Protein AF-I1CHT9-F1 (afdb_monomer_lite)

Organism: Rhizopus delemar (strain RA 99-880 / ATCC MYA-4621 / FGSC 9543 / NRRL 43880) (NCBI:txid246409)

Sequence (373 aa):
MMLKKQWFLDQLAWTLQTADKTLPLWKLDLFHEKSAWFLVPNMTSTLPTIKEFLTSVKLEQYHEAFIKSGATEQDIELMIEFSDEELNEFTCSLSMLPFHSIIFKNGIRRLRDTLASDKTSQDIIAIQATIYGRRQSRPLTNYEKAINEAAIQLASEDPLLISKKGDLFRLAKKKLLDDGYVYKRGKSRSKLTKEVPQLLKRQSSSLSDKRQENAERTSLERLEKIKYLEKRVEDLLKTRQLAENELEVGSFDVHDKPLMEAKIVNYEEEKRQLTRQISKLKSQERKHKWYYRRKSVKLNDNSSSICSSNSSSSSISISSIGMNNSQITEDDFNSQLSSSTFNEEEEERAFSIYSIEIPHCSRESDVRRSNKQ

InterPro domains:
  IPR006989 NAB co-repressor, domain [PF04905] (118-189)
  IPR013761 Sterile alpha motif/pointed domain superfamily [G3DSA:1.10.150.50] (49-97)
  IPR038398 NAB co-repressor domain 2 superfamily [G3DSA:1.20.120.2010] (100-194)

Radius of gyration: 46.31 Å; chains: 1; bounding box: 80×79×137 Å

pLDDT: mean 76.29, std 23.42, range [29.36, 98.44]

Secondary structure (DSSP, 8-state):
-HHHHHHHHHHHHHHHHS--S---TTSSGGGS--S---------SSPPPHHHHHHHTT-GGGHHHHHHTT--TTTHHHHHH--HHHHHHHHHHTT--HHHHHHHHHHHHHHHHHHHHHHHHHHHHHHHH--S-TT--SPPPHHHHHHHHHHHHHHHH-GGGGTTHHHHHHHHHHHHHHTTPPPTT-S-GGGTTSSS-STTTTSSHHHHHHHHHHHHHHHHHHHHHHHHHHHHHHHHHHHHHHHHHHHHH----TTTHHHHHHHHHHHHHHHHHHHHHHHHHHHHHHHHHHHHHHHHHHHHTTTS---------------------------------------TTSHHHHTTS--------------------

Structure (mmCIF, N/CA/C/O backbone):
data_AF-I1CHT9-F1
#
_entry.id   AF-I1CHT9-F1
#
loop_
_atom_site.group_PDB
_atom_site.id
_atom_site.type_symbol
_atom_site.label_atom_id
_atom_site.label_alt_id
_atom_site.label_comp_id
_atom_site.label_asym_id
_atom_site.label_entity_id
_atom_site.label_seq_id
_atom_site.pdbx_PDB_ins_code
_atom_site.Cartn_x
_atom_site.Cartn_y
_atom_site.Cartn_z
_atom_site.occupancy
_atom_site.B_iso_or_equiv
_atom_site.auth_seq_id
_atom_site.auth_comp_id
_atom_site.auth_asym_id
_atom_site.auth_atom_id
_atom_site.pdbx_PDB_model_num
ATOM 1 N N . MET A 1 1 ? -10.954 36.509 51.554 1.00 44.66 1 MET A N 1
ATOM 2 C CA . MET A 1 1 ? -10.683 35.050 51.493 1.00 44.66 1 MET A CA 1
ATOM 3 C C . MET A 1 1 ? -10.222 34.434 52.821 1.00 44.66 1 MET A C 1
ATOM 5 O O . MET A 1 1 ? -10.691 33.346 53.120 1.00 44.66 1 MET A O 1
ATOM 9 N N . MET A 1 2 ? -9.378 35.082 53.644 1.00 42.22 2 MET A N 1
ATOM 10 C CA . MET A 1 2 ? -8.867 34.475 54.897 1.00 42.22 2 MET A CA 1
ATOM 11 C C . MET A 1 2 ? -9.942 34.058 55.926 1.00 42.22 2 MET A C 1
ATOM 13 O O . MET A 1 2 ? -9.806 33.004 56.536 1.00 42.22 2 MET A O 1
ATOM 17 N N . LEU A 1 3 ? -11.041 34.810 56.069 1.00 44.03 3 LEU A N 1
ATOM 18 C CA . LEU A 1 3 ? -12.080 34.551 57.086 1.00 44.03 3 LEU A CA 1
ATOM 19 C C . LEU A 1 3 ? -12.762 33.169 56.982 1.00 44.03 3 LEU A C 1
ATOM 21 O O . LEU A 1 3 ? -13.082 32.577 58.006 1.00 44.03 3 LEU A O 1
ATOM 25 N N . LYS A 1 4 ? -12.923 32.604 55.773 1.00 45.56 4 LYS A N 1
ATOM 26 C CA . LYS A 1 4 ? -13.477 31.241 55.609 1.00 45.56 4 LYS A CA 1
ATOM 27 C C . LYS A 1 4 ? -12.498 30.139 56.037 1.00 45.56 4 LYS A C 1
ATOM 29 O O . LYS A 1 4 ? -12.936 29.047 56.377 1.00 45.56 4 LYS A O 1
ATOM 34 N N . LYS A 1 5 ? -11.188 30.419 56.037 1.00 52.88 5 LYS A N 1
ATOM 35 C CA . LYS A 1 5 ? -10.156 29.480 56.503 1.00 52.88 5 LYS A CA 1
ATOM 36 C C . LYS A 1 5 ? -10.151 29.380 58.029 1.00 52.88 5 LYS A C 1
ATOM 38 O O . LYS A 1 5 ? -10.021 28.279 58.546 1.00 52.88 5 LYS A O 1
ATOM 43 N N . GLN A 1 6 ? -10.348 30.506 58.721 1.00 58.59 6 GLN A N 1
ATOM 44 C CA . GLN A 1 6 ? -10.417 30.534 60.183 1.00 58.59 6 GLN A CA 1
ATOM 45 C C . GLN A 1 6 ? -11.648 29.777 60.694 1.00 58.59 6 GLN A C 1
ATOM 47 O O . GLN A 1 6 ? -11.494 28.835 61.458 1.00 58.59 6 GLN A O 1
ATOM 52 N N . TRP A 1 7 ? -12.837 30.069 60.151 1.00 71.50 7 TRP A N 1
ATOM 53 C CA . TRP A 1 7 ? -14.076 29.367 60.516 1.00 71.50 7 TRP A CA 1
ATOM 54 C C . TRP A 1 7 ? -13.972 27.836 60.373 1.00 71.50 7 TRP A C 1
ATOM 56 O O . TRP A 1 7 ? -14.447 27.100 61.228 1.00 71.50 7 TRP A O 1
ATOM 66 N N . PHE A 1 8 ? -13.295 27.340 59.331 1.00 58.00 8 PHE A N 1
ATOM 67 C CA . PHE A 1 8 ? -13.097 25.899 59.129 1.00 58.00 8 PHE A CA 1
ATOM 68 C C . PHE A 1 8 ? -12.106 25.269 60.129 1.00 58.00 8 PHE A C 1
ATOM 70 O O . PHE A 1 8 ? -12.273 24.113 60.516 1.00 58.00 8 PHE A O 1
ATOM 77 N N . LEU A 1 9 ? -11.086 26.018 60.565 1.00 66.69 9 LEU A N 1
ATOM 78 C CA . LEU A 1 9 ? -10.150 25.583 61.608 1.00 66.69 9 LEU A CA 1
ATOM 79 C C . LEU A 1 9 ? -10.802 25.603 62.997 1.00 66.69 9 LEU A C 1
ATOM 81 O O . LEU A 1 9 ? -10.593 24.674 63.774 1.00 66.69 9 LEU A O 1
ATOM 85 N N . ASP A 1 10 ? -11.639 26.602 63.278 1.00 68.25 10 ASP A N 1
ATOM 86 C CA . ASP A 1 10 ? -12.371 26.720 64.541 1.00 68.25 10 ASP A CA 1
ATOM 87 C C . ASP A 1 10 ? -13.415 25.590 64.682 1.00 68.25 10 ASP A C 1
ATOM 89 O O . ASP A 1 10 ? -13.543 24.990 65.752 1.00 68.25 10 ASP A O 1
ATOM 93 N N . GLN A 1 11 ? -14.083 25.207 63.583 1.00 67.44 11 GLN A N 1
ATOM 94 C CA . GLN A 1 11 ? -14.977 24.040 63.537 1.00 67.44 11 GLN A CA 1
ATOM 95 C C . GLN A 1 11 ? -14.235 22.723 63.846 1.00 67.44 11 GLN A C 1
ATOM 97 O O . GLN A 1 11 ? -14.738 21.892 64.604 1.00 67.44 11 GLN A O 1
ATOM 102 N N . LEU A 1 12 ? -13.026 22.543 63.294 1.00 61.78 12 LEU A N 1
ATOM 103 C CA . LEU A 1 12 ? -12.166 21.380 63.554 1.00 61.78 12 LEU A CA 1
ATOM 104 C C . LEU A 1 12 ? -11.673 21.337 65.009 1.00 61.78 12 LEU A C 1
ATOM 106 O O . LEU A 1 12 ? -11.695 20.276 65.638 1.00 61.78 12 LEU A O 1
ATOM 110 N N . ALA A 1 13 ? -11.283 22.486 65.568 1.00 62.47 13 ALA A N 1
ATOM 111 C CA . ALA A 1 13 ? -10.876 22.599 66.966 1.00 62.47 13 ALA A CA 1
ATOM 112 C C . ALA A 1 13 ? -12.024 22.237 67.926 1.00 62.47 13 ALA A C 1
ATOM 114 O O . ALA A 1 13 ? -11.818 21.482 68.876 1.00 62.47 13 ALA A O 1
ATOM 115 N N . TRP A 1 14 ? -13.252 22.687 67.645 1.00 60.84 14 TRP A N 1
ATOM 116 C CA . TRP A 1 14 ? -14.422 22.375 68.474 1.00 60.84 14 TRP A CA 1
ATOM 117 C C . TRP A 1 14 ? -14.758 20.872 68.498 1.00 60.84 14 TRP A C 1
ATOM 119 O O . TRP A 1 14 ? -15.064 20.320 69.560 1.00 60.84 14 TRP A O 1
ATOM 129 N N . THR A 1 15 ? -14.612 20.178 67.361 1.00 53.91 15 THR A N 1
ATOM 130 C CA . THR A 1 15 ? -14.791 18.713 67.294 1.00 53.91 15 THR A CA 1
ATOM 131 C C . THR A 1 15 ? -13.705 17.912 68.019 1.00 53.91 15 THR A C 1
ATOM 133 O O . THR A 1 15 ? -13.958 16.778 68.416 1.00 53.91 15 THR A O 1
ATOM 136 N N . LEU A 1 16 ? -12.515 18.484 68.234 1.00 50.44 16 LEU A N 1
ATOM 137 C CA . LEU A 1 16 ? -11.438 17.844 69.002 1.00 50.44 16 LEU A CA 1
ATOM 138 C C . LEU A 1 16 ? -11.535 18.123 70.512 1.00 50.44 16 LEU A C 1
ATOM 140 O O . LEU A 1 16 ? -11.064 17.317 71.310 1.00 50.44 16 LEU A O 1
ATOM 144 N N . GLN A 1 17 ? -12.178 19.223 70.915 1.00 53.03 17 GLN A N 1
ATOM 145 C CA . GLN A 1 17 ? -12.317 19.621 72.322 1.00 53.03 17 GLN A CA 1
ATOM 146 C C . GLN A 1 17 ? -13.431 18.860 73.077 1.00 53.03 17 GLN A C 1
ATOM 148 O O . GLN A 1 17 ? -13.466 18.887 74.305 1.00 53.03 17 GLN A O 1
ATOM 153 N N . THR A 1 18 ? -14.347 18.197 72.362 1.00 50.44 18 THR A N 1
ATOM 154 C CA . THR A 1 18 ? -15.528 17.502 72.925 1.00 50.44 18 THR A CA 1
ATOM 155 C C . THR A 1 18 ? -15.423 15.970 72.918 1.00 50.44 18 THR A C 1
ATOM 157 O O . THR A 1 18 ? -16.334 15.286 73.384 1.00 50.44 18 THR A O 1
ATOM 160 N N . ALA A 1 19 ? -14.304 15.414 72.444 1.00 46.47 19 ALA A N 1
ATOM 161 C CA . ALA A 1 19 ? -14.026 13.981 72.490 1.00 46.47 19 ALA A CA 1
ATOM 162 C C . ALA A 1 19 ? -13.547 13.557 73.893 1.00 46.47 19 ALA A C 1
ATOM 164 O O . ALA A 1 19 ? -12.348 13.544 74.183 1.00 46.47 19 ALA A O 1
ATOM 165 N N . ASP A 1 20 ? -14.497 13.224 74.771 1.00 46.72 20 ASP A N 1
ATOM 166 C CA . ASP A 1 20 ? -14.193 12.716 76.112 1.00 46.72 20 ASP A CA 1
ATOM 167 C C . ASP A 1 20 ? -13.496 11.335 76.071 1.00 46.72 20 ASP A C 1
ATOM 169 O O . ASP A 1 20 ? -13.604 10.553 75.119 1.00 46.72 20 ASP A O 1
ATOM 173 N N . LYS A 1 21 ? -12.703 11.057 77.104 1.00 58.06 21 LYS A N 1
ATOM 174 C CA . LYS A 1 21 ? -11.600 10.090 77.089 1.00 58.06 21 LYS A CA 1
ATOM 175 C C . LYS A 1 21 ? -12.033 8.651 77.390 1.00 58.06 21 LYS A C 1
ATOM 177 O O . LYS A 1 21 ? -11.629 8.111 78.414 1.00 58.06 21 LYS A O 1
ATOM 182 N N . THR A 1 22 ? -12.738 7.984 76.476 1.00 57.22 22 THR A N 1
ATOM 183 C CA . THR A 1 22 ? -12.862 6.502 76.475 1.00 57.22 22 THR A CA 1
ATOM 184 C C . THR A 1 22 ? -13.204 5.925 75.092 1.00 57.22 22 THR A C 1
ATOM 186 O O . THR A 1 22 ? -14.230 5.278 74.893 1.00 57.22 22 THR A O 1
ATOM 189 N N . LEU A 1 23 ? -12.297 6.071 74.120 1.00 53.25 23 LEU A N 1
ATOM 190 C CA . LEU A 1 23 ? -12.289 5.219 72.921 1.00 53.25 23 LEU A CA 1
ATOM 191 C C . LEU A 1 23 ? -11.004 4.378 72.890 1.00 53.25 23 LEU A C 1
ATOM 193 O O . LEU A 1 23 ? -9.919 4.926 73.094 1.00 53.25 23 LEU A O 1
ATOM 197 N N . PRO A 1 24 ? -11.098 3.047 72.708 1.00 47.28 24 PRO A N 1
ATOM 198 C CA . PRO A 1 24 ? -9.977 2.161 72.981 1.00 47.28 24 PRO A CA 1
ATOM 199 C C . PRO A 1 24 ? -8.938 2.170 71.853 1.00 47.28 24 PRO A C 1
ATOM 201 O O . PRO A 1 24 ? -9.260 2.240 70.667 1.00 47.28 24 PRO A O 1
ATOM 204 N N . LEU A 1 25 ? -7.671 2.046 72.251 1.00 47.62 25 LEU A N 1
ATOM 205 C CA . LEU A 1 25 ? -6.476 2.334 71.447 1.00 47.62 25 LEU A CA 1
ATOM 206 C C . LEU A 1 25 ? -6.161 1.320 70.319 1.00 47.62 25 LEU A C 1
ATOM 208 O O . LEU A 1 25 ? -5.054 1.319 69.800 1.00 47.62 25 LEU A O 1
ATOM 212 N N . TRP A 1 26 ? -7.107 0.460 69.927 1.00 49.88 26 TRP A N 1
ATOM 213 C CA . TRP A 1 26 ? -6.930 -0.592 68.907 1.00 49.88 26 TRP A CA 1
ATOM 214 C C . TRP A 1 26 ? -7.586 -0.271 67.552 1.00 49.88 26 TRP A C 1
ATOM 216 O O . TRP A 1 26 ? -7.806 -1.159 66.732 1.00 49.88 26 TRP A O 1
ATOM 226 N N . LYS A 1 27 ? -7.919 1.002 67.293 1.00 46.47 27 LYS A N 1
ATOM 227 C CA . LYS A 1 27 ? -8.593 1.440 66.053 1.00 46.47 27 LYS A CA 1
ATOM 228 C C . LYS A 1 27 ? -7.770 2.351 65.132 1.00 46.47 27 LYS A C 1
ATOM 230 O O . LYS A 1 27 ? -8.339 2.952 64.224 1.00 46.47 27 LYS A O 1
ATOM 235 N N . LEU A 1 28 ? -6.450 2.421 65.330 1.00 45.59 28 LEU A N 1
ATOM 236 C CA . LEU A 1 28 ? -5.518 3.159 64.459 1.00 45.59 28 LEU A CA 1
ATOM 237 C C . LEU A 1 28 ? -4.601 2.273 63.594 1.00 45.59 28 LEU A C 1
ATOM 239 O O . LEU A 1 28 ? -3.963 2.794 62.685 1.00 45.59 28 LEU A O 1
ATOM 243 N N . ASP A 1 29 ? -4.630 0.946 63.755 1.00 42.03 29 ASP A N 1
ATOM 244 C CA . ASP A 1 29 ? -3.915 0.017 62.856 1.00 42.03 29 ASP A CA 1
ATOM 245 C C . ASP A 1 29 ? -4.600 -0.157 61.483 1.00 42.03 29 ASP A C 1
ATOM 247 O O . ASP A 1 29 ? -4.048 -0.761 60.564 1.00 42.03 29 ASP A O 1
ATOM 251 N N . LEU A 1 30 ? -5.790 0.426 61.288 1.00 47.56 30 LEU A N 1
ATOM 252 C CA . LEU A 1 30 ? -6.563 0.319 60.045 1.00 47.56 30 LEU A CA 1
ATOM 253 C C . LEU A 1 30 ? -6.110 1.285 58.927 1.00 47.56 30 LEU A C 1
ATOM 255 O O . LEU A 1 30 ? -6.874 1.539 57.997 1.00 47.56 30 LEU A O 1
ATOM 259 N N . PHE A 1 31 ? -4.897 1.842 59.015 1.00 47.28 31 PHE A N 1
ATOM 260 C CA . PHE A 1 31 ? -4.368 2.809 58.039 1.00 47.28 31 PHE A CA 1
ATOM 261 C C . PHE A 1 31 ? -3.021 2.433 57.405 1.00 47.28 31 PHE A C 1
ATOM 263 O O . PHE A 1 31 ? -2.472 3.221 56.637 1.00 47.28 31 PHE A O 1
ATOM 270 N N . HIS A 1 32 ? -2.505 1.227 57.673 1.00 38.84 32 HIS A N 1
ATOM 271 C CA . HIS A 1 32 ? -1.278 0.726 57.038 1.00 38.84 32 HIS A CA 1
ATOM 272 C C . HIS A 1 32 ? -1.459 -0.558 56.216 1.00 38.84 32 HIS A C 1
ATOM 274 O O . HIS A 1 32 ? -0.494 -1.070 55.646 1.00 38.84 32 HIS A O 1
ATOM 280 N N . GLU A 1 33 ? -2.690 -1.063 56.108 1.00 40.97 33 GLU A N 1
ATOM 281 C CA . GLU A 1 33 ? -3.000 -2.258 55.331 1.00 40.97 33 GLU A CA 1
ATOM 282 C C . GLU A 1 33 ? -3.607 -1.906 53.962 1.00 40.97 33 GLU A C 1
ATOM 284 O O . GLU A 1 33 ? -4.493 -1.060 53.850 1.00 40.97 33 GLU A O 1
ATOM 289 N N . LYS A 1 34 ? -3.180 -2.651 52.935 1.00 45.19 34 LYS A N 1
ATOM 290 C CA . LYS A 1 34 ? -3.753 -2.702 51.576 1.00 45.19 34 LYS A CA 1
ATOM 291 C C . LYS A 1 34 ? -3.388 -1.543 50.635 1.00 45.19 34 LYS A C 1
ATOM 293 O O . LYS A 1 34 ? -4.246 -0.921 50.015 1.00 45.19 34 LYS A O 1
ATOM 298 N N . SER A 1 35 ? -2.116 -1.555 50.229 1.00 42.91 35 SER A N 1
ATOM 299 C CA . SER A 1 35 ? -1.691 -1.358 48.820 1.00 42.91 35 SER A CA 1
ATOM 300 C C . SER A 1 35 ? -2.222 -2.459 47.868 1.00 42.91 35 SER A C 1
ATOM 302 O O . SER A 1 35 ? -1.604 -2.782 46.861 1.00 42.91 35 SER A O 1
ATOM 304 N N . ALA A 1 36 ? -3.364 -3.060 48.208 1.00 42.59 36 ALA A N 1
ATOM 305 C CA . ALA A 1 36 ? -4.057 -4.134 47.511 1.00 42.59 36 ALA A CA 1
ATOM 306 C C . ALA A 1 36 ? -5.454 -3.637 47.104 1.00 42.59 36 ALA A C 1
ATOM 308 O O . ALA A 1 36 ? -6.468 -4.312 47.289 1.00 42.59 36 ALA A O 1
ATOM 309 N N . TRP A 1 37 ? -5.507 -2.407 46.584 1.00 46.78 37 TRP A N 1
ATOM 310 C CA . TRP A 1 37 ? -6.690 -1.885 45.914 1.00 46.78 37 TRP A CA 1
ATOM 311 C C . TRP A 1 37 ? -6.838 -2.593 44.574 1.00 46.78 37 TRP A C 1
ATOM 313 O O . TRP A 1 37 ? -6.340 -2.107 43.569 1.00 46.78 37 TRP A O 1
ATOM 323 N N . PHE A 1 38 ? -7.500 -3.749 44.640 1.00 42.91 38 PHE A N 1
ATOM 324 C CA . PHE A 1 38 ? -8.222 -4.445 43.579 1.00 42.91 38 PHE A CA 1
ATOM 325 C C . PHE A 1 38 ? -7.562 -4.436 42.197 1.00 42.91 38 PHE A C 1
ATOM 327 O O . PHE A 1 38 ? -7.584 -3.440 41.476 1.00 42.91 38 PHE A O 1
ATOM 334 N N . LEU A 1 39 ? -7.128 -5.626 41.770 1.00 37.78 39 LEU A N 1
ATOM 335 C CA . LEU A 1 39 ? -7.187 -5.990 40.357 1.00 37.78 39 LEU A CA 1
ATOM 336 C C . LEU A 1 39 ? -8.617 -5.704 39.882 1.00 37.78 39 LEU A C 1
ATOM 338 O O . LEU A 1 39 ? -9.542 -6.446 40.216 1.00 37.78 39 LEU A O 1
ATOM 342 N N . VAL A 1 40 ? -8.800 -4.589 39.174 1.00 47.75 40 VAL A N 1
ATOM 343 C CA . VAL A 1 40 ? -10.063 -4.281 38.507 1.00 47.75 40 VAL A CA 1
ATOM 344 C C . VAL A 1 40 ? -10.286 -5.422 37.512 1.00 47.75 40 VAL A C 1
ATOM 346 O O . VAL A 1 40 ? -9.359 -5.727 36.755 1.00 47.75 40 VAL A O 1
ATOM 349 N N . PRO A 1 41 ? -11.443 -6.111 37.533 1.00 48.19 41 PRO A N 1
ATOM 350 C CA . PRO A 1 41 ? -11.735 -7.137 36.539 1.00 48.19 41 PRO A CA 1
ATOM 351 C C . PRO A 1 41 ? -11.545 -6.551 35.142 1.00 48.19 41 PRO A C 1
ATOM 353 O O . PRO A 1 41 ? -11.892 -5.387 34.946 1.00 48.19 41 PRO A O 1
ATOM 356 N N . ASN A 1 42 ? -11.017 -7.331 34.191 1.00 42.38 42 ASN A N 1
ATOM 357 C CA . ASN A 1 42 ? -10.912 -6.904 32.793 1.00 42.38 42 ASN A CA 1
ATOM 358 C C . ASN A 1 42 ? -12.294 -6.452 32.310 1.00 42.38 42 ASN A C 1
ATOM 360 O O . ASN A 1 42 ? -13.139 -7.285 31.975 1.00 42.38 42 ASN A O 1
ATOM 364 N N . MET A 1 43 ? -12.515 -5.138 32.304 1.00 44.34 43 MET A N 1
ATOM 365 C CA . MET A 1 43 ? -13.709 -4.539 31.740 1.00 44.34 43 MET A CA 1
ATOM 366 C C . MET A 1 43 ? -13.689 -4.872 30.254 1.00 44.34 43 MET A C 1
ATOM 368 O O . MET A 1 43 ? -12.681 -4.684 29.568 1.00 44.34 43 MET A O 1
ATOM 372 N N . THR A 1 44 ? -14.794 -5.417 29.761 1.00 43.25 44 THR A N 1
ATOM 373 C CA . THR A 1 44 ? -15.042 -5.493 28.324 1.00 43.25 44 THR A CA 1
ATOM 374 C C . THR A 1 44 ? -15.020 -4.074 27.743 1.00 43.25 44 THR A C 1
ATOM 376 O O . THR A 1 44 ? -15.112 -3.096 28.479 1.00 43.25 44 THR A O 1
ATOM 379 N N . SER A 1 45 ? -14.874 -3.930 26.423 1.00 58.31 45 SER A N 1
ATOM 380 C CA . SER A 1 45 ? -14.671 -2.638 25.734 1.00 58.31 45 SER A CA 1
ATOM 381 C C . SER A 1 45 ? -15.899 -1.701 25.723 1.00 58.31 45 SER A C 1
ATOM 383 O O . SER A 1 45 ? -16.109 -0.943 24.778 1.00 58.31 45 SER A O 1
ATOM 385 N N . THR A 1 46 ? -16.741 -1.801 26.743 1.00 80.25 46 THR A N 1
ATOM 386 C CA . THR A 1 46 ? -17.969 -1.062 27.009 1.00 80.25 46 THR A CA 1
ATOM 387 C C . THR A 1 46 ? -17.801 -0.342 28.341 1.00 80.25 46 THR A C 1
ATOM 389 O O . THR A 1 46 ? -17.366 -0.959 29.312 1.00 80.25 46 THR A O 1
ATOM 392 N N . LEU A 1 47 ? -18.159 0.942 28.405 1.00 88.88 47 LEU A N 1
ATOM 393 C CA . LEU A 1 47 ? -18.159 1.692 29.663 1.00 88.88 47 LEU A CA 1
ATOM 394 C C . LEU A 1 47 ? -19.017 0.972 30.728 1.00 88.88 47 LEU A C 1
ATOM 396 O O . LEU A 1 47 ? -20.092 0.474 30.382 1.00 88.88 47 LEU A O 1
ATOM 400 N N . PRO A 1 48 ? -18.568 0.902 31.997 1.00 94.12 48 PRO A N 1
ATOM 401 C CA 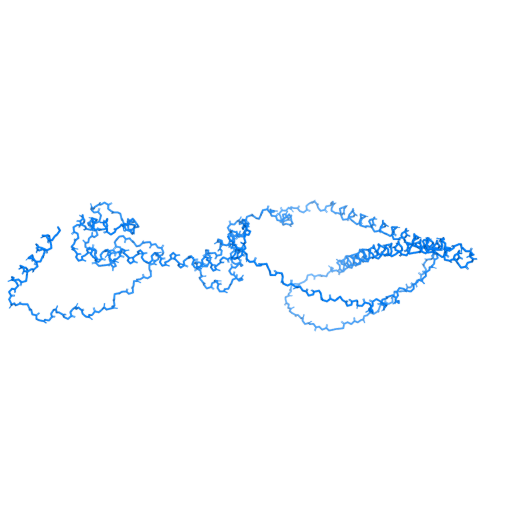. PRO A 1 48 ? -19.337 0.269 33.066 1.00 94.12 48 PRO A CA 1
ATOM 402 C C . PRO A 1 48 ? -20.603 1.077 33.351 1.00 94.12 48 PRO A C 1
ATOM 404 O O . PRO A 1 48 ? -20.556 2.303 33.345 1.00 94.12 48 PRO A O 1
ATOM 407 N N . THR A 1 49 ? -21.717 0.425 33.673 1.00 96.00 49 THR A N 1
ATOM 408 C CA . THR A 1 49 ? -22.922 1.147 34.125 1.00 96.00 49 THR A CA 1
ATOM 409 C C . THR A 1 49 ? -22.644 1.969 35.388 1.00 96.00 49 THR A C 1
ATOM 411 O O . THR A 1 49 ? -21.725 1.651 36.152 1.00 96.00 49 THR A O 1
ATOM 414 N N . ILE A 1 50 ? -23.450 3.006 35.663 1.00 96.94 50 ILE A N 1
ATOM 415 C CA . ILE A 1 50 ? -23.329 3.788 36.911 1.00 96.94 50 ILE A CA 1
ATOM 416 C C . ILE A 1 50 ? -23.332 2.861 38.131 1.00 96.94 50 ILE A C 1
ATOM 418 O O . ILE A 1 50 ? -22.499 3.025 39.025 1.00 96.94 50 ILE A O 1
ATOM 422 N N . LYS A 1 51 ? -24.209 1.852 38.156 1.00 96.88 51 LYS A N 1
ATOM 423 C CA . LYS A 1 51 ? -24.231 0.847 39.222 1.00 96.88 51 LYS A CA 1
ATOM 424 C C . LYS A 1 51 ? -22.908 0.087 39.362 1.00 96.88 51 LYS A C 1
ATOM 426 O O . LYS A 1 51 ? -22.360 0.046 40.461 1.00 96.88 51 LYS A O 1
ATOM 431 N N . GLU A 1 52 ? -22.375 -0.480 38.279 1.00 96.56 52 GLU A N 1
ATOM 432 C CA . GLU A 1 52 ? -21.102 -1.223 38.296 1.00 96.56 52 GLU A CA 1
ATOM 433 C C . GLU A 1 52 ? -19.921 -0.332 38.699 1.00 96.56 52 GLU A C 1
ATOM 435 O O . GLU A 1 52 ? -19.058 -0.750 39.478 1.00 96.56 52 GLU A O 1
ATOM 440 N N . PHE A 1 53 ? -19.905 0.919 38.230 1.00 97.00 53 PHE A N 1
ATOM 441 C CA . PHE A 1 53 ? -18.912 1.899 38.642 1.00 97.00 53 PHE A CA 1
ATOM 442 C C . PHE A 1 53 ? -19.000 2.184 40.146 1.00 97.00 53 PHE A C 1
ATOM 444 O O . PHE A 1 53 ? -17.992 2.039 40.841 1.00 97.00 53 PHE A O 1
ATOM 451 N N . LEU A 1 54 ? -20.188 2.512 40.670 1.00 97.19 54 LEU A N 1
ATOM 452 C CA . LEU A 1 54 ? -20.402 2.765 42.099 1.00 97.19 54 LEU A CA 1
ATOM 453 C C . LEU A 1 54 ? -20.046 1.541 42.959 1.00 97.19 54 LEU A C 1
ATOM 455 O O . LEU A 1 54 ? -19.403 1.714 43.996 1.00 97.19 54 LEU A O 1
ATOM 459 N N . THR A 1 55 ? -20.357 0.320 42.512 1.00 97.31 55 THR A N 1
ATOM 460 C CA . THR A 1 55 ? -19.864 -0.934 43.112 1.00 97.31 55 THR A CA 1
ATOM 461 C C . THR A 1 55 ? -18.336 -0.971 43.155 1.00 97.31 55 THR A C 1
ATOM 463 O O . THR A 1 55 ? -17.754 -1.169 44.224 1.00 97.31 55 THR A O 1
ATOM 466 N N . SER A 1 56 ? -17.661 -0.704 42.031 1.00 96.06 56 SER A N 1
ATOM 467 C CA . SER A 1 56 ? -16.192 -0.753 41.947 1.00 96.06 56 SER A CA 1
ATOM 468 C C . SER A 1 56 ? -15.489 0.231 42.897 1.00 96.06 56 SER A C 1
ATOM 470 O O . SER A 1 56 ? -14.441 -0.095 43.461 1.00 96.06 56 SER A O 1
ATOM 472 N N . VAL A 1 57 ? -16.087 1.406 43.138 1.00 96.81 57 VAL A N 1
ATOM 473 C CA . VAL A 1 57 ? -15.559 2.430 44.060 1.00 96.81 57 VAL A CA 1
ATOM 474 C C . VAL A 1 57 ? -16.150 2.364 45.476 1.00 96.81 57 VAL A C 1
ATOM 476 O O . VAL A 1 57 ? -15.779 3.180 46.319 1.00 96.81 57 VAL A O 1
ATOM 479 N N . LYS A 1 58 ? -17.006 1.371 45.773 1.00 96.94 58 LYS A N 1
ATOM 480 C CA . LYS A 1 58 ? -17.678 1.155 47.075 1.00 96.94 58 LYS A CA 1
ATOM 481 C C . LYS A 1 58 ? -18.589 2.316 47.511 1.00 96.94 58 LYS A C 1
ATOM 483 O O . LYS A 1 58 ? -18.581 2.731 48.670 1.00 96.94 58 LYS A O 1
ATOM 488 N N . LEU A 1 59 ? -19.363 2.841 46.564 1.00 97.69 59 LEU A N 1
ATOM 489 C CA . LEU A 1 59 ? -20.312 3.949 46.730 1.00 97.69 59 LEU A CA 1
ATOM 490 C C . LEU A 1 59 ? -21.751 3.574 46.320 1.00 97.69 59 LEU A C 1
ATOM 492 O O . LEU A 1 59 ? -22.559 4.450 46.016 1.00 97.69 59 LEU A O 1
ATOM 496 N N . GLU A 1 60 ? -22.082 2.279 46.329 1.00 97.62 60 GLU A N 1
ATOM 497 C CA . GLU A 1 60 ? -23.391 1.712 45.953 1.00 97.62 60 GLU A CA 1
ATOM 498 C C . GLU A 1 60 ? -24.580 2.388 46.646 1.00 97.62 60 GLU A C 1
ATOM 500 O O . GLU A 1 60 ? -25.631 2.569 46.037 1.00 97.62 60 GLU A O 1
ATOM 505 N N . GLN A 1 61 ? -24.402 2.830 47.894 1.00 97.69 61 GLN A N 1
ATOM 506 C CA . GLN A 1 61 ? -25.415 3.536 48.682 1.00 97.69 61 GLN A CA 1
ATOM 507 C C . GLN A 1 61 ? -25.909 4.846 48.044 1.00 97.69 61 GLN A C 1
ATOM 509 O O . GLN A 1 61 ? -26.954 5.356 48.441 1.00 97.69 61 GLN A O 1
ATOM 514 N N . TYR A 1 62 ? -25.180 5.397 47.068 1.00 98.06 62 TYR A N 1
ATOM 515 C CA . TYR A 1 62 ? -25.607 6.573 46.310 1.00 98.06 62 TYR A CA 1
ATOM 516 C C . TYR A 1 62 ? -26.407 6.235 45.049 1.00 98.06 62 TYR A C 1
ATOM 518 O O . TYR A 1 62 ? -27.003 7.146 44.485 1.00 98.06 62 TYR A O 1
ATOM 526 N N . HIS A 1 63 ? -26.480 4.971 44.616 1.00 97.94 63 HIS A N 1
ATOM 527 C CA . HIS A 1 63 ? -27.124 4.575 43.353 1.00 97.94 63 HIS A CA 1
ATOM 528 C C . HIS A 1 63 ? -28.562 5.100 43.221 1.00 97.94 63 HIS A C 1
ATOM 530 O O . HIS A 1 63 ? -28.890 5.741 42.225 1.00 97.94 63 HIS A O 1
ATOM 536 N N . GLU A 1 64 ? -29.389 4.969 44.263 1.00 97.50 64 GLU A N 1
ATOM 537 C CA . GLU A 1 64 ? -30.741 5.544 44.250 1.00 97.50 64 GLU A CA 1
ATOM 538 C C . GLU A 1 64 ? -30.760 7.071 44.094 1.00 97.50 64 GLU A C 1
ATOM 540 O O . GLU A 1 64 ? -31.706 7.602 43.519 1.00 97.50 64 GLU A O 1
ATOM 545 N N . ALA A 1 65 ? -29.760 7.791 44.614 1.00 97.50 65 ALA A N 1
ATOM 546 C CA . ALA A 1 65 ? -29.688 9.246 44.497 1.00 97.50 65 ALA A CA 1
ATOM 547 C C . ALA A 1 65 ? -29.424 9.672 43.044 1.00 97.50 65 ALA A C 1
ATOM 549 O O . ALA A 1 65 ? -30.061 10.612 42.575 1.00 97.50 65 ALA A O 1
ATOM 550 N N . PHE A 1 66 ? -28.577 8.934 42.312 1.00 97.25 66 PHE A N 1
ATOM 551 C CA . PHE A 1 66 ? -28.377 9.126 40.870 1.00 97.25 66 PHE A CA 1
ATOM 552 C C . PHE A 1 66 ? -29.697 8.946 40.106 1.00 97.25 66 PHE A C 1
ATOM 554 O O . PHE A 1 66 ? -30.132 9.870 39.416 1.00 97.25 66 PHE A O 1
ATOM 561 N N . ILE A 1 67 ? -30.396 7.823 40.313 1.00 97.12 67 ILE A N 1
ATOM 562 C CA . ILE A 1 67 ? -31.684 7.557 39.647 1.00 97.12 67 ILE A CA 1
ATOM 563 C C . ILE A 1 67 ? -32.742 8.615 40.020 1.00 97.12 67 ILE A C 1
ATOM 565 O O . ILE A 1 67 ? -33.463 9.107 39.154 1.00 97.12 67 ILE A O 1
ATOM 569 N N . LYS A 1 68 ? -32.810 9.035 41.293 1.00 96.50 68 LYS A N 1
ATOM 570 C CA . LYS A 1 68 ? -33.721 10.099 41.765 1.00 96.50 68 LYS A CA 1
ATOM 571 C C . LYS A 1 68 ? -33.384 11.481 41.196 1.00 96.50 68 LYS A C 1
ATOM 573 O O . LYS A 1 68 ? -34.293 12.289 41.033 1.00 96.50 68 LYS A O 1
ATOM 578 N N . SER A 1 69 ? -32.117 11.746 40.868 1.00 94.81 69 SER A N 1
ATOM 579 C CA . SER A 1 69 ? -31.690 12.959 40.153 1.00 94.81 69 SER A CA 1
ATOM 580 C C . SER A 1 69 ? -31.950 12.914 38.639 1.00 94.81 69 SER A C 1
ATOM 582 O O . SER A 1 69 ? -31.698 13.900 37.952 1.00 94.81 69 SER A O 1
ATOM 584 N N . GLY A 1 70 ? -32.487 11.801 38.122 1.00 95.62 70 GLY A N 1
ATOM 585 C CA . GLY A 1 70 ? -32.807 11.617 36.706 1.00 95.62 70 GLY A CA 1
ATOM 586 C C . GLY A 1 70 ? -31.671 11.038 35.860 1.00 95.62 70 GLY A C 1
ATOM 587 O O . GLY A 1 70 ? -31.829 10.972 34.645 1.00 95.62 70 GLY A O 1
ATOM 588 N N . ALA A 1 71 ? -30.561 10.610 36.473 1.00 95.56 71 ALA A N 1
ATOM 589 C CA . ALA A 1 71 ? -29.460 9.985 35.749 1.00 95.56 71 ALA A CA 1
ATOM 590 C C . ALA A 1 71 ? -29.818 8.557 35.300 1.00 95.56 71 ALA A C 1
ATOM 592 O O . ALA A 1 71 ? -30.420 7.784 36.055 1.00 95.56 71 ALA A O 1
ATOM 593 N N . THR A 1 72 ? -29.417 8.197 34.083 1.00 96.69 72 THR A N 1
ATOM 594 C CA . THR A 1 72 ? -29.533 6.844 33.524 1.00 96.69 72 THR A CA 1
ATOM 595 C C . THR A 1 72 ? -28.285 6.011 33.825 1.00 96.69 72 THR A C 1
ATOM 597 O O . THR A 1 72 ? -27.212 6.551 34.084 1.00 96.69 72 THR A O 1
ATOM 600 N N . GLU A 1 73 ? -28.380 4.680 33.743 1.00 95.81 73 GLU A N 1
ATOM 601 C CA . GLU A 1 73 ? -27.218 3.789 33.930 1.00 95.81 73 GLU A CA 1
ATOM 602 C C . GLU A 1 73 ? -26.100 4.021 32.895 1.00 95.81 73 GLU A C 1
ATOM 604 O O . GLU A 1 73 ? -24.970 3.584 33.115 1.00 95.81 73 GLU A O 1
ATOM 609 N N . GLN A 1 74 ? -26.407 4.700 31.784 1.00 94.75 74 GLN A N 1
ATOM 610 C CA . GLN A 1 74 ? -25.493 5.023 30.690 1.00 94.75 74 GLN A CA 1
ATOM 611 C C . GLN A 1 74 ? -24.792 6.383 30.858 1.00 94.75 74 GLN A C 1
ATOM 613 O O . GLN A 1 74 ? -23.786 6.625 30.192 1.00 94.75 74 GLN A O 1
ATOM 618 N N . ASP A 1 75 ? -25.253 7.257 31.762 1.00 95.94 75 ASP A N 1
ATOM 619 C CA . ASP A 1 75 ? -24.772 8.650 31.837 1.00 95.94 75 ASP A CA 1
ATOM 620 C C . ASP A 1 75 ? -23.319 8.778 32.335 1.00 95.94 75 ASP A C 1
ATOM 622 O O . ASP A 1 75 ? -22.755 9.872 32.309 1.00 95.94 75 ASP A O 1
ATOM 626 N N . ILE A 1 76 ? -22.670 7.675 32.735 1.00 95.06 76 ILE A N 1
ATOM 627 C CA . ILE A 1 76 ? -21.248 7.651 33.112 1.00 95.06 76 ILE A CA 1
ATOM 628 C C . ILE A 1 76 ? -20.344 8.262 32.028 1.00 95.06 76 ILE A C 1
ATOM 630 O O . ILE A 1 76 ? -19.316 8.850 32.354 1.00 95.06 76 ILE A O 1
ATOM 634 N N . GLU A 1 77 ? -20.724 8.138 30.750 1.00 92.94 77 GLU A N 1
ATOM 635 C CA . GLU A 1 77 ? -19.969 8.681 29.619 1.00 92.94 77 GLU A CA 1
ATOM 636 C C . GLU A 1 77 ? -19.911 10.211 29.698 1.00 92.94 77 GLU A C 1
ATOM 638 O O . GLU A 1 77 ? -18.826 10.788 29.658 1.00 92.94 77 GLU A O 1
ATOM 643 N N . LEU A 1 78 ? -21.055 10.851 29.968 1.00 94.50 78 LEU A N 1
ATOM 644 C CA . LEU A 1 78 ? -21.168 12.296 30.191 1.00 94.50 78 LEU A CA 1
ATOM 645 C C . LEU A 1 78 ? -20.376 12.730 31.435 1.00 94.50 78 LEU A C 1
ATOM 647 O O . LEU A 1 78 ? -19.684 13.746 31.428 1.00 94.50 78 LEU A O 1
ATOM 651 N N . MET A 1 79 ? -20.411 11.925 32.501 1.00 95.62 79 MET A N 1
ATOM 652 C CA . MET A 1 79 ? -19.673 12.211 33.737 1.00 95.62 79 MET A CA 1
ATOM 653 C C . MET A 1 79 ? -18.149 12.174 33.574 1.00 95.62 79 MET A C 1
ATOM 655 O O . MET A 1 79 ? -17.435 12.838 34.328 1.00 95.62 79 MET A O 1
ATOM 659 N N . ILE A 1 80 ? -17.636 11.406 32.608 1.00 94.94 80 ILE A N 1
ATOM 660 C CA . ILE A 1 80 ? -16.207 11.380 32.269 1.00 94.94 80 ILE A CA 1
ATOM 661 C C . ILE A 1 80 ? -15.788 12.672 31.548 1.00 94.94 80 ILE A C 1
ATOM 663 O O . ILE A 1 80 ? -14.613 13.044 31.633 1.00 94.94 80 ILE A O 1
ATOM 667 N N . GLU A 1 81 ? -16.714 13.391 30.908 1.00 95.00 81 GLU A N 1
ATOM 668 C CA . GLU A 1 81 ? -16.454 14.674 30.238 1.00 95.00 81 GLU A CA 1
ATOM 669 C C . GLU A 1 81 ? -16.459 15.879 31.196 1.00 95.00 81 GLU A C 1
ATOM 671 O O . GLU A 1 81 ? -15.783 16.869 30.918 1.00 95.00 81 GLU A O 1
ATOM 676 N N . PHE A 1 82 ? -17.136 15.783 32.347 1.00 97.12 82 PHE A N 1
ATOM 677 C CA . PHE A 1 82 ? -17.251 16.879 33.321 1.00 97.12 82 PHE A CA 1
ATOM 678 C C . PHE A 1 82 ? -15.892 17.405 33.830 1.00 97.12 82 PHE A C 1
ATOM 680 O O . PHE A 1 82 ? -14.961 16.651 34.149 1.00 97.12 82 PHE A O 1
ATOM 687 N N . SER A 1 83 ? -15.806 18.725 33.990 1.00 96.94 83 SER A N 1
ATOM 688 C CA . SER A 1 83 ? -14.734 19.408 34.724 1.00 96.94 83 SER A CA 1
ATOM 689 C C . SER A 1 83 ? -14.716 19.028 36.213 1.00 96.94 83 SER A C 1
ATOM 691 O O . SER A 1 83 ? -15.672 18.465 36.755 1.00 96.94 83 SER A O 1
ATOM 693 N N . ASP A 1 84 ? -13.617 19.339 36.910 1.00 95.81 84 ASP A N 1
ATOM 694 C CA . ASP A 1 84 ? -13.535 19.115 38.360 1.00 95.81 84 ASP A CA 1
ATOM 695 C C . ASP A 1 84 ? -14.545 19.993 39.128 1.00 95.81 84 ASP A C 1
ATOM 697 O O . ASP A 1 84 ? -15.044 19.577 40.177 1.00 95.81 84 ASP A O 1
ATOM 701 N N . GLU A 1 85 ? -14.872 21.176 38.598 1.00 97.25 85 GLU A N 1
ATOM 702 C CA . GLU A 1 85 ? -15.908 22.084 39.089 1.00 97.25 85 GLU A CA 1
ATOM 703 C C . GLU A 1 85 ? -17.315 21.484 38.939 1.00 97.25 85 GLU A C 1
ATOM 705 O O . GLU A 1 85 ? -18.040 21.393 39.932 1.00 97.25 85 GLU A O 1
ATOM 710 N N . GLU A 1 86 ? -17.679 21.005 37.743 1.00 97.25 86 GLU A N 1
ATOM 711 C CA . GLU A 1 86 ? -18.978 20.364 37.471 1.00 97.25 86 GLU A CA 1
ATOM 712 C C . GLU A 1 86 ? -19.147 19.074 38.283 1.00 97.25 86 GLU A C 1
ATOM 714 O O . GLU A 1 86 ? -20.185 18.868 38.909 1.00 97.25 86 GLU A O 1
ATOM 719 N N . LEU A 1 87 ? -18.104 18.238 38.385 1.00 96.88 87 LEU A N 1
ATOM 720 C CA . LEU A 1 87 ? -18.101 17.072 39.281 1.00 96.88 87 LEU A CA 1
ATOM 721 C C . LEU A 1 87 ? -18.287 17.469 40.753 1.00 96.88 87 LEU A C 1
ATOM 723 O O . LEU A 1 87 ? -18.853 16.709 41.547 1.00 96.88 87 LEU A O 1
ATOM 727 N N . ASN A 1 88 ? -17.800 18.642 41.158 1.00 96.44 88 ASN A N 1
ATOM 728 C CA . ASN A 1 88 ? -17.980 19.126 42.519 1.00 96.44 88 ASN A CA 1
ATOM 729 C C . ASN A 1 88 ? -19.411 19.627 42.766 1.00 96.44 88 ASN A C 1
ATOM 731 O O . ASN A 1 88 ? -19.984 19.294 43.799 1.00 96.44 88 ASN A O 1
ATOM 735 N N . GLU A 1 89 ? -20.005 20.366 41.828 1.00 97.06 89 GLU A N 1
ATOM 736 C CA . GLU A 1 89 ? -21.416 20.772 41.895 1.00 97.06 89 GLU A CA 1
ATOM 737 C C . GLU A 1 89 ? -22.356 19.556 41.866 1.00 97.06 89 GLU A C 1
ATOM 739 O O . GLU A 1 89 ? -23.238 19.430 42.718 1.00 97.06 89 GLU A O 1
ATOM 744 N N . PHE A 1 90 ? -22.090 18.597 40.978 1.00 96.50 90 PHE A N 1
ATOM 745 C CA . PHE A 1 90 ? -22.833 17.345 40.858 1.00 96.50 90 PHE A CA 1
ATOM 746 C C . PHE A 1 90 ? -22.769 16.486 42.134 1.00 96.50 90 PHE A C 1
ATOM 748 O O . PHE A 1 90 ? -23.790 16.027 42.645 1.00 96.50 90 PHE A O 1
ATOM 755 N N . THR A 1 91 ? -21.581 16.284 42.717 1.00 96.94 91 THR A N 1
ATOM 756 C CA . THR A 1 91 ? -21.483 15.508 43.972 1.00 96.94 91 THR A CA 1
ATOM 757 C C . THR A 1 91 ? -22.096 16.244 45.173 1.00 96.94 91 THR A C 1
ATOM 759 O O . THR A 1 91 ? -22.557 15.591 46.113 1.00 96.94 91 THR A O 1
ATOM 762 N N . CYS A 1 92 ? -22.177 17.580 45.131 1.00 95.81 92 CYS A N 1
ATOM 763 C CA . CYS A 1 92 ? -22.932 18.377 46.100 1.00 95.81 92 CYS A CA 1
ATOM 764 C C . CYS A 1 92 ? -24.455 18.227 45.938 1.00 95.81 92 CYS A C 1
ATOM 766 O O . CYS A 1 92 ? -25.140 18.082 46.950 1.00 95.81 92 CYS A O 1
ATOM 768 N N . SER A 1 93 ? -25.000 18.224 44.713 1.00 96.50 93 SER A N 1
ATOM 769 C CA . SER A 1 93 ? -26.452 18.078 44.492 1.00 96.50 93 SER A CA 1
ATOM 770 C C . SER A 1 93 ? -26.970 16.702 44.932 1.00 96.50 93 SER A C 1
ATOM 772 O O . SER A 1 93 ? -28.024 16.609 45.561 1.00 96.50 93 SER A O 1
ATOM 774 N N . LEU A 1 94 ? -26.167 15.650 44.743 1.00 96.69 94 LEU A N 1
ATOM 775 C CA . LEU A 1 94 ? -26.413 14.306 45.282 1.00 96.69 94 LEU A CA 1
ATOM 776 C C . LEU A 1 94 ? -26.249 14.181 46.810 1.00 96.69 94 LEU A C 1
ATOM 778 O O . LEU A 1 94 ? -26.413 13.088 47.355 1.00 96.69 94 LEU A O 1
ATOM 782 N N . SER A 1 95 ? -25.907 15.265 47.517 1.00 96.38 95 SER A N 1
ATOM 783 C CA . SER A 1 95 ? -25.647 15.261 48.966 1.00 96.38 95 SER A CA 1
ATOM 784 C C . SER A 1 95 ? -24.581 14.235 49.394 1.00 96.38 95 SER A C 1
ATOM 786 O O . SER A 1 95 ? -24.679 13.606 50.453 1.00 96.38 95 SER A O 1
ATOM 788 N N . MET A 1 96 ? -23.542 14.036 48.572 1.00 97.25 96 MET A N 1
ATOM 789 C CA . MET A 1 96 ? -22.452 13.124 48.918 1.00 97.25 96 MET A CA 1
ATOM 790 C C . MET A 1 96 ? -21.628 13.659 50.091 1.00 97.25 96 MET A C 1
ATOM 792 O O . MET A 1 96 ? -21.295 14.841 50.160 1.00 97.25 96 MET A O 1
ATOM 796 N N . LEU A 1 97 ? -21.216 12.763 50.994 1.00 97.19 97 LEU A N 1
ATOM 797 C CA . LEU A 1 97 ? -20.270 13.127 52.048 1.00 97.19 97 LEU A CA 1
ATOM 798 C C . LEU A 1 97 ? -18.925 13.539 51.416 1.00 97.19 97 LEU A C 1
ATOM 800 O O . LEU A 1 97 ? -18.514 12.909 50.436 1.00 97.19 97 LEU A O 1
ATOM 804 N N . PRO A 1 98 ? -18.182 14.514 51.981 1.00 95.75 98 PRO A N 1
ATOM 805 C CA . PRO A 1 98 ? -16.943 15.018 51.379 1.00 95.75 98 PRO A CA 1
ATOM 806 C C . PRO A 1 98 ? -15.923 13.921 51.037 1.00 95.75 98 PRO A C 1
ATOM 808 O O . PRO A 1 98 ? -15.319 13.940 49.967 1.00 95.75 98 PRO A O 1
ATOM 811 N N . PHE A 1 99 ? -15.784 12.914 51.905 1.00 97.00 99 PHE A N 1
ATOM 812 C CA . PHE A 1 99 ? -14.912 11.759 51.673 1.00 97.00 99 PHE A CA 1
ATOM 813 C C . PHE A 1 99 ? -15.365 10.898 50.479 1.00 97.00 99 PHE A C 1
ATOM 815 O O . PHE A 1 99 ? -14.546 10.480 49.662 1.00 97.00 99 PHE A O 1
ATOM 822 N N . HIS A 1 100 ? -16.675 10.688 50.324 1.00 97.62 100 HIS A N 1
ATOM 823 C CA . HIS A 1 100 ? -17.245 9.937 49.205 1.00 97.62 100 HIS A CA 1
ATOM 824 C C . HIS A 1 100 ? -17.155 10.710 47.880 1.00 97.62 100 HIS A C 1
ATOM 826 O O . HIS A 1 100 ? -16.830 10.106 46.864 1.00 97.62 100 HIS A O 1
ATOM 832 N N . SER A 1 101 ? -17.334 12.039 47.889 1.00 97.50 101 SER A N 1
ATOM 833 C CA . SER A 1 101 ? -17.089 12.898 46.713 1.00 97.50 101 SER A CA 1
ATOM 834 C C . SER A 1 101 ? -15.634 12.797 46.224 1.00 97.50 101 SER A C 1
ATOM 836 O O . SER A 1 101 ? -15.386 12.720 45.021 1.00 97.50 101 SER A O 1
ATOM 838 N N . ILE A 1 102 ? -14.654 12.722 47.137 1.00 96.69 102 ILE A N 1
ATOM 839 C CA . ILE A 1 102 ? -13.237 12.518 46.780 1.00 96.69 102 ILE A CA 1
ATOM 840 C C . ILE A 1 102 ? -13.016 11.140 46.137 1.00 96.69 102 ILE A C 1
ATOM 842 O O . ILE A 1 102 ? -12.355 11.055 45.102 1.00 96.69 102 ILE A O 1
ATOM 846 N N . ILE A 1 103 ? -13.580 10.069 46.710 1.00 96.81 103 ILE A N 1
ATOM 847 C CA . ILE A 1 103 ? -13.491 8.713 46.136 1.00 96.81 103 ILE A CA 1
ATOM 848 C C . ILE A 1 103 ? -14.128 8.674 44.741 1.00 96.81 103 ILE A C 1
ATOM 850 O O . ILE A 1 103 ? -13.505 8.173 43.806 1.00 96.81 103 ILE A O 1
ATOM 854 N N . PHE A 1 104 ? -15.318 9.260 44.587 1.00 97.50 104 PHE A N 1
ATOM 855 C CA . PHE A 1 104 ? -16.037 9.340 43.318 1.00 97.50 104 PHE A CA 1
ATOM 856 C C . PHE A 1 104 ? -15.210 10.050 42.237 1.00 97.50 104 PHE A C 1
ATOM 858 O O . PHE A 1 104 ? -14.938 9.469 41.187 1.00 97.50 104 PHE A O 1
ATOM 865 N N . LYS A 1 105 ? -14.721 11.266 42.522 1.00 97.12 105 LYS A N 1
ATOM 866 C CA . LYS A 1 105 ? -13.891 12.049 41.588 1.00 97.12 105 LYS A CA 1
ATOM 867 C C . LYS A 1 105 ? -12.593 11.329 41.217 1.00 97.12 105 LYS A C 1
ATOM 869 O O . LYS A 1 105 ? -12.203 11.331 40.052 1.00 97.12 105 LYS A O 1
ATOM 874 N N . ASN A 1 106 ? -11.952 10.650 42.169 1.00 96.12 106 ASN A N 1
ATOM 875 C CA . ASN A 1 106 ? -10.779 9.819 41.883 1.00 96.12 106 ASN A CA 1
ATOM 876 C C . ASN A 1 106 ? -11.119 8.597 41.010 1.00 96.12 106 ASN A C 1
ATOM 878 O O . ASN A 1 106 ? -10.306 8.211 40.173 1.00 96.12 106 ASN A O 1
ATOM 882 N N . GLY A 1 107 ? -12.308 8.007 41.167 1.00 96.38 107 GLY A N 1
ATOM 883 C CA . GLY A 1 107 ? -12.816 6.950 40.291 1.00 96.38 107 GLY A CA 1
ATOM 884 C C . GLY A 1 107 ? -13.039 7.431 38.854 1.00 96.38 107 GLY A C 1
ATOM 885 O O . GLY A 1 107 ? -12.541 6.800 37.925 1.00 96.38 107 GLY A O 1
ATOM 886 N N . ILE A 1 108 ? -13.698 8.582 38.672 1.00 96.75 108 ILE A N 1
ATOM 887 C CA . ILE A 1 108 ? -13.926 9.189 37.348 1.00 96.75 108 ILE A CA 1
ATOM 888 C C . ILE A 1 108 ? -12.598 9.535 36.659 1.00 96.75 108 ILE A C 1
ATOM 890 O O . ILE A 1 108 ? -12.412 9.216 35.486 1.00 96.75 108 ILE A O 1
ATOM 894 N N . ARG A 1 109 ? -11.630 10.108 37.390 1.00 94.94 109 ARG A N 1
ATOM 895 C CA . ARG A 1 109 ? -10.281 10.372 36.855 1.00 94.94 109 ARG A CA 1
ATOM 896 C C . ARG A 1 109 ? -9.586 9.085 36.391 1.00 94.94 109 ARG A C 1
ATOM 898 O O . ARG A 1 109 ? -9.093 9.046 35.272 1.00 94.94 109 ARG A O 1
ATOM 905 N N . ARG A 1 110 ? -9.640 8.003 37.180 1.00 92.56 110 ARG A N 1
ATOM 906 C CA . ARG A 1 110 ? -9.092 6.690 36.780 1.00 92.56 110 ARG A CA 1
ATOM 907 C C . ARG A 1 110 ? -9.776 6.107 35.539 1.00 92.56 110 ARG A C 1
ATOM 909 O O . ARG A 1 110 ? -9.087 5.534 34.697 1.00 92.56 110 ARG A O 1
ATOM 916 N N . LEU A 1 111 ? -11.097 6.255 35.398 1.00 92.69 111 LEU A N 1
ATOM 917 C CA . LEU A 1 111 ? -11.805 5.867 34.169 1.00 92.69 111 LEU A CA 1
ATOM 918 C C . LEU A 1 111 ? -11.314 6.680 32.963 1.00 92.69 111 LEU A C 1
ATOM 920 O O . LEU A 1 111 ? -10.990 6.098 31.930 1.00 92.69 111 LEU A O 1
ATOM 924 N N . ARG A 1 112 ? -11.182 8.006 33.112 1.00 92.56 112 ARG A N 1
ATOM 925 C CA . ARG A 1 112 ? -10.650 8.903 32.073 1.00 92.56 112 ARG A CA 1
ATOM 926 C C . ARG A 1 112 ? -9.233 8.502 31.641 1.00 92.56 112 ARG A C 1
ATOM 928 O O . ARG A 1 112 ? -8.972 8.409 30.442 1.00 92.56 112 ARG A O 1
ATOM 935 N N . ASP A 1 113 ? -8.354 8.204 32.598 1.00 87.62 113 ASP A N 1
ATOM 936 C CA . ASP A 1 113 ? -6.979 7.750 32.342 1.00 87.62 113 ASP A CA 1
ATOM 937 C C . ASP A 1 113 ? -6.950 6.394 31.612 1.00 87.62 113 ASP A C 1
ATOM 939 O O . ASP A 1 113 ? -6.159 6.196 30.688 1.00 87.62 113 ASP A O 1
ATOM 943 N N . THR A 1 114 ? -7.854 5.477 31.976 1.00 87.25 114 THR A N 1
ATOM 944 C CA . THR A 1 114 ? -7.988 4.158 31.332 1.00 87.25 114 THR A CA 1
ATOM 945 C C . THR A 1 114 ? -8.424 4.308 29.870 1.00 87.25 114 THR A C 1
ATOM 947 O O . THR A 1 114 ? -7.755 3.792 28.976 1.00 87.25 114 THR A O 1
ATOM 950 N N . LEU A 1 115 ? -9.460 5.115 29.593 1.00 85.44 115 LEU A N 1
ATOM 951 C CA . LEU A 1 115 ? -9.896 5.404 28.218 1.00 85.44 115 LEU A CA 1
ATOM 952 C C . LEU A 1 115 ? -8.816 6.111 27.384 1.00 85.44 115 LEU A C 1
ATOM 954 O O . LEU A 1 115 ? -8.722 5.883 26.176 1.00 85.44 115 LEU A O 1
ATOM 958 N N . ALA A 1 116 ? -8.006 6.980 27.994 1.00 83.00 116 ALA A N 1
ATOM 959 C CA . ALA A 1 116 ? -6.884 7.620 27.310 1.00 83.00 116 ALA A CA 1
ATOM 960 C C . ALA A 1 116 ? -5.776 6.605 26.961 1.00 83.00 116 ALA A C 1
ATOM 962 O O . ALA A 1 116 ? -5.243 6.625 25.846 1.00 83.00 116 ALA A O 1
ATOM 963 N N . SER A 1 117 ? -5.468 5.679 27.875 1.00 78.44 117 SER A N 1
ATOM 964 C CA . SER A 1 117 ? -4.518 4.584 27.645 1.00 78.44 117 SER A CA 1
ATOM 965 C C . SER A 1 117 ? -4.960 3.668 26.496 1.00 78.44 117 SER A C 1
ATOM 967 O O . SER A 1 117 ? -4.156 3.348 25.616 1.00 78.44 117 SER A O 1
ATOM 969 N N . ASP A 1 118 ? -6.242 3.308 26.432 1.00 79.50 118 ASP A N 1
ATOM 970 C CA . ASP A 1 118 ? -6.767 2.460 25.355 1.00 79.50 118 ASP A CA 1
ATOM 971 C C . ASP A 1 118 ? -6.723 3.165 23.992 1.00 79.50 118 ASP A C 1
ATOM 973 O O . ASP A 1 118 ? -6.279 2.571 23.006 1.00 79.50 118 ASP A O 1
ATOM 977 N N . LYS A 1 119 ? -7.078 4.458 23.933 1.00 78.69 119 LYS A N 1
ATOM 978 C CA . LYS A 1 119 ? -6.959 5.273 22.708 1.00 78.69 119 LYS A CA 1
ATOM 979 C C . LYS A 1 119 ? -5.512 5.339 22.210 1.00 78.69 119 LYS A C 1
ATOM 981 O O . LYS A 1 119 ? -5.254 5.029 21.049 1.00 78.69 119 LYS A O 1
ATOM 986 N N . THR A 1 120 ? -4.550 5.647 23.086 1.00 78.81 120 THR A N 1
ATOM 987 C CA . THR A 1 120 ? -3.125 5.679 22.691 1.00 78.81 120 THR A CA 1
ATOM 988 C C . THR A 1 120 ? -2.600 4.306 22.260 1.00 78.81 120 THR A C 1
ATOM 990 O O . THR A 1 120 ? -1.799 4.219 21.328 1.00 78.81 120 THR A O 1
ATOM 993 N N . SER A 1 121 ? -3.092 3.221 22.864 1.00 83.38 121 SER A N 1
ATOM 994 C CA . SER A 1 121 ? -2.762 1.850 22.456 1.00 83.38 121 SER A CA 1
ATOM 995 C C . SER A 1 121 ? -3.304 1.527 21.058 1.00 83.38 121 SER A C 1
ATOM 997 O O . SER A 1 121 ? -2.566 0.993 20.225 1.00 83.38 121 SER A O 1
ATOM 999 N N . GLN A 1 122 ? -4.548 1.918 20.756 1.00 85.94 122 GLN A N 1
ATOM 1000 C CA . GLN A 1 122 ? -5.130 1.791 19.415 1.00 85.94 122 GLN A CA 1
ATOM 1001 C C . GLN A 1 122 ? -4.384 2.632 18.368 1.00 85.94 122 GLN A C 1
ATOM 1003 O O . GLN A 1 122 ? -4.123 2.131 17.273 1.00 85.94 122 GLN A O 1
ATOM 1008 N N . ASP A 1 123 ? -3.960 3.856 18.697 1.00 88.31 123 ASP A N 1
ATOM 1009 C CA . ASP A 1 123 ? -3.156 4.694 17.796 1.00 88.31 123 ASP A CA 1
ATOM 1010 C C . ASP A 1 123 ? -1.799 4.046 17.471 1.00 88.31 123 ASP A C 1
ATOM 1012 O O . ASP A 1 123 ? -1.382 3.989 16.307 1.00 88.31 123 ASP A O 1
ATOM 1016 N N . ILE A 1 124 ? -1.116 3.489 18.479 1.00 91.94 124 ILE A N 1
ATOM 1017 C CA . ILE A 1 124 ? 0.145 2.756 18.291 1.00 91.94 124 ILE A CA 1
ATOM 1018 C C . ILE A 1 124 ? -0.076 1.531 17.393 1.00 91.94 124 ILE A C 1
ATOM 1020 O O . ILE A 1 124 ? 0.686 1.330 16.439 1.00 91.94 124 ILE A O 1
ATOM 1024 N N . ILE A 1 125 ? -1.131 0.747 17.646 1.00 93.25 125 ILE A N 1
ATOM 1025 C CA . ILE A 1 125 ? -1.529 -0.392 16.806 1.00 93.25 125 ILE A CA 1
ATOM 1026 C C . ILE A 1 125 ? -1.771 0.076 15.366 1.00 93.25 125 ILE A C 1
ATOM 1028 O O . ILE A 1 125 ? -1.185 -0.486 14.437 1.00 93.25 125 ILE A O 1
ATOM 1032 N N . ALA A 1 126 ? -2.532 1.154 15.159 1.00 93.88 126 ALA A N 1
ATOM 1033 C CA . ALA A 1 126 ? -2.852 1.672 13.834 1.00 93.88 126 ALA A CA 1
ATOM 1034 C C . ALA A 1 126 ? -1.598 2.106 13.047 1.00 93.88 126 ALA A C 1
ATOM 1036 O O . ALA A 1 126 ? -1.408 1.737 11.877 1.00 93.88 126 ALA A O 1
ATOM 1037 N N . ILE A 1 127 ? -0.680 2.820 13.708 1.00 93.81 127 ILE A N 1
ATOM 1038 C CA . ILE A 1 127 ? 0.603 3.278 13.145 1.00 93.81 127 ILE A CA 1
ATOM 1039 C C . ILE A 1 127 ? 1.530 2.101 12.781 1.00 93.81 127 ILE A C 1
ATOM 1041 O O . ILE A 1 127 ? 2.359 2.213 11.861 1.00 93.81 127 ILE A O 1
ATOM 1045 N N . GLN A 1 128 ? 1.434 0.966 13.480 1.00 95.31 128 GLN A N 1
ATOM 1046 C CA . GLN A 1 128 ? 2.236 -0.234 13.208 1.00 95.31 128 GLN A CA 1
ATOM 1047 C C . GLN A 1 128 ? 1.604 -1.154 12.144 1.00 95.31 128 GLN A C 1
ATOM 1049 O O . GLN A 1 128 ? 2.303 -1.587 11.211 1.00 95.31 128 GLN A O 1
ATOM 1054 N N . ALA A 1 129 ? 0.289 -1.371 12.223 1.00 96.88 129 ALA A N 1
ATOM 1055 C CA . ALA A 1 129 ? -0.504 -2.190 11.306 1.00 96.88 129 ALA A CA 1
ATOM 1056 C C . ALA A 1 129 ? -0.571 -1.614 9.880 1.00 96.88 129 ALA A C 1
ATOM 1058 O O . ALA A 1 129 ? -0.598 -2.376 8.914 1.00 96.88 129 ALA A O 1
ATOM 1059 N N . THR A 1 130 ? -0.504 -0.284 9.729 1.00 96.88 130 THR A N 1
ATOM 1060 C CA . THR A 1 130 ? -0.497 0.426 8.433 1.00 96.88 130 THR A CA 1
ATOM 1061 C C . THR A 1 130 ? 0.450 -0.224 7.407 1.00 96.88 130 THR A C 1
ATOM 1063 O O . THR A 1 130 ? 1.678 -0.212 7.570 1.00 96.88 130 THR A O 1
ATOM 1066 N N . ILE A 1 131 ? -0.108 -0.788 6.329 1.00 96.69 131 ILE A N 1
ATOM 1067 C CA . ILE A 1 131 ? 0.626 -1.509 5.274 1.00 96.69 131 ILE A CA 1
ATOM 1068 C C . ILE A 1 131 ? 1.234 -0.527 4.264 1.00 96.69 131 ILE A C 1
ATOM 1070 O O . ILE A 1 131 ? 2.434 -0.577 3.985 1.00 96.69 131 ILE A O 1
ATOM 1074 N N . TYR A 1 132 ? 0.413 0.379 3.730 1.00 97.25 132 TYR A N 1
ATOM 1075 C CA . TYR A 1 132 ? 0.777 1.336 2.684 1.00 97.25 132 TYR A CA 1
ATOM 1076 C C . TYR A 1 132 ? 0.904 2.763 3.232 1.00 97.25 132 TYR A C 1
ATOM 1078 O O . TYR A 1 132 ? 0.191 3.151 4.151 1.00 97.25 132 TYR A O 1
ATOM 1086 N N . GLY A 1 133 ? 1.781 3.574 2.631 1.00 93.31 133 GLY A N 1
ATOM 1087 C CA . GLY A 1 133 ? 1.856 5.024 2.880 1.00 93.31 133 GLY A CA 1
ATOM 1088 C C . GLY A 1 133 ? 2.823 5.488 3.972 1.00 93.31 133 GLY A C 1
ATOM 1089 O O . GLY A 1 133 ? 3.169 6.661 3.981 1.00 93.31 133 GLY A O 1
ATOM 1090 N N . ARG A 1 134 ? 3.353 4.588 4.816 1.00 87.31 134 ARG A N 1
ATOM 1091 C CA . ARG A 1 134 ? 4.146 4.912 6.031 1.00 87.31 134 ARG A CA 1
ATOM 1092 C C . ARG A 1 134 ? 5.336 5.881 5.852 1.00 87.31 134 ARG A C 1
ATOM 1094 O O . ARG A 1 134 ? 5.836 6.401 6.841 1.00 87.31 134 ARG A O 1
ATOM 1101 N N . ARG A 1 135 ? 5.833 6.076 4.622 1.00 88.38 135 ARG A N 1
ATOM 1102 C CA . ARG A 1 135 ? 6.915 7.017 4.251 1.00 88.38 135 ARG A CA 1
ATOM 1103 C C . ARG A 1 135 ? 6.733 7.632 2.848 1.00 88.38 135 ARG A C 1
ATOM 1105 O O . ARG A 1 135 ? 7.717 8.013 2.221 1.00 88.38 135 ARG A O 1
ATOM 1112 N N . GLN A 1 136 ? 5.517 7.646 2.295 1.00 91.44 136 GLN A N 1
ATOM 1113 C CA . GLN A 1 136 ? 5.266 8.139 0.930 1.00 91.44 136 GLN A CA 1
ATOM 1114 C C . GLN A 1 136 ? 4.406 9.403 0.965 1.00 91.44 136 GLN A C 1
ATOM 1116 O O . GLN A 1 136 ? 3.359 9.411 1.598 1.00 91.44 136 GLN A O 1
ATOM 1121 N N . SER A 1 137 ? 4.821 10.446 0.241 1.00 90.19 137 SER A N 1
ATOM 1122 C CA . SER A 1 137 ? 4.078 11.710 0.117 1.00 90.19 137 SER A CA 1
ATOM 1123 C C . SER A 1 137 ? 2.900 11.647 -0.861 1.00 90.19 137 SER A C 1
ATOM 1125 O O . SER A 1 137 ? 2.070 12.554 -0.881 1.00 90.19 137 SER A O 1
ATOM 1127 N N . ARG A 1 138 ? 2.808 10.601 -1.695 1.00 95.81 138 ARG A N 1
ATOM 1128 C CA . ARG A 1 138 ? 1.695 10.446 -2.643 1.00 95.81 138 ARG A CA 1
ATOM 1129 C C . ARG A 1 138 ? 0.385 10.117 -1.910 1.00 95.81 138 ARG A C 1
ATOM 1131 O O . ARG A 1 138 ? 0.414 9.364 -0.935 1.00 95.81 138 ARG A O 1
ATOM 1138 N N . PRO A 1 139 ? -0.776 10.560 -2.422 1.00 95.94 139 PRO A N 1
ATOM 1139 C CA . PRO A 1 139 ? -2.060 10.115 -1.899 1.00 95.94 139 PRO A CA 1
ATOM 1140 C C . PRO A 1 139 ? -2.242 8.600 -2.082 1.00 95.94 139 PRO A C 1
ATOM 1142 O O . PRO A 1 139 ? -1.908 8.025 -3.125 1.00 95.94 139 PRO A O 1
ATOM 1145 N N . LEU A 1 140 ? -2.803 7.954 -1.058 1.00 96.88 140 LEU A N 1
ATOM 1146 C CA . LEU A 1 140 ? -3.177 6.540 -1.095 1.00 96.88 140 LEU A CA 1
ATOM 1147 C C . LEU A 1 140 ? -4.401 6.317 -1.987 1.00 96.88 140 LEU A C 1
ATOM 1149 O O . LEU A 1 140 ? -5.394 7.046 -1.905 1.00 96.88 140 LEU A O 1
ATOM 1153 N N . THR A 1 141 ? -4.353 5.265 -2.803 1.00 96.81 141 THR A N 1
ATOM 1154 C CA . THR A 1 141 ? -5.503 4.810 -3.593 1.00 96.81 141 THR A CA 1
ATOM 1155 C C . THR A 1 141 ? -6.583 4.200 -2.695 1.00 96.81 141 THR A C 1
ATOM 1157 O O . THR A 1 141 ? -6.296 3.725 -1.599 1.00 96.81 141 THR A O 1
ATOM 1160 N N . ASN A 1 142 ? -7.834 4.148 -3.169 1.00 96.50 142 ASN A N 1
ATOM 1161 C CA . ASN A 1 142 ? -8.955 3.578 -2.405 1.00 96.50 142 ASN A CA 1
ATOM 1162 C C . ASN A 1 142 ? -8.685 2.136 -1.921 1.00 96.50 142 ASN A C 1
ATOM 1164 O O . ASN A 1 142 ? -9.075 1.795 -0.813 1.00 96.50 142 ASN A O 1
ATOM 1168 N N . TYR A 1 143 ? -7.978 1.318 -2.713 1.00 96.44 143 TYR A N 1
ATOM 1169 C CA . TYR A 1 143 ? -7.599 -0.045 -2.316 1.00 96.44 143 TYR A CA 1
ATOM 1170 C C . TYR A 1 143 ? -6.572 -0.042 -1.179 1.00 96.44 143 TYR A C 1
ATOM 1172 O O . TYR A 1 143 ? -6.688 -0.815 -0.239 1.00 96.44 143 TYR A O 1
ATOM 1180 N N . GLU A 1 144 ? -5.573 0.841 -1.243 1.00 97.56 144 GLU A N 1
ATOM 1181 C CA . GLU A 1 144 ? -4.541 0.942 -0.207 1.00 97.56 144 GLU A CA 1
ATOM 1182 C C . GLU A 1 144 ? -5.115 1.469 1.114 1.00 97.56 144 GLU A C 1
ATOM 1184 O O . GLU A 1 144 ? -4.727 0.983 2.173 1.00 97.56 144 GLU A O 1
ATOM 1189 N N . LYS A 1 145 ? -6.075 2.405 1.051 1.00 97.31 145 LYS A N 1
ATOM 1190 C CA . LYS A 1 145 ? -6.834 2.867 2.223 1.00 97.31 145 LYS A CA 1
ATOM 1191 C C . LYS A 1 145 ? -7.630 1.722 2.857 1.00 97.31 145 LYS A C 1
ATOM 1193 O O . LYS A 1 145 ? -7.449 1.465 4.039 1.00 97.31 145 LYS A O 1
ATOM 1198 N N . ALA A 1 146 ? -8.417 0.995 2.064 1.00 97.69 146 ALA A N 1
ATOM 1199 C CA . ALA A 1 146 ? -9.255 -0.092 2.568 1.00 97.69 146 ALA A CA 1
ATOM 1200 C C . ALA A 1 146 ? -8.440 -1.302 3.083 1.00 97.69 146 ALA A C 1
ATOM 1202 O O . ALA A 1 146 ? -8.818 -1.928 4.066 1.00 97.69 146 ALA A O 1
ATOM 1203 N N . ILE A 1 147 ? -7.274 -1.601 2.486 1.00 98.12 147 ILE A N 1
ATOM 1204 C CA . ILE A 1 147 ? -6.329 -2.585 3.050 1.00 98.12 147 ILE A CA 1
ATOM 1205 C C . ILE A 1 147 ? -5.766 -2.113 4.393 1.00 98.12 147 ILE A C 1
ATOM 1207 O O . ILE A 1 147 ? -5.645 -2.927 5.304 1.00 98.12 147 ILE A O 1
ATOM 1211 N N . ASN A 1 148 ? -5.391 -0.835 4.520 1.00 97.88 148 ASN A N 1
ATOM 1212 C CA . ASN A 1 148 ? -4.899 -0.307 5.792 1.00 97.88 148 ASN A CA 1
ATOM 1213 C C . ASN A 1 148 ? -5.987 -0.400 6.870 1.00 97.88 148 ASN A C 1
ATOM 1215 O O . ASN A 1 148 ? -5.701 -0.890 7.951 1.00 97.88 148 ASN A O 1
ATOM 1219 N N . GLU A 1 149 ? -7.223 -0.008 6.565 1.00 97.75 149 GLU A N 1
ATOM 1220 C CA . GLU A 1 149 ? -8.372 -0.103 7.475 1.00 97.75 149 GLU A CA 1
ATOM 1221 C C . GLU A 1 149 ? -8.627 -1.546 7.945 1.00 97.75 149 GLU A C 1
ATOM 1223 O O . GLU A 1 149 ? -8.619 -1.813 9.147 1.00 97.75 149 GLU A O 1
ATOM 1228 N N . ALA A 1 150 ? -8.727 -2.503 7.014 1.00 98.19 150 ALA A N 1
ATOM 1229 C CA . ALA A 1 150 ? -8.898 -3.919 7.346 1.00 98.19 150 ALA A CA 1
ATOM 1230 C C . ALA A 1 150 ? -7.715 -4.492 8.157 1.00 98.19 150 ALA A C 1
ATOM 1232 O O . ALA A 1 150 ? -7.919 -5.320 9.045 1.00 98.19 150 ALA A O 1
ATOM 1233 N N . ALA A 1 151 ? -6.481 -4.048 7.883 1.00 98.19 151 ALA A N 1
ATOM 1234 C CA . ALA A 1 151 ? -5.295 -4.450 8.640 1.00 98.19 151 ALA A CA 1
ATOM 1235 C C . ALA A 1 151 ? -5.264 -3.853 10.056 1.00 98.19 151 ALA A C 1
ATOM 1237 O O . ALA A 1 151 ? -4.819 -4.528 10.977 1.00 98.19 151 ALA A O 1
ATOM 1238 N N . ILE A 1 152 ? -5.735 -2.617 10.241 1.00 97.50 152 ILE A N 1
ATOM 1239 C CA . ILE A 1 152 ? -5.826 -1.984 11.563 1.00 97.50 152 ILE A CA 1
ATOM 1240 C C . ILE A 1 152 ? -6.849 -2.732 12.418 1.00 97.50 152 ILE A C 1
ATOM 1242 O O . ILE A 1 152 ? -6.506 -3.143 13.517 1.00 97.50 152 ILE A O 1
ATOM 1246 N N . GLN A 1 153 ? -8.049 -3.006 11.890 1.00 96.44 153 GLN A N 1
ATOM 1247 C CA . GLN A 1 153 ? -9.071 -3.776 12.611 1.00 96.44 153 GLN A CA 1
ATOM 1248 C C . GLN A 1 153 ? -8.546 -5.151 13.059 1.00 96.44 153 GLN A C 1
ATOM 1250 O O . GLN A 1 153 ? -8.619 -5.481 14.237 1.00 96.44 153 GLN A O 1
ATOM 1255 N N . LEU A 1 154 ? -7.931 -5.916 12.148 1.00 97.38 154 LEU A N 1
ATOM 1256 C CA . LEU A 1 154 ? -7.354 -7.228 12.473 1.00 97.38 154 LEU A CA 1
ATOM 1257 C C . LEU A 1 154 ? -6.207 -7.154 13.494 1.00 97.38 154 LEU A C 1
ATOM 1259 O O . LEU A 1 154 ? -6.023 -8.090 14.262 1.00 97.38 154 LEU A O 1
ATOM 1263 N N . ALA A 1 155 ? -5.435 -6.066 13.510 1.00 96.94 155 ALA A N 1
ATOM 1264 C CA . ALA A 1 155 ? -4.369 -5.854 14.489 1.00 96.94 155 ALA A CA 1
ATOM 1265 C C . ALA A 1 155 ? -4.882 -5.352 15.852 1.00 96.94 155 ALA A C 1
ATOM 1267 O O . ALA A 1 155 ? -4.196 -5.536 16.854 1.00 96.94 155 ALA A O 1
ATOM 1268 N N . SER A 1 156 ? -6.068 -4.737 15.899 1.00 93.81 156 SER A N 1
ATOM 1269 C CA . SER A 1 156 ? -6.785 -4.445 17.146 1.00 93.81 156 SER A CA 1
ATOM 1270 C C . SER A 1 156 ? -7.439 -5.702 17.732 1.00 93.81 156 SER A C 1
ATOM 1272 O O . SER A 1 156 ? -7.500 -5.836 18.949 1.00 93.81 156 SER A O 1
ATOM 1274 N N . GLU A 1 157 ? -7.901 -6.625 16.878 1.00 94.38 157 GLU A N 1
ATOM 1275 C CA . GLU A 1 157 ? -8.424 -7.944 17.269 1.00 94.38 157 GLU A CA 1
ATOM 1276 C C . GLU A 1 157 ? -7.297 -8.887 17.761 1.00 94.38 157 GLU A C 1
ATOM 1278 O O . GLU A 1 157 ? -7.428 -9.503 18.817 1.00 94.38 157 GLU A O 1
ATOM 1283 N N . ASP A 1 158 ? -6.176 -8.980 17.029 1.00 94.56 158 ASP A N 1
ATOM 1284 C CA . ASP A 1 158 ? -4.973 -9.743 17.411 1.00 94.56 158 ASP A CA 1
ATOM 1285 C C . ASP A 1 158 ? -3.684 -8.909 17.212 1.00 94.56 158 ASP A C 1
ATOM 1287 O O . ASP A 1 158 ? -3.107 -8.878 16.113 1.00 94.56 158 ASP A O 1
ATOM 1291 N N . PRO A 1 159 ? -3.159 -8.279 18.283 1.00 93.06 159 PRO A N 1
ATOM 1292 C CA . PRO A 1 159 ? -1.918 -7.504 18.231 1.00 93.06 159 PRO A CA 1
ATOM 1293 C C . PRO A 1 159 ? -0.674 -8.303 17.810 1.00 93.06 159 PRO A C 1
ATOM 1295 O O . PRO A 1 159 ? 0.304 -7.714 17.336 1.00 93.06 159 PRO A O 1
ATOM 1298 N N . LEU A 1 160 ? -0.674 -9.640 17.920 1.00 94.12 160 LEU A N 1
ATOM 1299 C CA . LEU A 1 160 ? 0.474 -10.463 17.521 1.00 94.12 160 LEU A CA 1
ATOM 1300 C C . LEU A 1 160 ? 0.688 -10.445 15.999 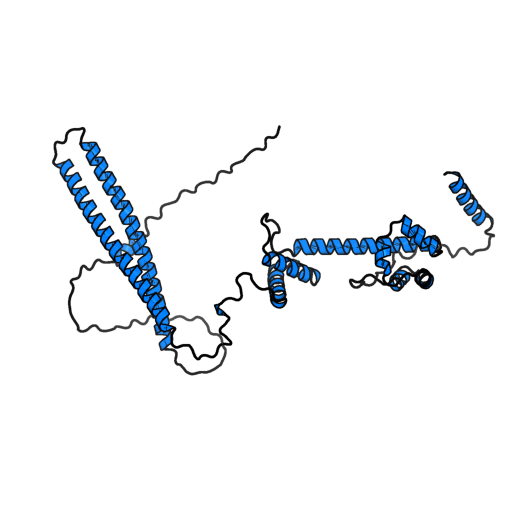1.00 94.12 160 LEU A C 1
ATOM 1302 O O . LEU A 1 160 ? 1.831 -10.575 15.536 1.00 94.12 160 LEU A O 1
ATOM 1306 N N . LEU A 1 161 ? -0.369 -10.208 15.208 1.00 95.56 161 LEU A N 1
ATOM 1307 C CA . LEU A 1 161 ? -0.293 -10.086 13.746 1.00 95.56 161 LEU A CA 1
ATOM 1308 C C . LEU A 1 161 ? 0.587 -8.922 13.274 1.00 95.56 161 LEU A C 1
ATOM 1310 O O . LEU A 1 161 ? 1.138 -8.989 12.172 1.00 95.56 161 LEU A O 1
ATOM 1314 N N . ILE A 1 162 ? 0.787 -7.890 14.102 1.00 95.94 162 ILE A N 1
ATOM 1315 C CA . ILE A 1 162 ? 1.656 -6.745 13.787 1.00 95.94 162 ILE A CA 1
ATOM 1316 C C . ILE A 1 162 ? 3.093 -7.211 13.499 1.00 95.94 162 ILE A C 1
ATOM 1318 O O . ILE A 1 162 ? 3.737 -6.717 12.567 1.00 95.94 162 ILE A O 1
ATOM 1322 N N . SER A 1 163 ? 3.576 -8.216 14.242 1.00 96.00 163 SER A N 1
ATOM 1323 C CA . SER A 1 163 ? 4.895 -8.827 14.023 1.00 96.00 163 SER A CA 1
ATOM 1324 C C . SER A 1 163 ? 4.977 -9.592 12.691 1.00 96.00 163 SER A C 1
ATOM 1326 O O . SER A 1 163 ? 6.001 -9.564 12.006 1.00 96.00 163 SER A O 1
ATOM 1328 N N . LYS A 1 164 ? 3.872 -10.220 12.267 1.00 96.75 164 LYS A N 1
ATOM 1329 C CA . LYS A 1 164 ? 3.755 -11.049 11.056 1.00 96.75 164 LYS A CA 1
ATOM 1330 C C . LYS A 1 164 ? 3.102 -10.275 9.912 1.00 96.75 164 LYS A C 1
ATOM 1332 O O . LYS A 1 164 ? 2.116 -10.710 9.316 1.00 96.75 164 LYS A O 1
ATOM 1337 N N . LYS A 1 165 ? 3.689 -9.132 9.547 1.00 95.31 165 LYS A N 1
ATOM 1338 C CA . LYS A 1 165 ? 3.118 -8.187 8.566 1.00 95.31 165 LYS A CA 1
ATOM 1339 C C . LYS A 1 165 ? 2.734 -8.803 7.207 1.00 95.31 165 LYS A C 1
ATOM 1341 O O . LYS A 1 165 ? 1.808 -8.322 6.556 1.00 95.31 165 LYS A O 1
ATOM 1346 N N . GLY A 1 166 ? 3.412 -9.874 6.782 1.00 97.44 166 GLY A N 1
ATOM 1347 C CA . GLY A 1 166 ? 3.062 -10.628 5.571 1.00 97.44 166 GLY A CA 1
ATOM 1348 C C . GLY A 1 166 ? 1.740 -11.400 5.675 1.00 97.44 166 GLY A C 1
ATOM 1349 O O . GLY A 1 166 ? 0.981 -11.437 4.706 1.00 97.44 166 GLY A O 1
ATOM 1350 N N . ASP A 1 167 ? 1.435 -11.965 6.844 1.00 97.94 167 ASP A N 1
ATOM 1351 C CA . ASP A 1 167 ? 0.183 -12.683 7.101 1.00 97.94 167 ASP A CA 1
ATOM 1352 C C . ASP A 1 167 ? -0.955 -11.717 7.423 1.00 97.94 167 ASP A C 1
ATOM 1354 O O . ASP A 1 167 ? -2.044 -11.870 6.870 1.00 97.94 167 ASP A O 1
ATOM 1358 N N . LEU A 1 168 ? -0.678 -10.643 8.174 1.00 98.00 168 LEU A N 1
ATOM 1359 C CA . LEU A 1 168 ? -1.616 -9.531 8.359 1.00 98.00 168 LEU A CA 1
ATOM 1360 C C . LEU A 1 168 ? -2.105 -8.977 7.010 1.00 98.00 168 LEU A C 1
ATOM 1362 O O . LEU A 1 168 ? -3.302 -8.800 6.811 1.00 98.00 168 LEU A O 1
ATOM 1366 N N . PHE A 1 169 ? -1.206 -8.780 6.037 1.00 98.38 169 PHE A N 1
ATOM 1367 C CA . PHE A 1 169 ? -1.590 -8.347 4.688 1.00 98.38 169 PHE A CA 1
ATOM 1368 C C . PHE A 1 169 ? -2.458 -9.375 3.939 1.00 98.38 169 PHE A C 1
ATOM 1370 O O . PHE A 1 169 ? -3.389 -8.990 3.227 1.00 98.38 169 PHE A O 1
ATOM 1377 N N . ARG A 1 170 ? -2.186 -10.680 4.089 1.00 98.12 170 ARG A N 1
ATOM 1378 C CA . ARG A 1 170 ? -3.013 -11.748 3.493 1.00 98.12 170 ARG A CA 1
ATOM 1379 C C . ARG A 1 170 ? -4.418 -11.761 4.093 1.00 98.12 170 ARG A C 1
ATOM 1381 O O . ARG A 1 170 ? -5.384 -11.825 3.335 1.00 98.12 170 ARG A O 1
ATOM 1388 N N . LEU A 1 171 ? -4.524 -11.665 5.419 1.00 98.25 171 LEU A N 1
ATOM 1389 C CA . LEU A 1 171 ? -5.793 -11.635 6.145 1.00 98.25 171 LEU A CA 1
ATOM 1390 C C . LEU A 1 171 ? -6.584 -10.358 5.839 1.00 98.25 171 LEU A C 1
ATOM 1392 O O . LEU A 1 171 ? -7.747 -10.461 5.469 1.00 98.25 171 LEU A O 1
ATOM 1396 N N . ALA A 1 172 ? -5.950 -9.182 5.862 1.00 98.44 172 ALA A N 1
ATOM 1397 C CA . ALA A 1 172 ? -6.587 -7.913 5.501 1.00 98.44 172 ALA A CA 1
ATOM 1398 C C . ALA A 1 172 ? -7.119 -7.926 4.061 1.00 98.44 172 ALA A C 1
ATOM 1400 O O . ALA A 1 172 ? -8.234 -7.484 3.801 1.00 98.44 172 ALA A O 1
ATOM 1401 N N . LYS A 1 173 ? -6.360 -8.499 3.117 1.00 97.94 173 LYS A N 1
ATOM 1402 C CA . LYS A 1 173 ? -6.817 -8.677 1.733 1.00 97.94 173 LYS A CA 1
ATOM 1403 C C . LYS A 1 173 ? -7.963 -9.685 1.607 1.00 97.94 173 LYS A C 1
ATOM 1405 O O . LYS A 1 173 ? -8.782 -9.532 0.704 1.00 97.94 173 LYS A O 1
ATOM 1410 N N . LYS A 1 174 ? -8.008 -10.712 2.462 1.00 98.00 174 LYS A N 1
ATOM 1411 C CA . LYS A 1 174 ? -9.124 -11.662 2.526 1.00 98.00 174 LYS A CA 1
ATOM 1412 C C . LYS A 1 174 ? -10.378 -10.965 3.068 1.00 98.00 174 LYS A C 1
ATOM 1414 O O . LYS A 1 174 ? -11.349 -10.899 2.329 1.00 98.00 174 LYS A O 1
ATOM 1419 N N . LYS A 1 175 ? -10.300 -10.356 4.262 1.00 97.75 175 LYS A N 1
ATOM 1420 C CA . LYS A 1 175 ? -11.372 -9.568 4.903 1.00 97.75 175 LYS A CA 1
ATOM 1421 C C . LYS A 1 175 ? -11.968 -8.561 3.915 1.00 97.75 175 LYS A C 1
ATOM 1423 O O . LYS A 1 175 ? -13.130 -8.679 3.568 1.00 97.75 175 LYS A O 1
ATOM 1428 N N . LEU A 1 176 ? -11.125 -7.746 3.277 1.00 97.06 176 LEU A N 1
ATOM 1429 C CA . LEU A 1 176 ? -11.546 -6.777 2.258 1.00 97.06 176 LEU A CA 1
ATOM 1430 C C . LEU A 1 176 ? -12.319 -7.386 1.063 1.00 97.06 176 LEU A C 1
ATOM 1432 O O . LEU A 1 176 ? -13.176 -6.726 0.478 1.00 97.06 176 LEU A O 1
ATOM 1436 N N . LEU A 1 177 ? -11.999 -8.615 0.643 1.00 94.38 177 LEU A N 1
ATOM 1437 C CA . LEU A 1 177 ? -12.724 -9.301 -0.435 1.00 94.38 177 LEU A CA 1
ATOM 1438 C C . LEU A 1 177 ? -14.022 -9.950 0.053 1.00 94.38 177 LEU A C 1
ATOM 1440 O O . LEU A 1 177 ? -14.992 -9.964 -0.707 1.00 94.38 177 LEU A O 1
ATOM 1444 N N . ASP A 1 178 ? -14.030 -10.454 1.285 1.00 96.50 178 ASP A N 1
ATOM 1445 C CA . ASP A 1 178 ? -15.207 -11.011 1.954 1.00 96.50 178 ASP A CA 1
ATOM 1446 C C . ASP A 1 178 ? -16.236 -9.887 2.242 1.00 96.50 178 ASP A C 1
ATOM 1448 O O . ASP A 1 178 ? -17.424 -10.070 1.982 1.00 96.50 178 ASP A O 1
ATOM 1452 N N . ASP A 1 179 ? -15.769 -8.678 2.589 1.00 95.88 179 ASP A N 1
ATOM 1453 C CA . ASP A 1 179 ? -16.538 -7.419 2.696 1.00 95.88 179 ASP A CA 1
ATOM 1454 C C . ASP A 1 179 ? -17.061 -6.897 1.332 1.00 95.88 179 ASP A C 1
ATOM 1456 O O . ASP A 1 179 ? -17.708 -5.852 1.241 1.00 95.88 179 ASP A O 1
ATOM 1460 N N . GLY A 1 180 ? -16.768 -7.598 0.230 1.00 94.19 180 GLY A N 1
ATOM 1461 C CA . GLY A 1 180 ? -17.309 -7.304 -1.098 1.00 94.19 180 GLY A CA 1
ATOM 1462 C C . GLY A 1 180 ? -16.577 -6.220 -1.899 1.00 94.19 180 GLY A C 1
ATOM 1463 O O . GLY A 1 180 ? -17.130 -5.728 -2.887 1.00 94.19 180 GLY A O 1
ATOM 1464 N N . TYR A 1 181 ? -15.341 -5.845 -1.543 1.00 95.06 181 TYR A N 1
ATOM 1465 C CA . TYR A 1 181 ? -14.608 -4.778 -2.238 1.00 95.06 181 TYR A CA 1
ATOM 1466 C C . TYR A 1 181 ? -14.443 -5.032 -3.748 1.00 95.06 181 TYR A C 1
ATOM 1468 O O . TYR A 1 181 ? -13.788 -5.980 -4.199 1.00 95.06 181 TYR A O 1
ATOM 1476 N N . VAL A 1 182 ? -14.966 -4.109 -4.561 1.00 91.38 182 VAL A N 1
ATOM 1477 C CA . VAL A 1 182 ? -14.882 -4.172 -6.025 1.00 91.38 182 VAL A CA 1
ATOM 1478 C C . VAL A 1 182 ? -13.686 -3.367 -6.541 1.00 91.38 182 VAL A C 1
ATOM 1480 O O . VAL A 1 182 ? -13.626 -2.142 -6.439 1.00 91.38 182 VAL A O 1
ATOM 1483 N N . TYR A 1 183 ? -12.733 -4.047 -7.182 1.00 90.69 183 TYR A N 1
ATOM 1484 C CA . TYR A 1 183 ? -11.610 -3.388 -7.856 1.00 90.69 183 TYR A CA 1
ATOM 1485 C C . TYR A 1 183 ? -12.079 -2.436 -8.972 1.00 90.69 183 TYR A C 1
ATOM 1487 O O . TYR A 1 183 ? -12.861 -2.828 -9.836 1.00 90.69 183 TYR A O 1
ATOM 1495 N N . LYS A 1 184 ? -11.497 -1.226 -9.046 1.00 85.06 184 LYS A N 1
ATOM 1496 C CA . LYS A 1 184 ? -11.835 -0.192 -10.055 1.00 85.06 184 LYS A CA 1
ATOM 1497 C C . LYS A 1 184 ? -11.774 -0.652 -11.523 1.00 85.06 184 LYS A C 1
ATOM 1499 O O . LYS A 1 184 ? -12.446 -0.064 -12.358 1.00 85.06 184 LYS A O 1
ATOM 1504 N N . ARG A 1 185 ? -10.978 -1.677 -11.863 1.00 81.62 185 ARG A N 1
ATOM 1505 C CA . ARG A 1 185 ? -10.913 -2.256 -13.227 1.00 81.62 185 ARG A CA 1
ATOM 1506 C C . ARG A 1 185 ? -11.959 -3.354 -13.498 1.00 81.62 185 ARG A C 1
ATOM 1508 O O . ARG A 1 185 ? -11.890 -4.012 -14.533 1.00 81.62 185 ARG A O 1
ATOM 1515 N N . GLY A 1 186 ? -12.929 -3.523 -12.599 1.00 72.38 186 GLY A N 1
ATOM 1516 C CA . GLY A 1 186 ? -14.011 -4.497 -12.704 1.00 72.38 186 GLY A CA 1
ATOM 1517 C C . GLY A 1 186 ? -13.574 -5.937 -12.423 1.00 72.38 186 GLY A C 1
ATOM 1518 O O . GLY A 1 186 ? -12.392 -6.244 -12.244 1.00 72.38 186 GLY A O 1
ATOM 1519 N N . LYS A 1 187 ? -14.552 -6.850 -12.400 1.00 63.41 187 LYS A N 1
ATOM 1520 C CA . LYS A 1 187 ? -14.292 -8.296 -12.392 1.00 63.41 187 LYS A CA 1
ATOM 1521 C C . LYS A 1 187 ? -13.506 -8.644 -13.663 1.00 63.41 187 LYS A C 1
ATOM 1523 O O . LYS A 1 187 ? -13.916 -8.265 -14.757 1.00 63.41 187 LYS A O 1
ATOM 1528 N N . SER A 1 188 ? -12.384 -9.361 -13.529 1.00 56.06 188 SER A N 1
ATOM 1529 C CA . SER A 1 188 ? -11.568 -9.768 -14.684 1.00 56.06 188 SER A CA 1
ATOM 1530 C C . SER A 1 188 ? -12.443 -10.444 -15.740 1.00 56.06 188 SER A C 1
ATOM 1532 O O . SER A 1 188 ? -13.075 -11.461 -15.445 1.00 56.06 188 SER A O 1
ATOM 1534 N N . ARG A 1 189 ? -12.441 -9.912 -16.972 1.00 58.44 189 ARG A N 1
ATOM 1535 C CA . ARG A 1 189 ? -13.284 -10.390 -18.090 1.00 58.44 189 ARG A CA 1
ATOM 1536 C C . ARG A 1 189 ? -13.112 -11.891 -18.375 1.00 58.44 189 ARG A C 1
ATOM 1538 O O . ARG A 1 189 ? -14.004 -12.506 -18.938 1.00 58.44 189 ARG A O 1
ATOM 1545 N N . SER A 1 190 ? -11.997 -12.486 -17.943 1.00 58.88 190 SER A N 1
ATOM 1546 C CA . SER A 1 190 ? -11.689 -13.917 -18.059 1.00 58.88 190 SER A CA 1
ATOM 1547 C C . SER A 1 190 ? -12.399 -14.850 -17.066 1.00 58.88 190 SER A C 1
ATOM 1549 O O . SER A 1 190 ? -12.303 -16.060 -17.243 1.00 58.88 190 SER A O 1
ATOM 1551 N N . LYS A 1 191 ? -13.075 -14.344 -16.020 1.00 55.12 191 LYS A N 1
ATOM 1552 C CA . LYS A 1 191 ? -13.781 -15.191 -15.032 1.00 55.12 191 LYS A CA 1
ATOM 1553 C C . LYS A 1 191 ? -15.301 -15.273 -15.235 1.00 55.12 191 LYS A C 1
ATOM 1555 O O . LYS A 1 191 ? -15.950 -16.050 -14.543 1.00 55.12 191 LYS A O 1
ATOM 1560 N N . LEU A 1 192 ? -15.865 -14.532 -16.193 1.00 49.75 192 LEU A N 1
ATOM 1561 C CA . LEU A 1 192 ? -17.303 -14.519 -16.505 1.00 49.75 192 LEU A CA 1
ATOM 1562 C C . LEU A 1 192 ? -17.688 -15.588 -17.553 1.00 49.75 192 LEU A C 1
ATOM 1564 O O . LEU A 1 192 ? -18.353 -15.293 -18.540 1.00 49.75 192 LEU A O 1
ATOM 1568 N N . THR A 1 193 ? -17.222 -16.824 -17.370 1.00 52.22 193 THR A N 1
ATOM 1569 C CA . THR A 1 193 ? -17.475 -17.949 -18.299 1.00 52.22 193 THR A CA 1
ATOM 1570 C C . THR A 1 193 ? -17.836 -19.263 -17.607 1.00 52.22 193 THR A C 1
ATOM 1572 O O . THR A 1 193 ? -18.014 -20.265 -18.291 1.00 52.22 193 THR A O 1
ATOM 1575 N N . LYS A 1 194 ? -17.976 -19.286 -16.273 1.00 57.94 194 LYS A N 1
ATOM 1576 C CA . LYS A 1 194 ? -18.404 -20.501 -15.560 1.00 57.94 194 LYS A CA 1
ATOM 1577 C C . LYS A 1 194 ? -19.900 -20.814 -15.710 1.00 57.94 194 LYS A C 1
ATOM 1579 O O . LYS A 1 194 ? -20.247 -21.983 -15.714 1.00 57.94 194 LYS A O 1
ATOM 1584 N N . GLU A 1 195 ? -20.734 -19.798 -15.945 1.00 54.50 195 GLU A N 1
ATOM 1585 C CA . GLU A 1 195 ? -22.205 -19.924 -15.950 1.00 54.50 195 GLU A CA 1
ATOM 1586 C C . GLU A 1 195 ? -22.860 -19.735 -17.336 1.00 54.50 195 GLU A C 1
ATOM 1588 O O . GLU A 1 195 ? -24.065 -19.518 -17.424 1.00 54.50 195 GLU A O 1
ATOM 1593 N N . VAL A 1 196 ? -22.095 -19.769 -18.438 1.00 53.06 196 VAL A N 1
ATOM 1594 C CA . VAL A 1 196 ? -22.658 -19.635 -19.801 1.00 53.06 196 VAL A CA 1
ATOM 1595 C C . VAL A 1 196 ? -22.699 -21.010 -20.485 1.00 53.06 196 VAL A C 1
ATOM 1597 O O . VAL A 1 196 ? -21.631 -21.580 -20.732 1.00 53.06 196 VAL A O 1
ATOM 1600 N N . PRO A 1 197 ? -23.888 -21.550 -20.830 1.00 53.84 197 PRO A N 1
ATOM 1601 C CA . PRO A 1 197 ? -24.018 -22.833 -21.523 1.00 53.84 197 PRO A CA 1
ATOM 1602 C C . PRO A 1 197 ? -23.216 -22.900 -22.832 1.00 53.84 197 PRO A C 1
ATOM 1604 O O . PRO A 1 197 ? -23.136 -21.939 -23.594 1.00 53.84 197 PRO A O 1
ATOM 1607 N N . GLN A 1 198 ? -22.627 -24.066 -23.113 1.00 56.06 198 GLN A N 1
ATOM 1608 C CA . GLN A 1 198 ? -21.518 -24.255 -24.067 1.00 56.06 198 GLN A CA 1
ATOM 1609 C C . GLN A 1 198 ? -21.853 -24.100 -25.575 1.00 56.06 198 GLN A C 1
ATOM 1611 O O . GLN A 1 198 ? -21.040 -24.468 -26.424 1.00 56.06 198 GLN A O 1
ATOM 1616 N N . LEU A 1 199 ? -23.016 -23.552 -25.939 1.00 53.09 199 LEU A N 1
ATOM 1617 C CA . LEU A 1 199 ? -23.594 -23.636 -27.291 1.00 53.09 199 LEU A CA 1
ATOM 1618 C C . LEU A 1 199 ? -22.957 -22.735 -28.374 1.00 53.09 199 LEU A C 1
ATOM 1620 O O . LEU A 1 199 ? -23.286 -22.885 -29.546 1.00 53.09 199 LEU A O 1
ATOM 1624 N N . LEU A 1 200 ? -22.018 -21.840 -28.035 1.00 54.62 200 LEU A N 1
ATOM 1625 C CA . LEU A 1 200 ? -21.422 -20.869 -28.980 1.00 54.62 200 LEU A CA 1
ATOM 1626 C C . LEU A 1 200 ? -19.914 -21.062 -29.255 1.00 54.62 200 LEU A C 1
ATOM 1628 O O . LEU A 1 200 ? -19.206 -20.120 -29.605 1.00 54.62 200 LEU A O 1
ATOM 1632 N N . LYS A 1 201 ? -19.393 -22.292 -29.164 1.00 54.47 201 LYS A N 1
ATOM 1633 C CA . LYS A 1 201 ? -17.970 -22.599 -29.453 1.00 54.47 201 LYS A CA 1
ATOM 1634 C C . LYS A 1 201 ? -17.560 -22.567 -30.942 1.00 54.47 201 LYS A C 1
ATOM 1636 O O . LYS A 1 201 ? -16.405 -22.843 -31.246 1.00 54.47 201 LYS A O 1
ATOM 1641 N N . ARG A 1 202 ? -18.462 -22.243 -31.878 1.00 51.41 202 ARG A N 1
ATOM 1642 C CA . ARG A 1 202 ? -18.267 -22.485 -33.327 1.00 51.41 202 ARG A CA 1
ATOM 1643 C C . ARG A 1 202 ? -17.675 -21.333 -34.162 1.00 51.41 202 ARG A C 1
ATOM 1645 O O . ARG A 1 202 ? -17.512 -21.514 -35.361 1.00 51.41 202 ARG A O 1
ATOM 1652 N N . GLN A 1 203 ? -17.338 -20.180 -33.571 1.00 55.81 203 GLN A N 1
ATOM 1653 C CA . GLN A 1 203 ? -16.789 -19.013 -34.306 1.00 55.81 203 GLN A CA 1
ATOM 1654 C C . GLN A 1 203 ? -15.345 -18.616 -33.923 1.00 55.81 203 GLN A C 1
ATOM 1656 O O . GLN A 1 203 ? -14.768 -17.713 -34.532 1.00 55.81 203 GLN A O 1
ATOM 1661 N N . SER A 1 204 ? -14.733 -19.272 -32.931 1.00 56.00 204 SER A N 1
ATOM 1662 C CA . SER A 1 204 ? -13.446 -18.851 -32.349 1.00 56.00 204 SER A CA 1
ATOM 1663 C C . SER A 1 204 ? -12.201 -19.166 -33.188 1.00 56.00 204 SER A C 1
ATOM 1665 O O . SER A 1 204 ? -11.181 -18.509 -32.973 1.00 56.00 204 SER A O 1
ATOM 1667 N N . SER A 1 205 ? -12.265 -20.103 -34.143 1.00 58.56 205 SER A N 1
ATOM 1668 C CA . SER A 1 205 ? -11.165 -20.397 -35.081 1.00 58.56 205 SER A CA 1
ATOM 1669 C C . SER A 1 205 ? -10.759 -19.145 -35.860 1.00 58.56 205 SER A C 1
ATOM 1671 O O . SER A 1 205 ? -9.629 -18.679 -35.735 1.00 58.56 205 SER A O 1
ATOM 1673 N N . SER A 1 206 ? -11.739 -18.494 -36.496 1.00 64.56 206 SER A N 1
ATOM 1674 C CA . SER A 1 206 ? -11.547 -17.319 -37.362 1.00 64.56 206 SER A CA 1
ATOM 1675 C C . SER A 1 206 ? -10.749 -16.158 -36.743 1.00 64.56 206 SER A C 1
ATOM 1677 O O . SER A 1 206 ? -10.138 -15.373 -37.467 1.00 64.56 206 SER A O 1
ATOM 1679 N N . LEU A 1 207 ? -10.737 -16.018 -35.411 1.00 72.00 207 LEU A N 1
ATOM 1680 C CA . LEU A 1 207 ? -9.967 -14.984 -34.706 1.00 72.00 207 LEU A CA 1
ATOM 1681 C C . LEU A 1 207 ? -8.535 -15.414 -34.363 1.00 72.00 207 LEU A C 1
ATOM 1683 O O . LEU A 1 207 ? -7.672 -14.550 -34.201 1.00 72.00 207 LEU A O 1
ATOM 1687 N N . SER A 1 208 ? -8.274 -16.716 -34.233 1.00 76.75 208 SER A N 1
ATOM 1688 C CA . SER A 1 208 ? -6.910 -17.250 -34.169 1.00 76.75 208 SER A CA 1
ATOM 1689 C C . SER A 1 208 ? -6.232 -17.087 -35.527 1.00 76.75 208 SER A C 1
ATOM 1691 O O . SER A 1 208 ? -5.127 -16.552 -35.600 1.00 76.75 208 SER A O 1
ATOM 1693 N N . ASP A 1 209 ? -6.948 -17.445 -36.591 1.00 79.38 209 ASP A N 1
ATOM 1694 C CA . ASP A 1 209 ? -6.438 -17.468 -37.963 1.00 79.38 209 ASP A CA 1
ATOM 1695 C C . ASP A 1 209 ? -6.116 -16.043 -38.453 1.00 79.38 209 ASP A C 1
ATOM 1697 O O . ASP A 1 209 ? -5.010 -15.774 -38.909 1.00 79.38 209 ASP A O 1
ATOM 1701 N N . LYS A 1 210 ? -6.992 -15.061 -38.192 1.00 85.81 210 LYS A N 1
ATOM 1702 C CA . LYS A 1 210 ? -6.706 -13.637 -38.481 1.00 85.81 210 LYS A CA 1
ATOM 1703 C C . LYS A 1 210 ? -5.507 -13.065 -37.712 1.00 85.81 210 LYS A C 1
ATOM 1705 O O . LYS A 1 210 ? -4.841 -12.148 -38.187 1.00 85.81 210 LYS A O 1
ATOM 1710 N N . ARG A 1 211 ? -5.227 -13.560 -36.499 1.00 84.31 211 ARG A N 1
ATOM 1711 C CA . ARG A 1 211 ? -4.040 -13.140 -35.723 1.00 84.31 211 ARG A CA 1
ATOM 1712 C C . ARG A 1 211 ? -2.763 -13.785 -36.247 1.00 84.31 211 ARG A C 1
ATOM 1714 O O . ARG A 1 211 ? -1.714 -13.152 -36.185 1.00 84.31 211 ARG A O 1
ATOM 1721 N N . GLN A 1 212 ? -2.874 -15.023 -36.722 1.00 88.56 212 GLN A N 1
ATOM 1722 C CA . GLN A 1 212 ? -1.813 -15.774 -37.378 1.00 88.56 212 GLN A CA 1
ATOM 1723 C C . GLN A 1 212 ? -1.391 -15.067 -38.674 1.00 88.56 212 GLN A C 1
ATOM 1725 O O . GLN A 1 212 ? -0.246 -14.638 -38.781 1.00 88.56 212 GLN A O 1
ATOM 1730 N N . GLU A 1 213 ? -2.349 -14.817 -39.568 1.00 89.44 213 GLU A N 1
ATOM 1731 C CA . GLU A 1 213 ? -2.148 -14.135 -40.852 1.00 89.44 213 GLU A CA 1
ATOM 1732 C C . GLU A 1 213 ? -1.507 -12.745 -40.680 1.00 89.44 213 GLU A C 1
ATOM 1734 O O . GLU A 1 213 ? -0.554 -12.391 -41.371 1.00 89.44 213 GLU A O 1
ATOM 1739 N N . ASN A 1 214 ? -1.974 -11.949 -39.710 1.00 92.75 214 ASN A N 1
ATOM 1740 C CA . ASN A 1 214 ? -1.396 -10.628 -39.457 1.00 92.75 214 ASN A CA 1
ATOM 1741 C C . ASN A 1 214 ? 0.050 -10.702 -38.925 1.00 92.75 214 ASN A C 1
ATOM 1743 O O . ASN A 1 214 ? 0.865 -9.830 -39.230 1.00 92.75 214 ASN A O 1
ATOM 1747 N N . ALA A 1 215 ? 0.393 -11.729 -38.137 1.00 91.62 215 ALA A N 1
ATOM 1748 C CA . ALA A 1 215 ? 1.763 -11.933 -37.665 1.00 91.62 215 ALA A CA 1
ATOM 1749 C C . ALA A 1 215 ? 2.697 -12.350 -38.815 1.00 91.62 215 ALA A C 1
ATOM 1751 O O . ALA A 1 215 ? 3.779 -11.777 -38.947 1.00 91.62 215 ALA A O 1
ATOM 1752 N N . GLU A 1 216 ? 2.237 -13.258 -39.681 1.00 93.75 216 GLU A N 1
ATOM 1753 C CA . GLU A 1 216 ? 2.932 -13.680 -40.904 1.00 93.75 216 GLU A CA 1
ATOM 1754 C C . GLU A 1 216 ? 3.156 -12.504 -41.860 1.00 93.75 216 GLU A C 1
ATOM 1756 O O . GLU A 1 216 ? 4.292 -12.256 -42.260 1.00 93.75 216 GLU A O 1
ATOM 1761 N N . ARG A 1 217 ? 2.125 -11.694 -42.132 1.00 96.12 217 ARG A N 1
ATOM 1762 C CA . ARG A 1 217 ? 2.243 -10.467 -42.937 1.00 96.12 217 ARG A CA 1
ATOM 1763 C C . ARG A 1 217 ? 3.291 -9.505 -42.373 1.00 96.12 217 ARG A C 1
ATOM 1765 O O . ARG A 1 217 ? 4.188 -9.081 -43.095 1.00 96.12 217 ARG A O 1
ATOM 1772 N N . THR A 1 218 ? 3.251 -9.242 -41.063 1.00 95.81 218 THR A N 1
ATOM 1773 C CA . THR A 1 218 ? 4.255 -8.382 -40.405 1.00 95.81 218 THR A CA 1
ATOM 1774 C C . THR A 1 218 ? 5.670 -8.984 -40.483 1.00 95.81 218 THR A C 1
ATOM 1776 O O . THR A 1 218 ? 6.660 -8.260 -40.425 1.00 95.81 218 THR A O 1
ATOM 1779 N N . SER A 1 219 ? 5.805 -10.310 -40.562 1.00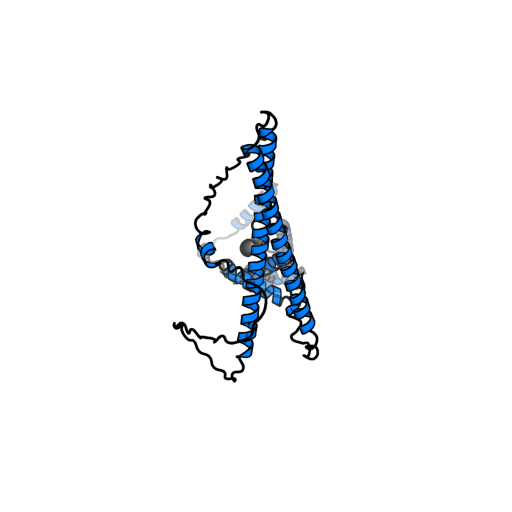 96.38 219 SER A N 1
ATOM 1780 C CA . SER A 1 219 ? 7.097 -10.988 -40.731 1.00 96.38 219 SER A CA 1
ATOM 1781 C C . SER A 1 219 ? 7.622 -10.865 -42.161 1.00 96.38 219 SER A C 1
ATOM 1783 O O . SER A 1 219 ? 8.785 -10.503 -42.338 1.00 96.38 219 SER A O 1
ATOM 1785 N N . LEU A 1 220 ? 6.761 -11.041 -43.168 1.00 96.94 220 LEU A N 1
ATOM 1786 C CA . LEU A 1 220 ? 7.095 -10.799 -44.574 1.00 96.94 220 LEU A CA 1
ATOM 1787 C C . LEU A 1 220 ? 7.565 -9.352 -44.793 1.00 96.94 220 LEU A C 1
ATOM 1789 O O . LEU A 1 220 ? 8.661 -9.151 -45.309 1.00 96.94 220 LEU A O 1
ATOM 1793 N N . GLU A 1 221 ? 6.833 -8.359 -44.275 1.00 97.81 221 GLU A N 1
ATOM 1794 C CA . GLU A 1 221 ? 7.231 -6.940 -44.326 1.00 97.81 221 GLU A CA 1
ATOM 1795 C C . GLU A 1 221 ? 8.624 -6.691 -43.707 1.00 97.81 221 GLU A C 1
ATOM 1797 O O . GLU A 1 221 ? 9.425 -5.915 -44.236 1.00 97.81 221 GLU A O 1
ATOM 1802 N N . ARG A 1 222 ? 8.963 -7.366 -42.593 1.00 97.44 222 ARG A N 1
ATOM 1803 C CA . ARG A 1 222 ? 10.309 -7.278 -41.993 1.00 97.44 222 ARG A CA 1
ATOM 1804 C C . ARG A 1 222 ? 11.376 -7.910 -42.880 1.00 97.44 222 ARG A C 1
ATOM 1806 O O . ARG A 1 222 ? 12.461 -7.342 -42.979 1.00 97.44 222 ARG A O 1
ATOM 1813 N N . LEU A 1 223 ? 11.099 -9.065 -43.484 1.00 97.81 223 LEU A N 1
ATOM 1814 C CA . LEU A 1 223 ? 12.036 -9.778 -44.359 1.00 97.81 223 LEU A CA 1
ATOM 1815 C C . LEU A 1 223 ? 12.310 -8.990 -45.646 1.00 97.81 223 LEU A C 1
ATOM 1817 O O . LEU A 1 223 ? 13.471 -8.806 -46.012 1.00 97.81 223 LEU A O 1
ATOM 1821 N N . GLU A 1 224 ? 11.272 -8.437 -46.275 1.00 98.19 224 GLU A N 1
ATOM 1822 C CA . GLU A 1 224 ? 11.410 -7.518 -47.410 1.00 98.19 224 GLU A CA 1
ATOM 1823 C C . GLU A 1 224 ? 12.217 -6.275 -47.027 1.00 98.19 224 GLU A C 1
ATOM 1825 O O . GLU A 1 224 ? 13.128 -5.870 -47.756 1.00 98.19 224 GLU A O 1
ATOM 1830 N N . LYS A 1 225 ? 11.952 -5.695 -45.845 1.00 98.06 225 LYS A N 1
ATOM 1831 C CA . LYS A 1 225 ? 12.705 -4.531 -45.372 1.00 98.06 225 LYS A CA 1
ATOM 1832 C C . LYS A 1 225 ? 14.170 -4.857 -45.081 1.00 98.06 225 LYS A C 1
ATOM 1834 O O . LYS A 1 225 ? 15.023 -4.031 -45.397 1.00 98.06 225 LYS A O 1
ATOM 1839 N N . ILE A 1 226 ? 14.474 -6.032 -44.523 1.00 98.12 226 ILE A N 1
ATOM 1840 C CA . ILE A 1 226 ? 15.851 -6.526 -44.351 1.00 98.12 226 ILE A CA 1
ATOM 1841 C C . ILE A 1 226 ? 16.540 -6.612 -45.717 1.00 98.12 226 ILE A C 1
ATOM 1843 O O . ILE A 1 226 ? 17.554 -5.946 -45.907 1.00 98.12 226 ILE A O 1
ATOM 1847 N N . LYS A 1 227 ? 15.939 -7.314 -46.687 1.00 98.38 227 LYS A N 1
ATOM 1848 C CA . LYS A 1 227 ? 16.487 -7.491 -48.043 1.00 98.38 227 LYS A CA 1
ATOM 1849 C C . LYS A 1 227 ? 16.743 -6.157 -48.757 1.00 98.38 227 LYS A C 1
ATOM 1851 O O . LYS A 1 227 ? 17.775 -5.982 -49.401 1.00 98.38 227 LYS A O 1
ATOM 1856 N N . TYR A 1 228 ? 15.828 -5.194 -48.618 1.00 98.44 228 TYR A N 1
ATOM 1857 C CA . TYR A 1 228 ? 16.001 -3.838 -49.149 1.00 98.44 228 TYR A CA 1
ATOM 1858 C C . TYR A 1 228 ? 17.197 -3.108 -48.513 1.00 98.44 228 TYR A C 1
ATOM 1860 O O . TYR A 1 228 ? 17.989 -2.482 -49.217 1.00 98.44 228 TYR A O 1
ATOM 1868 N N . LEU A 1 229 ? 17.330 -3.173 -47.183 1.00 97.75 229 LEU A N 1
ATOM 1869 C CA . LEU A 1 229 ? 18.427 -2.521 -46.462 1.00 97.75 229 LEU A CA 1
ATOM 1870 C C . LEU A 1 229 ? 19.779 -3.183 -46.767 1.00 97.75 229 LEU A C 1
ATOM 1872 O O . LEU A 1 229 ? 20.772 -2.475 -46.902 1.00 97.75 229 LEU A O 1
ATOM 1876 N N . GLU A 1 230 ? 19.815 -4.509 -46.916 1.00 97.75 230 GLU A N 1
ATOM 1877 C CA . GLU A 1 230 ? 21.010 -5.265 -47.311 1.00 97.75 230 GLU A CA 1
ATOM 1878 C C . GLU A 1 230 ? 21.483 -4.856 -48.712 1.00 97.75 230 GLU A C 1
ATOM 1880 O O . GLU A 1 230 ? 22.647 -4.488 -48.869 1.00 97.75 230 GLU A O 1
ATOM 1885 N N . LYS A 1 231 ? 20.571 -4.776 -49.694 1.00 98.38 231 LYS A N 1
ATOM 1886 C CA . LYS A 1 231 ? 20.897 -4.243 -51.026 1.00 98.38 231 LYS A CA 1
ATOM 1887 C C . LYS A 1 231 ? 21.427 -2.804 -50.957 1.00 98.38 231 LYS A C 1
ATOM 1889 O O . LYS A 1 231 ? 22.431 -2.492 -51.586 1.00 98.38 231 LYS A O 1
ATOM 1894 N N . ARG A 1 232 ? 20.801 -1.926 -50.162 1.00 97.94 232 ARG A N 1
ATOM 1895 C CA . ARG A 1 232 ? 21.269 -0.536 -50.001 1.00 97.94 232 ARG A CA 1
ATOM 1896 C C . ARG A 1 232 ? 22.681 -0.463 -49.403 1.00 97.94 232 ARG A C 1
ATOM 1898 O O . ARG A 1 232 ? 23.447 0.410 -49.799 1.00 97.94 232 ARG A O 1
ATOM 1905 N N . VAL A 1 233 ? 23.039 -1.365 -48.484 1.00 98.12 233 VAL A N 1
ATOM 1906 C CA . VAL A 1 233 ? 24.412 -1.481 -47.957 1.00 98.12 233 VAL A CA 1
ATOM 1907 C C . VAL A 1 233 ? 25.391 -1.939 -49.043 1.00 98.12 233 VAL A C 1
ATOM 1909 O O . VAL A 1 233 ? 26.488 -1.394 -49.124 1.00 98.12 233 VAL A O 1
ATOM 1912 N N . GLU A 1 234 ? 25.003 -2.892 -49.891 1.00 98.00 234 GLU A N 1
ATOM 1913 C CA . GLU A 1 234 ? 25.816 -3.349 -51.026 1.00 98.00 234 GLU A CA 1
ATOM 1914 C C . GLU A 1 234 ? 26.060 -2.223 -52.050 1.00 98.00 234 GLU A C 1
ATOM 1916 O O . GLU A 1 234 ? 27.196 -1.997 -52.467 1.00 98.00 234 GLU A O 1
ATOM 1921 N N . ASP A 1 235 ? 25.015 -1.468 -52.401 1.00 97.75 235 ASP A N 1
ATOM 1922 C CA . ASP A 1 235 ? 25.109 -0.327 -53.318 1.00 97.75 235 ASP A CA 1
ATOM 1923 C C . ASP A 1 235 ? 26.033 0.775 -52.753 1.00 97.75 235 ASP A C 1
ATOM 1925 O O . ASP A 1 235 ? 26.876 1.302 -53.478 1.00 97.75 235 ASP A O 1
ATOM 1929 N N . LEU A 1 236 ? 25.947 1.068 -51.446 1.00 96.81 236 LEU A N 1
ATOM 1930 C CA . LEU A 1 236 ? 26.841 2.020 -50.764 1.00 96.81 236 LEU A CA 1
ATOM 1931 C C . LEU A 1 236 ? 28.307 1.573 -50.747 1.00 96.81 236 LEU A C 1
ATOM 1933 O O . LEU A 1 236 ? 29.207 2.407 -50.848 1.00 96.81 236 LEU A O 1
ATOM 1937 N N . LEU A 1 237 ? 28.559 0.268 -50.615 1.00 96.12 237 LEU A N 1
ATOM 1938 C CA . LEU A 1 237 ? 29.912 -0.284 -50.687 1.00 96.12 237 LEU A CA 1
ATOM 1939 C C . LEU A 1 237 ? 30.503 -0.119 -52.089 1.00 96.12 237 LEU A C 1
ATOM 1941 O O . LEU A 1 237 ? 31.650 0.303 -52.205 1.00 96.12 237 LEU A O 1
ATOM 1945 N N . LYS A 1 238 ? 29.707 -0.354 -53.140 1.00 97.31 238 LYS A N 1
ATOM 1946 C CA . LYS A 1 238 ? 30.125 -0.114 -54.530 1.00 97.31 238 LYS A CA 1
ATOM 1947 C C . LYS A 1 238 ? 30.433 1.364 -54.779 1.00 97.31 238 LYS A C 1
ATOM 1949 O O . LYS A 1 238 ? 31.478 1.671 -55.344 1.00 97.31 238 LYS A O 1
ATOM 1954 N N . THR A 1 239 ? 29.587 2.293 -54.317 1.00 95.75 239 THR A N 1
ATOM 1955 C CA . THR A 1 239 ? 29.858 3.736 -54.479 1.00 95.75 239 THR A CA 1
ATOM 1956 C C . THR A 1 239 ? 31.061 4.215 -53.667 1.00 95.75 239 THR A C 1
ATOM 1958 O O . THR A 1 239 ? 31.790 5.086 -54.135 1.00 95.75 239 THR A O 1
ATOM 1961 N N . ARG A 1 240 ? 31.298 3.642 -52.477 1.00 95.44 240 ARG A N 1
ATOM 1962 C CA . ARG A 1 240 ? 32.500 3.914 -51.673 1.00 95.44 240 ARG A CA 1
ATOM 1963 C C . ARG A 1 240 ? 33.759 3.439 -52.402 1.00 95.44 240 ARG A C 1
ATOM 1965 O O . ARG A 1 240 ? 34.681 4.228 -52.552 1.00 95.44 240 ARG A O 1
ATOM 1972 N N . GLN A 1 241 ? 33.752 2.209 -52.917 1.00 95.19 241 GLN A N 1
ATOM 1973 C CA . GLN A 1 241 ? 34.887 1.637 -53.644 1.00 95.19 241 GLN A CA 1
ATOM 1974 C C . GLN A 1 241 ? 35.209 2.412 -54.931 1.00 95.19 241 GLN A C 1
ATOM 1976 O O . GLN A 1 241 ? 36.377 2.618 -55.237 1.00 95.19 241 GLN A O 1
ATOM 1981 N N . LEU A 1 242 ? 34.199 2.890 -55.668 1.00 93.50 242 LEU A N 1
ATOM 1982 C CA . LEU A 1 242 ? 34.430 3.755 -56.831 1.00 93.50 242 LEU A CA 1
ATOM 1983 C C . LEU A 1 242 ? 35.113 5.076 -56.434 1.00 93.50 242 LEU A C 1
ATOM 1985 O O . LEU A 1 242 ? 36.089 5.454 -57.072 1.00 93.50 242 LEU A O 1
ATOM 1989 N N . ALA A 1 243 ? 34.672 5.725 -55.351 1.00 90.44 243 ALA A N 1
ATOM 1990 C CA . ALA A 1 243 ? 35.303 6.951 -54.850 1.00 90.44 243 ALA A CA 1
ATOM 1991 C C . ALA A 1 243 ? 36.731 6.723 -54.302 1.00 90.44 243 ALA A C 1
ATOM 1993 O O . ALA A 1 243 ? 37.585 7.598 -54.429 1.00 90.44 243 ALA A O 1
ATOM 1994 N N . GLU A 1 244 ? 37.004 5.555 -53.711 1.00 91.31 244 GLU A N 1
ATOM 1995 C CA . GLU A 1 244 ? 38.355 5.147 -53.295 1.00 91.31 244 GLU A CA 1
ATOM 1996 C C . GLU A 1 244 ? 39.270 4.916 -54.513 1.00 91.31 244 GLU A C 1
ATOM 1998 O O . GLU A 1 244 ? 40.375 5.453 -54.551 1.00 91.31 244 GLU A O 1
ATOM 2003 N N . ASN A 1 245 ? 38.790 4.213 -55.544 1.00 92.12 245 ASN A N 1
ATOM 2004 C CA . ASN A 1 245 ? 39.538 3.988 -56.786 1.00 92.12 245 ASN A CA 1
ATOM 2005 C C . ASN A 1 245 ? 39.810 5.300 -57.550 1.00 92.12 245 ASN A C 1
ATOM 2007 O O . ASN A 1 245 ? 40.884 5.470 -58.125 1.00 92.12 245 ASN A O 1
ATOM 2011 N N . GLU A 1 246 ? 38.856 6.239 -57.567 1.00 90.19 246 GLU A N 1
ATOM 2012 C CA . GLU A 1 246 ? 39.053 7.571 -58.157 1.00 90.19 246 GLU A CA 1
ATOM 2013 C C . GLU A 1 246 ? 40.210 8.310 -57.464 1.00 90.19 246 GLU A C 1
ATOM 2015 O O . GLU A 1 246 ? 41.097 8.822 -58.148 1.00 90.19 246 GLU A O 1
ATOM 2020 N N . LEU A 1 247 ? 40.257 8.301 -56.124 1.00 87.81 247 LEU A N 1
ATOM 2021 C CA . LEU A 1 247 ? 41.351 8.899 -55.345 1.00 87.81 247 LEU A CA 1
ATOM 2022 C C . LEU A 1 247 ? 42.722 8.252 -55.586 1.00 87.81 247 LEU 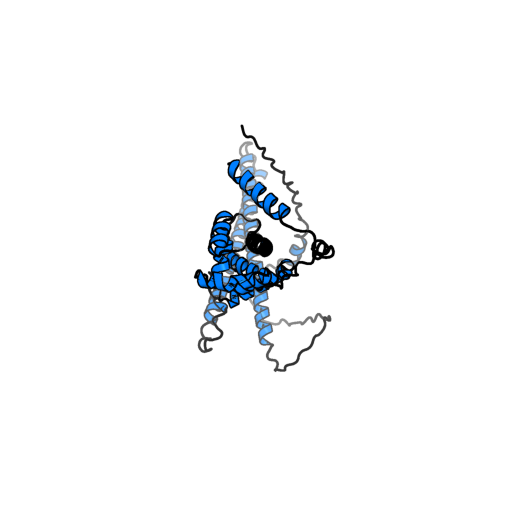A C 1
ATOM 2024 O O . LEU A 1 247 ? 43.733 8.937 -55.448 1.00 87.81 247 LEU A O 1
ATOM 2028 N N . GLU A 1 248 ? 42.769 6.960 -55.911 1.00 88.94 248 GLU A N 1
ATOM 2029 C CA . GLU A 1 248 ? 44.022 6.241 -56.178 1.00 88.94 248 GLU A CA 1
ATOM 2030 C C . GLU A 1 248 ? 44.581 6.534 -57.583 1.00 88.94 248 GLU A C 1
ATOM 2032 O O . GLU A 1 248 ? 45.795 6.622 -57.763 1.00 88.94 248 GLU A O 1
ATOM 2037 N N . VAL A 1 249 ? 43.707 6.723 -58.579 1.00 86.69 249 VAL A N 1
ATOM 2038 C CA . VAL A 1 249 ? 44.096 6.926 -59.989 1.00 86.69 249 VAL A CA 1
ATOM 2039 C C . VAL A 1 249 ? 44.273 8.409 -60.353 1.00 86.69 249 VAL A C 1
ATOM 2041 O O . VAL A 1 249 ? 45.036 8.743 -61.263 1.00 86.69 249 VAL A O 1
ATOM 2044 N N . GLY A 1 250 ? 43.561 9.316 -59.682 1.00 72.25 250 GLY A N 1
ATOM 2045 C CA . GLY A 1 250 ? 43.519 10.732 -60.040 1.00 72.25 250 GLY A CA 1
ATOM 2046 C C . GLY A 1 250 ? 44.665 11.571 -59.468 1.00 72.25 250 GLY A C 1
ATOM 2047 O O . GLY A 1 250 ? 44.852 11.653 -58.256 1.00 72.25 250 GLY A O 1
ATOM 2048 N N . SER A 1 251 ? 45.335 12.337 -60.336 1.00 69.00 251 SER A N 1
ATOM 2049 C CA . SER A 1 251 ? 46.116 13.524 -59.945 1.00 69.00 251 SER A CA 1
ATOM 2050 C C . SER A 1 251 ? 45.175 14.663 -59.511 1.00 69.00 251 SER A C 1
ATOM 2052 O O . SER A 1 251 ? 45.095 15.700 -60.172 1.00 69.00 251 SER A O 1
ATOM 2054 N N . PHE A 1 252 ? 44.417 14.445 -58.435 1.00 72.06 252 PHE A N 1
ATOM 2055 C CA . PHE A 1 252 ? 43.482 15.423 -57.886 1.00 72.06 252 PHE A CA 1
ATOM 2056 C C . PHE A 1 252 ? 44.207 16.657 -57.348 1.00 72.06 252 PHE A C 1
ATOM 2058 O O . PHE A 1 252 ? 45.272 16.553 -56.735 1.00 72.06 252 PHE A O 1
ATOM 2065 N N . ASP A 1 253 ? 43.589 17.823 -57.537 1.00 75.81 253 ASP A N 1
ATOM 2066 C CA . ASP A 1 253 ? 44.033 19.049 -56.887 1.00 75.81 253 ASP A CA 1
ATOM 2067 C C . ASP A 1 253 ? 43.910 18.906 -55.358 1.00 75.81 253 ASP A C 1
ATOM 2069 O O . ASP A 1 253 ? 43.017 18.230 -54.831 1.00 75.81 253 ASP A O 1
ATOM 2073 N N . VAL A 1 254 ? 44.813 19.561 -54.630 1.00 81.50 254 VAL A N 1
ATOM 2074 C CA . VAL A 1 254 ? 44.981 19.444 -53.172 1.00 81.50 254 VAL A CA 1
ATOM 2075 C C . VAL A 1 254 ? 43.691 19.812 -52.420 1.00 81.50 254 VAL A C 1
ATOM 2077 O O . VAL A 1 254 ? 43.490 19.384 -51.284 1.00 81.50 254 VAL A O 1
ATOM 2080 N N . HIS A 1 255 ? 42.807 20.595 -53.044 1.00 82.88 255 HIS A N 1
ATOM 2081 C CA . HIS A 1 255 ? 41.544 21.058 -52.467 1.00 82.88 255 HIS A CA 1
ATOM 2082 C C . HIS A 1 255 ? 40.369 20.068 -52.604 1.00 82.88 255 HIS A C 1
ATOM 2084 O O . HIS A 1 255 ? 39.493 20.071 -51.739 1.00 82.88 255 HIS A O 1
ATOM 2090 N N . ASP A 1 256 ? 40.349 19.185 -53.611 1.00 86.81 256 ASP A N 1
ATOM 2091 C CA . ASP A 1 256 ? 39.225 18.252 -53.829 1.00 86.81 256 ASP A CA 1
ATOM 2092 C C . ASP A 1 256 ? 39.321 16.983 -52.968 1.00 86.81 256 ASP A C 1
ATOM 2094 O O . ASP A 1 256 ? 38.306 16.407 -52.558 1.00 86.81 256 ASP A O 1
ATOM 2098 N N . LYS A 1 257 ? 40.548 16.569 -52.636 1.00 88.06 257 LYS A N 1
ATOM 2099 C CA . LYS A 1 257 ? 40.835 15.402 -51.792 1.00 88.06 257 LYS A CA 1
ATOM 2100 C C . LYS A 1 257 ? 40.047 15.365 -50.463 1.00 88.06 257 LYS A C 1
ATOM 2102 O O . LYS A 1 257 ? 39.348 14.372 -50.246 1.00 88.06 257 LYS A O 1
ATOM 2107 N N . PRO A 1 258 ? 40.061 16.402 -49.594 1.00 90.69 258 PRO A N 1
ATOM 2108 C CA . PRO A 1 258 ? 39.321 16.366 -48.325 1.00 90.69 258 PRO A CA 1
ATOM 2109 C C . PRO A 1 258 ? 37.797 16.271 -48.507 1.00 90.69 258 PRO A C 1
ATOM 2111 O O . PRO A 1 258 ? 37.105 15.697 -47.665 1.00 90.69 258 PRO A O 1
ATOM 2114 N N . LEU A 1 259 ? 37.251 16.790 -49.614 1.00 91.62 259 LEU A N 1
ATOM 2115 C CA . LEU A 1 259 ? 35.826 16.669 -49.932 1.00 91.62 259 LEU A CA 1
ATOM 2116 C C . LEU A 1 259 ? 35.461 15.225 -50.310 1.00 91.62 259 LEU A C 1
ATOM 2118 O O . LEU A 1 259 ? 34.382 14.744 -49.951 1.00 91.62 259 LEU A O 1
ATOM 2122 N N . MET A 1 260 ? 36.359 14.518 -50.998 1.00 87.19 260 MET A N 1
ATOM 2123 C CA . MET A 1 260 ? 36.193 13.100 -51.323 1.00 87.19 260 MET A CA 1
ATOM 2124 C C . MET A 1 260 ? 36.310 12.207 -50.078 1.00 87.19 260 MET A C 1
ATOM 2126 O O . MET A 1 260 ? 35.458 11.347 -49.851 1.00 87.19 260 MET A O 1
ATOM 2130 N N . GLU A 1 261 ? 37.302 12.465 -49.222 1.00 90.50 261 GLU A N 1
ATOM 2131 C CA . GLU A 1 261 ? 37.483 11.767 -47.940 1.00 90.50 261 GLU A CA 1
ATOM 2132 C C . GLU A 1 261 ? 36.245 11.929 -47.036 1.00 90.50 261 GLU A C 1
ATOM 2134 O O . GLU A 1 261 ? 35.736 10.949 -46.486 1.00 90.50 261 GLU A O 1
ATOM 2139 N N . ALA A 1 262 ? 35.665 13.134 -46.971 1.00 93.88 262 ALA A N 1
ATOM 2140 C CA . ALA A 1 262 ? 34.416 13.376 -46.249 1.00 93.88 262 ALA A CA 1
ATOM 2141 C C . ALA A 1 262 ? 33.222 12.566 -46.805 1.00 93.88 262 ALA A C 1
ATOM 2143 O O . ALA A 1 262 ? 32.385 12.095 -46.030 1.00 93.88 262 ALA A O 1
ATOM 2144 N N . LYS A 1 263 ? 33.135 12.345 -48.129 1.00 94.56 263 LYS A N 1
ATOM 2145 C CA . LYS A 1 263 ? 32.110 11.460 -48.724 1.00 94.56 263 LYS A CA 1
ATOM 2146 C C . LYS A 1 263 ? 32.295 10.004 -48.288 1.00 94.56 263 LYS A C 1
ATOM 2148 O O . LYS A 1 263 ? 31.306 9.360 -47.943 1.00 94.56 263 LYS A O 1
ATOM 2153 N N . ILE A 1 264 ? 33.533 9.503 -48.251 1.00 94.06 264 ILE A N 1
ATOM 2154 C CA . ILE A 1 264 ? 33.846 8.132 -47.806 1.00 94.06 264 ILE A CA 1
ATOM 2155 C C . ILE A 1 264 ? 33.405 7.924 -46.348 1.00 94.06 264 ILE A C 1
ATOM 2157 O O . ILE A 1 264 ? 32.680 6.969 -46.058 1.00 94.06 264 ILE A O 1
ATOM 2161 N N . VAL A 1 265 ? 33.733 8.865 -45.453 1.00 95.88 265 VAL A N 1
ATOM 2162 C CA . VAL A 1 265 ? 33.300 8.834 -44.041 1.00 95.88 265 VAL A CA 1
ATOM 2163 C C . VAL A 1 265 ? 31.769 8.835 -43.911 1.00 95.88 265 VAL A C 1
ATOM 2165 O O . VAL A 1 265 ? 31.211 8.084 -43.104 1.00 95.88 265 VAL A O 1
ATOM 2168 N N . ASN A 1 266 ? 31.066 9.619 -44.736 1.00 96.81 266 ASN A N 1
ATOM 2169 C CA . ASN A 1 266 ? 29.601 9.646 -44.750 1.00 96.81 266 ASN A CA 1
ATOM 2170 C C . ASN A 1 266 ? 28.990 8.305 -45.198 1.00 96.81 266 ASN A C 1
ATOM 2172 O O . ASN A 1 266 ? 28.056 7.822 -44.551 1.00 96.81 266 ASN A O 1
ATOM 2176 N N . TYR A 1 267 ? 29.534 7.661 -46.239 1.00 96.56 267 TYR A N 1
ATOM 2177 C CA . TYR A 1 267 ? 29.088 6.324 -46.661 1.00 96.56 267 TYR A CA 1
ATOM 2178 C C . TYR A 1 267 ? 29.299 5.269 -45.562 1.00 96.56 267 TYR A C 1
ATOM 2180 O O . TYR A 1 267 ? 28.464 4.379 -45.382 1.00 96.56 267 TYR A O 1
ATOM 2188 N N . GLU A 1 268 ? 30.375 5.375 -44.778 1.00 95.12 268 GLU A N 1
ATOM 2189 C CA . GLU A 1 268 ? 30.631 4.481 -43.644 1.00 95.12 268 GLU A CA 1
ATOM 2190 C C . GLU A 1 268 ? 29.681 4.699 -42.461 1.00 95.12 268 GLU A C 1
ATOM 2192 O O . GLU A 1 268 ? 29.306 3.731 -41.790 1.00 95.12 268 GLU A O 1
ATOM 2197 N N . GLU A 1 269 ? 29.270 5.939 -42.184 1.00 97.50 269 GLU A N 1
ATOM 2198 C CA . GLU A 1 269 ? 28.239 6.226 -41.179 1.00 97.50 269 GLU A CA 1
ATOM 2199 C C . GLU A 1 269 ? 26.857 5.731 -41.648 1.00 97.50 269 GLU A C 1
ATOM 2201 O O . GLU A 1 269 ? 26.182 5.040 -40.880 1.00 97.50 269 GLU A O 1
ATOM 2206 N N . GLU A 1 270 ? 26.462 5.959 -42.912 1.00 97.38 270 GLU A N 1
ATOM 2207 C CA . GLU A 1 270 ? 25.204 5.420 -43.470 1.00 97.38 270 GLU A CA 1
ATOM 2208 C C . GLU A 1 270 ? 25.195 3.880 -43.410 1.00 97.38 270 GLU A C 1
ATOM 2210 O O . GLU A 1 270 ? 24.256 3.286 -42.869 1.00 97.38 270 GLU A O 1
ATOM 2215 N N . LYS A 1 271 ? 26.285 3.220 -43.838 1.00 97.50 271 LYS A N 1
ATOM 2216 C CA . LYS A 1 271 ? 26.481 1.765 -43.696 1.00 97.50 271 LYS A CA 1
ATOM 2217 C C . LYS A 1 271 ? 26.294 1.312 -42.245 1.00 97.50 271 LYS A C 1
ATOM 2219 O O . LYS A 1 271 ? 25.518 0.391 -41.989 1.00 97.50 271 LYS A O 1
ATOM 2224 N N . ARG A 1 272 ? 26.959 1.959 -41.276 1.00 97.69 272 ARG A N 1
ATOM 2225 C CA . ARG A 1 272 ? 26.835 1.618 -39.843 1.00 97.69 272 ARG A CA 1
ATOM 2226 C C . ARG A 1 272 ? 25.395 1.771 -39.342 1.00 97.69 272 ARG A C 1
ATOM 2228 O O . ARG A 1 272 ? 24.927 0.927 -38.575 1.00 97.69 272 ARG A O 1
ATOM 2235 N N . GLN A 1 273 ? 24.667 2.797 -39.780 1.00 98.06 273 GLN A N 1
ATOM 2236 C CA . GLN A 1 273 ? 23.259 2.994 -39.420 1.00 98.06 273 GLN A CA 1
ATOM 2237 C C . GLN A 1 273 ? 22.339 1.921 -40.019 1.00 98.06 273 GLN A C 1
ATOM 2239 O O . GLN A 1 273 ? 21.512 1.360 -39.294 1.00 98.06 273 GLN A O 1
ATOM 2244 N N . LEU A 1 274 ? 22.502 1.584 -41.301 1.00 97.50 274 LEU A N 1
ATOM 2245 C CA . LEU A 1 274 ? 21.714 0.546 -41.973 1.00 97.50 274 LEU A CA 1
ATOM 2246 C C . LEU A 1 274 ? 21.962 -0.839 -41.357 1.00 97.50 274 LEU A C 1
ATOM 2248 O O . LEU A 1 274 ? 21.002 -1.540 -41.034 1.00 97.50 274 LEU A O 1
ATOM 2252 N N . THR A 1 275 ? 23.218 -1.196 -41.068 1.00 97.62 275 THR A N 1
ATOM 2253 C CA . THR A 1 275 ? 23.563 -2.454 -40.381 1.00 97.62 275 THR A CA 1
ATOM 2254 C C . THR A 1 275 ? 22.901 -2.556 -39.003 1.00 97.62 275 THR A C 1
ATOM 2256 O O . THR A 1 275 ? 22.338 -3.599 -38.665 1.00 97.62 275 THR A O 1
ATOM 2259 N N . ARG A 1 276 ? 22.863 -1.467 -38.215 1.00 98.00 276 ARG A N 1
ATOM 2260 C CA . ARG A 1 276 ? 22.124 -1.433 -36.932 1.00 98.00 276 ARG A CA 1
ATOM 2261 C C . ARG A 1 276 ? 20.622 -1.700 -37.127 1.00 98.00 276 ARG A C 1
ATOM 2263 O O . ARG A 1 276 ? 20.021 -2.406 -36.313 1.00 98.00 276 ARG A O 1
ATOM 2270 N N . GLN A 1 277 ? 20.009 -1.166 -38.189 1.00 97.69 277 GLN A N 1
ATOM 2271 C CA . GLN A 1 277 ? 18.596 -1.420 -38.511 1.00 97.69 277 GLN A CA 1
ATOM 2272 C C . GLN A 1 277 ? 18.353 -2.881 -38.918 1.00 97.69 277 GLN A C 1
ATOM 2274 O O . GLN A 1 277 ? 17.426 -3.504 -38.393 1.00 97.69 277 GLN A O 1
ATOM 2279 N N . ILE A 1 278 ? 19.211 -3.451 -39.773 1.00 97.69 278 ILE A N 1
ATOM 2280 C CA . ILE A 1 278 ? 19.157 -4.863 -40.184 1.00 97.69 278 ILE A CA 1
ATOM 2281 C C . ILE A 1 278 ? 19.240 -5.777 -38.955 1.00 97.69 278 ILE A C 1
ATOM 2283 O O . ILE A 1 278 ? 18.355 -6.607 -38.750 1.00 97.69 278 ILE A O 1
ATOM 2287 N N . SER A 1 279 ? 20.224 -5.576 -38.072 1.00 97.88 279 SER A N 1
ATOM 2288 C CA . SER A 1 279 ? 20.380 -6.372 -36.844 1.00 97.88 279 SER A CA 1
ATOM 2289 C C . SER A 1 279 ? 19.172 -6.268 -35.904 1.00 97.88 279 SER A C 1
ATOM 2291 O O . SER A 1 279 ? 18.763 -7.264 -35.297 1.00 97.88 279 SER A O 1
ATOM 2293 N N . LYS A 1 280 ? 18.538 -5.089 -35.813 1.00 98.12 280 LYS A N 1
ATOM 2294 C CA . LYS A 1 280 ? 17.296 -4.892 -35.048 1.00 98.12 280 LYS A CA 1
ATOM 2295 C C . LYS A 1 280 ? 16.130 -5.691 -35.642 1.00 98.12 280 LYS A C 1
ATOM 2297 O O . LYS A 1 280 ? 15.417 -6.354 -34.887 1.00 98.12 280 LYS A O 1
ATOM 2302 N N . LEU A 1 281 ? 15.954 -5.666 -36.965 1.00 97.62 281 LEU A N 1
ATOM 2303 C CA . LEU A 1 281 ? 14.905 -6.421 -37.660 1.00 97.62 281 LEU A CA 1
ATOM 2304 C C . LEU A 1 281 ? 15.155 -7.938 -37.594 1.00 97.62 281 LEU A C 1
ATOM 2306 O O . LEU A 1 281 ? 14.252 -8.676 -37.203 1.00 97.62 281 LEU A O 1
ATOM 2310 N N . LYS A 1 282 ? 16.389 -8.407 -37.839 1.00 97.62 282 LYS A N 1
ATOM 2311 C CA . LYS A 1 282 ? 16.778 -9.824 -37.676 1.00 97.62 282 LYS A CA 1
ATOM 2312 C C . LYS A 1 282 ? 16.548 -10.317 -36.239 1.00 97.62 282 LYS A C 1
ATOM 2314 O O . LYS A 1 282 ? 16.067 -11.429 -36.038 1.00 97.62 282 LYS A O 1
ATOM 2319 N N . SER A 1 283 ? 16.797 -9.486 -35.221 1.00 97.31 283 SER A N 1
ATOM 2320 C CA . SER A 1 283 ? 16.483 -9.809 -33.817 1.00 97.31 283 SER A CA 1
ATOM 2321 C C . SER A 1 283 ? 14.974 -9.931 -33.545 1.00 97.31 283 SER A C 1
ATOM 2323 O O . SER A 1 283 ? 14.546 -10.841 -32.829 1.00 97.31 283 SER A O 1
ATOM 2325 N N . GLN A 1 284 ? 14.146 -9.063 -34.140 1.00 96.62 284 GLN A N 1
ATOM 2326 C CA . GLN A 1 284 ? 12.684 -9.193 -34.073 1.00 96.62 284 GLN A CA 1
ATOM 2327 C C . GLN A 1 284 ? 12.200 -10.475 -34.760 1.00 96.62 284 GLN A C 1
ATOM 2329 O O . GLN A 1 284 ? 11.353 -11.174 -34.204 1.00 96.62 284 GLN A O 1
ATOM 2334 N N . GLU A 1 285 ? 12.775 -10.820 -35.912 1.00 97.19 285 GLU A N 1
ATOM 2335 C CA . GLU A 1 285 ? 12.394 -12.014 -36.664 1.00 97.19 285 GLU A CA 1
ATOM 2336 C C . GLU A 1 285 ? 12.842 -13.314 -35.974 1.00 97.19 285 GLU A C 1
ATOM 2338 O O . GLU A 1 285 ? 12.064 -14.259 -35.870 1.00 97.19 285 GLU A O 1
ATOM 2343 N N . ARG A 1 286 ? 14.032 -13.353 -35.358 1.00 96.25 286 ARG A N 1
ATOM 2344 C CA . ARG A 1 286 ? 14.437 -14.487 -34.500 1.00 96.25 286 ARG A CA 1
ATOM 2345 C C . ARG A 1 286 ? 13.469 -14.699 -33.332 1.00 96.25 286 ARG A C 1
ATOM 2347 O O . ARG A 1 286 ? 13.085 -15.835 -33.056 1.00 96.25 286 ARG A O 1
ATOM 2354 N N . LYS A 1 287 ? 13.009 -13.622 -32.680 1.00 94.19 287 LYS A N 1
ATOM 2355 C CA . LYS A 1 287 ? 11.979 -13.707 -31.625 1.00 94.19 287 LYS A CA 1
ATOM 2356 C C . LYS A 1 287 ? 10.650 -14.229 -32.173 1.00 94.19 287 LYS A C 1
ATOM 2358 O O . LYS A 1 287 ? 10.039 -15.087 -31.543 1.00 94.19 287 LYS A O 1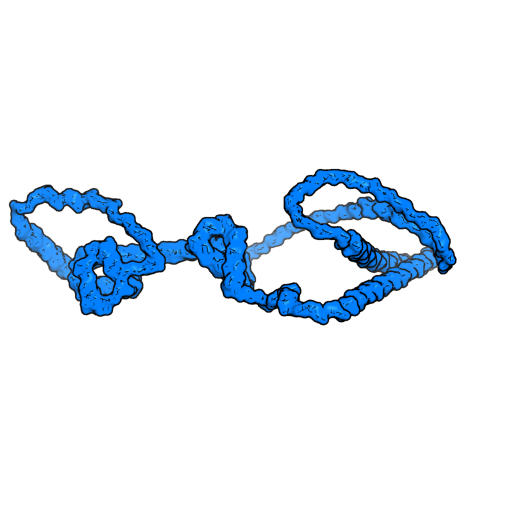
ATOM 2363 N N . HIS A 1 288 ? 10.225 -13.743 -33.337 1.00 94.31 288 HIS A N 1
ATOM 2364 C CA . HIS A 1 288 ? 9.024 -14.198 -34.036 1.00 94.31 288 HIS A CA 1
ATOM 2365 C C . HIS A 1 288 ? 9.076 -15.712 -34.324 1.00 94.31 288 HIS A C 1
ATOM 2367 O O . HIS A 1 288 ? 8.230 -16.456 -33.820 1.00 94.31 288 HIS A O 1
ATOM 2373 N N . LYS A 1 289 ? 10.132 -16.192 -34.997 1.00 94.31 289 LYS A N 1
ATOM 2374 C CA . LYS A 1 289 ? 10.377 -17.624 -35.256 1.00 94.31 289 LYS A CA 1
ATOM 2375 C C . LYS A 1 289 ? 10.426 -18.465 -33.974 1.00 94.31 289 LYS A C 1
ATOM 2377 O O . LYS A 1 289 ? 9.857 -19.555 -33.939 1.00 94.31 289 LYS A O 1
ATOM 2382 N N . TRP A 1 290 ? 11.046 -17.962 -32.902 1.00 93.56 290 TRP A N 1
ATOM 2383 C CA . TRP A 1 290 ? 11.095 -18.650 -31.605 1.00 93.56 290 TRP A CA 1
ATOM 2384 C C . TRP A 1 290 ? 9.706 -18.829 -30.977 1.00 93.56 290 TRP A C 1
ATOM 2386 O O . TRP A 1 290 ? 9.371 -19.930 -30.533 1.00 93.56 290 TRP A O 1
ATOM 2396 N N . TYR A 1 291 ? 8.868 -17.783 -30.985 1.00 89.75 291 TYR A N 1
ATOM 2397 C CA . TYR A 1 291 ? 7.478 -17.893 -30.530 1.00 89.75 291 TYR A CA 1
ATOM 2398 C C . TYR A 1 291 ? 6.698 -18.911 -31.365 1.00 89.75 291 TYR A C 1
ATOM 2400 O O . TYR A 1 291 ? 5.929 -19.690 -30.800 1.00 89.75 291 TYR A O 1
ATOM 2408 N N . TYR A 1 292 ? 6.931 -18.949 -32.679 1.00 87.75 292 TYR A N 1
ATOM 2409 C CA . TYR A 1 292 ? 6.296 -19.911 -33.572 1.00 87.75 292 TYR A CA 1
ATOM 2410 C C . TYR A 1 292 ? 6.689 -21.356 -33.287 1.00 87.75 292 TYR A C 1
ATOM 2412 O O . TYR A 1 292 ? 5.806 -22.167 -33.009 1.00 87.75 292 TYR A O 1
ATOM 2420 N N . ARG A 1 293 ? 7.994 -21.656 -33.246 1.00 88.62 293 ARG A N 1
ATOM 2421 C CA . ARG A 1 293 ? 8.511 -22.995 -32.916 1.00 88.62 293 ARG A CA 1
ATOM 2422 C C . ARG A 1 293 ? 8.002 -23.472 -31.550 1.00 88.62 293 ARG A C 1
ATOM 2424 O O . ARG A 1 293 ? 7.621 -24.626 -31.400 1.00 88.62 293 ARG A O 1
ATOM 2431 N N . ARG A 1 294 ? 7.927 -22.582 -30.552 1.00 88.25 294 ARG A N 1
ATOM 2432 C CA . ARG A 1 294 ? 7.415 -22.933 -29.215 1.00 88.25 294 ARG A CA 1
ATOM 2433 C C . ARG A 1 294 ? 5.893 -23.134 -29.174 1.00 88.25 294 ARG A C 1
ATOM 2435 O O . ARG A 1 294 ? 5.406 -23.911 -28.354 1.00 88.25 294 ARG A O 1
ATOM 2442 N N . LYS A 1 295 ? 5.137 -22.437 -30.029 1.00 85.50 295 LYS A N 1
ATOM 2443 C CA . LYS A 1 295 ? 3.674 -22.559 -30.135 1.00 85.50 295 LYS A CA 1
ATOM 2444 C C . LYS A 1 295 ? 3.259 -23.832 -30.880 1.00 85.50 295 LYS A C 1
ATOM 2446 O O . LYS A 1 295 ? 2.283 -24.446 -30.463 1.00 85.50 295 LYS A O 1
ATOM 2451 N N . SER A 1 296 ? 3.981 -24.234 -31.932 1.00 79.94 296 SER A N 1
ATOM 2452 C CA . SER A 1 296 ? 3.668 -25.446 -32.707 1.00 79.94 296 SER A CA 1
ATOM 2453 C C . SER A 1 296 ? 3.924 -26.734 -31.922 1.00 79.94 296 SER A C 1
ATOM 2455 O O . SER A 1 296 ? 3.044 -27.589 -31.889 1.00 79.94 296 SER A O 1
ATOM 2457 N N . VAL A 1 297 ? 5.048 -26.839 -31.198 1.00 78.19 297 VAL A N 1
ATOM 2458 C CA . VAL A 1 297 ? 5.340 -27.987 -30.308 1.00 78.19 297 VAL A CA 1
ATOM 2459 C C . VAL A 1 297 ? 4.185 -28.235 -29.331 1.00 78.19 297 VAL A C 1
ATOM 2461 O O . VAL A 1 297 ? 3.666 -29.342 -29.239 1.00 78.19 297 VAL A O 1
ATOM 2464 N N . LYS A 1 298 ? 3.675 -27.165 -28.704 1.00 76.25 298 LYS A N 1
ATOM 2465 C CA . LYS A 1 298 ? 2.556 -27.241 -27.754 1.00 76.25 298 LYS A CA 1
ATOM 2466 C C . LYS A 1 298 ? 1.218 -27.688 -28.374 1.00 76.25 298 LYS A C 1
ATOM 2468 O O . LYS A 1 298 ? 0.301 -28.019 -27.628 1.00 76.25 298 LYS A O 1
ATOM 2473 N N . LEU A 1 299 ? 1.071 -27.674 -29.700 1.00 68.75 299 LEU A N 1
ATOM 2474 C CA . LEU A 1 299 ? -0.111 -28.215 -30.378 1.00 68.75 299 LEU A CA 1
ATOM 2475 C C . LEU A 1 299 ? 0.048 -29.712 -30.689 1.00 68.75 299 LEU A C 1
ATOM 2477 O O . LEU A 1 299 ? -0.921 -30.446 -30.511 1.00 68.75 299 LEU A O 1
ATOM 2481 N N . ASN A 1 300 ? 1.252 -30.173 -31.049 1.00 64.94 300 ASN A N 1
ATOM 2482 C CA . ASN A 1 300 ? 1.528 -31.598 -31.281 1.00 64.94 300 ASN A CA 1
ATOM 2483 C C . ASN A 1 300 ? 1.501 -32.424 -29.983 1.00 64.94 300 ASN A C 1
ATOM 2485 O O . ASN A 1 300 ? 0.871 -33.478 -29.942 1.00 64.94 300 ASN A O 1
ATOM 2489 N N . ASP A 1 301 ? 2.094 -31.933 -28.890 1.00 62.09 301 ASP A N 1
ATOM 2490 C CA . ASP A 1 301 ? 2.076 -32.648 -27.596 1.00 62.09 301 ASP A CA 1
ATOM 2491 C C . ASP A 1 301 ? 0.649 -32.823 -27.039 1.00 62.09 301 ASP A C 1
ATOM 2493 O O . ASP A 1 301 ? 0.376 -33.684 -26.204 1.00 62.09 301 ASP A O 1
ATOM 2497 N N . ASN A 1 302 ? -0.290 -32.001 -27.513 1.00 54.38 302 ASN A N 1
ATOM 2498 C CA . ASN A 1 302 ? -1.682 -32.014 -27.090 1.00 54.38 302 ASN A CA 1
ATOM 2499 C C . ASN A 1 302 ? -2.576 -32.925 -27.957 1.00 54.38 302 ASN A C 1
ATOM 2501 O O . ASN A 1 302 ? -3.764 -33.039 -27.646 1.00 54.38 302 ASN A O 1
ATOM 2505 N N . SER A 1 303 ? -2.035 -33.565 -29.008 1.00 52.22 303 SER A N 1
ATOM 2506 C CA . SER A 1 303 ? -2.750 -34.538 -29.855 1.00 52.22 303 SER A CA 1
ATOM 2507 C C . SER A 1 303 ? -2.442 -36.004 -29.530 1.00 52.22 303 SER A C 1
ATOM 2509 O O . SER A 1 303 ? -3.190 -36.879 -29.954 1.00 52.22 303 SER A O 1
ATOM 2511 N N . SER A 1 304 ? -1.382 -36.292 -28.768 1.00 47.78 304 SER A N 1
ATOM 2512 C CA . SER A 1 304 ? -1.023 -37.651 -28.318 1.00 47.78 304 SER A CA 1
ATOM 2513 C C . SER A 1 304 ? -1.602 -38.027 -26.944 1.00 47.78 304 SER A C 1
ATOM 2515 O O . SER A 1 304 ? -1.507 -39.179 -26.527 1.00 47.78 304 SER A O 1
ATOM 2517 N N . SER A 1 305 ? -2.250 -37.088 -26.243 1.00 45.91 305 SER A N 1
ATOM 2518 C CA . SER A 1 305 ? -2.852 -37.307 -24.919 1.00 45.91 305 SER A CA 1
ATOM 2519 C C . SER A 1 305 ? -4.349 -37.647 -24.996 1.00 45.91 305 SER A C 1
ATOM 2521 O O . SER A 1 305 ? -5.208 -36.921 -24.497 1.00 45.91 305 SER A O 1
ATOM 2523 N N . ILE A 1 306 ? -4.661 -38.790 -25.613 1.00 49.47 306 ILE A N 1
ATOM 2524 C CA . ILE A 1 306 ? -5.890 -39.544 -25.320 1.00 49.47 306 ILE A CA 1
ATOM 2525 C C . ILE A 1 306 ? -5.454 -40.877 -24.711 1.00 49.47 306 ILE A C 1
ATOM 2527 O O . ILE A 1 306 ? -5.431 -41.914 -25.368 1.00 49.47 306 ILE A O 1
ATOM 2531 N N . CYS A 1 307 ? -5.075 -40.832 -23.436 1.00 35.72 307 CYS A N 1
ATOM 2532 C CA . CYS A 1 307 ? -4.897 -42.019 -22.612 1.00 35.72 307 CYS A CA 1
ATOM 2533 C C . CYS A 1 307 ? -5.874 -41.974 -21.434 1.00 35.72 307 CYS A C 1
ATOM 2535 O O . CYS A 1 307 ? -6.046 -40.949 -20.773 1.00 35.72 307 CYS A O 1
ATOM 2537 N N . SER A 1 308 ? -6.537 -43.108 -21.238 1.00 37.25 308 SER A N 1
ATOM 253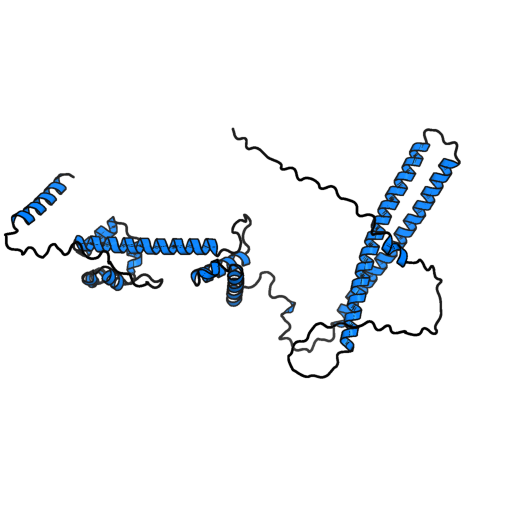8 C CA . SER A 1 308 ? -7.655 -43.347 -20.336 1.00 37.25 308 SER A CA 1
ATOM 2539 C C . SER A 1 308 ? -7.462 -42.849 -18.903 1.00 37.25 308 SER A C 1
ATOM 2541 O O . SER A 1 308 ? -6.373 -42.868 -18.336 1.00 37.25 308 SER A O 1
ATOM 2543 N N . SER A 1 309 ? -8.588 -42.492 -18.292 1.00 42.91 309 SER A N 1
ATOM 2544 C CA . SER A 1 309 ? -8.743 -42.246 -16.862 1.00 42.91 309 SER A CA 1
ATOM 2545 C C . SER A 1 309 ? -8.102 -43.321 -15.977 1.00 42.91 309 SER A C 1
ATOM 2547 O O . SER A 1 309 ? -8.458 -44.493 -16.097 1.00 42.91 309 SER A O 1
ATOM 2549 N N . ASN A 1 310 ? -7.324 -42.901 -14.974 1.00 38.03 310 ASN A N 1
ATOM 2550 C CA . ASN A 1 310 ? -7.625 -43.315 -13.605 1.00 38.03 310 ASN A CA 1
ATOM 2551 C C . ASN A 1 310 ? -7.031 -42.387 -12.539 1.00 38.03 310 ASN A C 1
ATOM 2553 O O . ASN A 1 310 ? -5.969 -41.792 -12.706 1.00 38.03 310 ASN A O 1
ATOM 2557 N N . SER A 1 311 ? -7.757 -42.280 -11.430 1.00 43.38 311 SER A N 1
ATOM 2558 C CA . SER A 1 311 ? -7.384 -41.495 -10.259 1.00 43.38 311 SER A CA 1
ATOM 2559 C C . SER A 1 311 ? -6.454 -42.288 -9.344 1.00 43.38 311 SER A C 1
ATOM 2561 O O . SER A 1 311 ? -6.895 -43.279 -8.769 1.00 43.38 311 SER A O 1
ATOM 2563 N N . SER A 1 312 ? -5.241 -41.796 -9.092 1.00 37.81 312 SER A N 1
ATOM 2564 C CA . SER A 1 312 ? -4.606 -41.919 -7.770 1.00 37.81 312 SER A CA 1
ATOM 2565 C C . SER A 1 312 ? -3.357 -41.047 -7.638 1.00 37.81 312 SER A C 1
ATOM 2567 O O . SER A 1 312 ? -2.625 -40.770 -8.584 1.00 37.81 312 SER A O 1
ATOM 2569 N N . SER A 1 313 ? -3.154 -40.566 -6.418 1.00 44.03 313 SER A N 1
ATOM 2570 C CA . SER A 1 313 ? -2.018 -39.767 -5.980 1.00 44.03 313 SER A CA 1
ATOM 2571 C C . SER A 1 313 ? -0.782 -40.622 -5.701 1.00 44.03 313 SER A C 1
ATOM 2573 O O . SER A 1 313 ? -0.878 -41.519 -4.867 1.00 44.03 313 SER A O 1
ATOM 2575 N N . SER A 1 314 ? 0.385 -40.235 -6.226 1.00 39.59 314 SER A N 1
ATOM 2576 C CA . SER A 1 314 ? 1.639 -40.236 -5.449 1.00 39.59 314 SER A CA 1
ATOM 2577 C C . SER A 1 314 ? 2.803 -39.561 -6.186 1.00 39.59 314 SER A C 1
ATOM 2579 O O . SER A 1 314 ? 2.830 -39.454 -7.408 1.00 39.59 314 SER A O 1
ATOM 2581 N N . SER A 1 315 ? 3.762 -39.101 -5.387 1.00 49.16 315 SER A N 1
ATOM 2582 C CA . SER A 1 315 ? 5.109 -38.632 -5.736 1.00 49.16 315 SER A CA 1
ATOM 2583 C C . SER A 1 315 ? 5.916 -39.560 -6.651 1.00 49.16 315 SER A C 1
ATOM 2585 O O . SER A 1 315 ? 5.813 -40.772 -6.490 1.00 49.16 315 SER A O 1
ATOM 2587 N N . ILE A 1 316 ? 6.833 -38.991 -7.448 1.00 39.16 316 ILE A N 1
ATOM 2588 C CA . ILE A 1 316 ? 8.137 -39.573 -7.855 1.00 39.16 316 ILE A CA 1
ATOM 2589 C C . ILE A 1 316 ? 8.982 -38.432 -8.472 1.00 39.16 316 ILE A C 1
ATOM 2591 O O . ILE A 1 316 ? 8.466 -37.631 -9.246 1.00 39.16 316 ILE A O 1
ATOM 2595 N N . SER A 1 317 ? 10.120 -38.075 -7.871 1.00 37.03 317 SER A N 1
ATOM 2596 C CA . SER A 1 317 ? 11.490 -38.565 -8.141 1.00 37.03 317 SER A CA 1
ATOM 2597 C C . SER A 1 317 ? 12.035 -38.152 -9.513 1.00 37.03 317 SER A C 1
ATOM 2599 O O . SER A 1 317 ? 11.549 -38.585 -10.551 1.00 37.03 317 SER A O 1
ATOM 2601 N N . ILE A 1 318 ? 13.089 -37.330 -9.498 1.00 42.44 318 ILE A N 1
ATOM 2602 C CA . ILE A 1 318 ? 13.861 -36.948 -10.685 1.00 42.44 318 ILE A CA 1
ATOM 2603 C C . ILE A 1 318 ? 14.860 -38.070 -10.976 1.00 42.44 318 ILE A C 1
ATOM 2605 O O . ILE A 1 318 ? 15.734 -38.339 -10.152 1.00 42.44 318 ILE A O 1
ATOM 2609 N N . SER A 1 319 ? 14.768 -38.686 -12.152 1.00 33.53 319 SER A N 1
ATOM 2610 C CA . SER A 1 319 ? 15.801 -39.579 -12.683 1.00 33.53 319 SER A CA 1
ATOM 2611 C C . SER A 1 319 ? 16.014 -39.351 -14.180 1.00 33.53 319 SER A C 1
ATOM 2613 O O . SER A 1 319 ? 15.118 -38.912 -14.897 1.00 33.53 319 SER A O 1
ATOM 2615 N N . SER A 1 320 ? 17.254 -39.585 -14.600 1.00 41.03 320 SER A N 1
ATOM 2616 C CA . SER A 1 320 ? 17.836 -39.213 -15.894 1.00 41.03 320 SER A CA 1
ATOM 2617 C C . SER A 1 320 ? 17.488 -40.189 -17.032 1.00 41.03 320 SER A C 1
ATOM 2619 O O . SER A 1 320 ? 16.796 -41.176 -16.804 1.00 41.03 320 SER A O 1
ATOM 2621 N N . ILE A 1 321 ? 18.110 -39.967 -18.206 1.00 36.38 321 ILE A N 1
ATOM 2622 C CA . ILE A 1 321 ? 18.040 -40.760 -19.458 1.00 36.38 321 ILE A CA 1
ATOM 2623 C C . ILE A 1 321 ? 16.839 -40.342 -20.339 1.00 36.38 321 ILE A C 1
ATOM 2625 O O . ILE A 1 321 ? 15.740 -40.139 -19.842 1.00 36.38 321 ILE A O 1
ATOM 2629 N N . GLY A 1 322 ? 16.984 -40.153 -21.654 1.00 29.36 322 GLY A N 1
ATOM 2630 C CA . GLY A 1 322 ? 18.193 -40.242 -22.481 1.00 29.36 322 GLY A CA 1
ATOM 2631 C C . GLY A 1 322 ? 17.961 -39.708 -23.896 1.00 29.36 322 GLY A C 1
ATOM 2632 O O . GLY A 1 322 ? 16.829 -39.438 -24.292 1.00 29.36 322 GLY A O 1
ATOM 2633 N N . MET A 1 323 ? 19.044 -39.537 -24.654 1.00 44.00 323 MET A N 1
ATOM 2634 C CA . MET A 1 323 ? 18.967 -39.165 -26.067 1.00 44.00 323 MET A CA 1
ATOM 2635 C C . MET A 1 323 ? 18.504 -40.358 -26.900 1.00 44.00 323 MET A C 1
ATOM 2637 O O . MET A 1 323 ? 19.172 -41.385 -26.886 1.00 44.00 323 MET A O 1
ATOM 2641 N N . ASN A 1 324 ? 17.437 -40.186 -27.680 1.00 34.66 324 ASN A N 1
ATOM 2642 C CA . ASN A 1 324 ? 17.140 -41.056 -28.814 1.00 34.66 324 ASN A CA 1
ATOM 2643 C C . ASN A 1 324 ? 17.080 -40.211 -30.084 1.00 34.66 324 ASN A C 1
ATOM 2645 O O . ASN A 1 324 ? 16.202 -39.368 -30.265 1.00 34.66 324 ASN A O 1
ATOM 2649 N N . ASN A 1 325 ? 18.079 -40.443 -30.927 1.00 42.09 325 ASN A N 1
ATOM 2650 C CA . ASN A 1 325 ? 18.169 -39.958 -32.290 1.00 42.09 325 ASN A CA 1
ATOM 2651 C C . ASN A 1 325 ? 17.245 -40.822 -33.164 1.00 42.09 325 ASN A C 1
ATOM 2653 O O . ASN A 1 325 ? 17.276 -42.044 -33.027 1.00 42.09 325 ASN A O 1
ATOM 2657 N N . SER A 1 326 ? 16.467 -40.220 -34.063 1.00 33.03 326 SER A N 1
ATOM 2658 C CA . SER A 1 326 ? 15.635 -40.967 -35.013 1.00 33.03 326 SER A CA 1
ATOM 2659 C C . SER A 1 326 ? 15.819 -40.401 -36.409 1.00 33.03 326 SER A C 1
ATOM 2661 O O . SER A 1 326 ? 15.373 -39.293 -36.706 1.00 33.03 326 SER A O 1
ATOM 2663 N N . GLN A 1 327 ? 16.479 -41.190 -37.255 1.00 38.19 327 GLN A N 1
ATOM 2664 C CA . GLN A 1 327 ? 16.566 -40.955 -38.691 1.00 38.19 327 GLN A CA 1
ATOM 2665 C C . GLN A 1 327 ? 15.156 -40.850 -39.279 1.00 38.19 327 GLN A C 1
ATOM 2667 O O . GLN A 1 327 ? 14.322 -41.729 -39.063 1.00 38.19 327 GLN A O 1
ATOM 2672 N N . ILE A 1 328 ? 14.920 -39.803 -40.064 1.00 37.22 328 ILE A N 1
ATOM 2673 C CA . ILE A 1 328 ? 13.874 -39.798 -41.083 1.00 37.22 328 ILE A CA 1
ATOM 2674 C C . ILE A 1 328 ? 14.606 -39.783 -42.418 1.00 37.22 328 ILE A C 1
ATOM 2676 O O . ILE A 1 328 ? 15.510 -38.978 -42.630 1.00 37.22 328 ILE A O 1
ATOM 2680 N N . THR A 1 329 ? 14.255 -40.743 -43.263 1.00 34.53 329 THR A N 1
ATOM 2681 C CA . THR A 1 329 ? 14.801 -40.940 -44.603 1.00 34.53 329 THR A CA 1
ATOM 2682 C C . THR A 1 329 ? 14.342 -39.828 -45.537 1.00 34.53 329 THR A C 1
ATOM 2684 O O . THR A 1 329 ? 13.146 -39.538 -45.601 1.00 34.53 329 THR A O 1
ATOM 2687 N N . GLU A 1 330 ? 15.274 -39.252 -46.291 1.00 40.97 330 GLU A N 1
ATOM 2688 C CA . GLU A 1 330 ? 14.935 -38.598 -47.554 1.00 40.97 330 GLU A CA 1
ATOM 2689 C C . GLU A 1 330 ? 14.625 -39.674 -48.601 1.00 40.97 330 GLU A C 1
ATOM 2691 O O . GLU A 1 330 ? 15.262 -40.723 -48.585 1.00 40.97 330 GLU A O 1
ATOM 2696 N N . ASP A 1 331 ? 13.646 -39.413 -49.469 1.00 33.00 331 ASP A N 1
ATOM 2697 C CA . ASP A 1 331 ? 13.732 -39.691 -50.909 1.00 33.00 331 ASP A CA 1
ATOM 2698 C C . ASP A 1 331 ? 12.588 -38.960 -51.650 1.00 33.00 331 ASP A C 1
ATOM 2700 O O . ASP A 1 331 ? 11.445 -38.915 -51.193 1.00 33.00 331 ASP A O 1
ATOM 2704 N N . ASP A 1 332 ? 12.949 -38.360 -52.788 1.00 31.97 332 ASP A N 1
ATOM 2705 C CA . ASP A 1 332 ? 12.121 -37.865 -53.900 1.00 31.97 332 ASP A CA 1
ATOM 2706 C C . ASP A 1 332 ? 10.893 -36.954 -53.649 1.00 31.97 332 ASP A C 1
ATOM 2708 O O . ASP A 1 332 ? 9.751 -37.402 -53.557 1.00 31.97 332 ASP A O 1
ATOM 2712 N N . PHE A 1 333 ? 11.096 -35.632 -53.807 1.00 37.38 333 PHE A N 1
ATOM 2713 C CA . PHE A 1 333 ? 10.648 -34.951 -55.044 1.00 37.38 333 PHE A CA 1
ATOM 2714 C C . PHE A 1 333 ? 11.329 -33.580 -55.275 1.00 37.38 333 PHE A C 1
ATOM 2716 O O . PHE A 1 333 ? 11.248 -32.670 -54.453 1.00 37.38 333 PHE A O 1
ATOM 2723 N N . ASN A 1 334 ? 11.947 -33.415 -56.449 1.00 36.03 334 ASN A N 1
ATOM 2724 C CA . ASN A 1 334 ? 12.551 -32.169 -56.962 1.00 36.03 334 ASN A CA 1
ATOM 2725 C C . ASN A 1 334 ? 11.525 -31.468 -57.899 1.00 36.03 334 ASN A C 1
ATOM 2727 O O . ASN A 1 334 ? 10.677 -32.143 -58.473 1.00 36.03 334 ASN A O 1
ATOM 2731 N N . SER A 1 335 ? 11.490 -30.158 -58.172 1.00 35.09 335 SER A N 1
ATOM 2732 C CA . SER A 1 335 ? 12.468 -29.056 -58.048 1.00 35.09 335 SER A CA 1
ATOM 2733 C C . SER A 1 335 ? 11.726 -27.743 -57.644 1.00 35.09 335 SER A C 1
ATOM 2735 O O . SER A 1 335 ? 10.580 -27.826 -57.218 1.00 35.09 335 SER A O 1
ATOM 2737 N N . GLN A 1 336 ? 12.207 -26.489 -57.724 1.00 34.06 336 GLN A N 1
ATOM 2738 C CA . GLN A 1 336 ? 13.358 -25.862 -58.394 1.00 34.06 336 GLN A CA 1
ATOM 2739 C C . GLN A 1 336 ? 13.613 -24.457 -57.780 1.00 34.06 336 GLN A C 1
ATOM 2741 O O . GLN A 1 336 ? 12.816 -23.552 -58.007 1.00 34.06 336 GLN A O 1
ATOM 2746 N N . LEU A 1 337 ? 14.709 -24.233 -57.039 1.00 33.62 337 LEU A N 1
ATOM 2747 C CA . LEU A 1 337 ? 15.425 -22.939 -57.010 1.00 33.62 337 LEU A CA 1
ATOM 2748 C C . LEU A 1 337 ? 16.809 -23.097 -56.358 1.00 33.62 337 LEU A C 1
ATOM 2750 O O . LEU A 1 337 ? 16.957 -23.778 -55.348 1.00 33.62 337 LEU A O 1
ATOM 2754 N N . SER A 1 338 ? 17.828 -22.490 -56.965 1.00 37.53 338 SER A N 1
ATOM 2755 C CA . SER A 1 338 ? 19.243 -22.753 -56.679 1.00 37.53 338 SER A CA 1
ATOM 2756 C C . SER A 1 338 ? 19.748 -22.182 -55.349 1.00 37.53 338 SER A C 1
ATOM 2758 O O . SER A 1 338 ? 19.467 -21.040 -54.987 1.00 37.53 338 SER A O 1
ATOM 2760 N N . SER A 1 339 ? 20.579 -22.979 -54.683 1.00 34.59 339 SER A N 1
ATOM 2761 C CA . SER A 1 339 ? 21.243 -22.723 -53.405 1.00 34.59 339 SER A CA 1
ATOM 2762 C C . SER A 1 339 ? 22.364 -21.677 -53.458 1.00 34.59 339 SER A C 1
ATOM 2764 O O . SER A 1 339 ? 23.256 -21.761 -54.301 1.00 34.59 339 SER A O 1
ATOM 2766 N N . SER A 1 340 ? 22.423 -20.823 -52.435 1.00 31.59 340 SER A N 1
ATOM 2767 C CA . SER A 1 340 ? 23.681 -20.295 -51.893 1.00 31.59 340 SER A CA 1
ATOM 2768 C C . SER A 1 340 ? 23.762 -20.665 -50.408 1.00 31.59 340 SER A C 1
ATOM 2770 O O . SER A 1 340 ? 23.316 -19.914 -49.539 1.00 31.59 340 SER A O 1
ATOM 2772 N N . THR A 1 341 ? 24.260 -21.865 -50.118 1.00 35.38 341 THR A N 1
ATOM 2773 C CA . THR A 1 341 ? 24.448 -22.378 -48.756 1.00 35.38 341 THR A CA 1
ATOM 2774 C C . THR A 1 341 ? 25.593 -21.624 -48.081 1.00 35.38 341 THR A C 1
ATOM 2776 O O . THR A 1 341 ? 26.763 -21.885 -48.345 1.00 35.38 341 THR A O 1
ATOM 2779 N N . PHE A 1 342 ? 25.249 -20.659 -47.228 1.00 39.12 342 PHE A N 1
ATOM 2780 C CA . PHE A 1 342 ? 26.185 -19.992 -46.323 1.00 39.12 342 PHE A CA 1
ATOM 2781 C C . PHE A 1 342 ? 26.125 -20.687 -44.957 1.00 39.12 342 PHE A C 1
ATOM 2783 O O . PHE A 1 342 ? 25.035 -20.924 -44.437 1.00 39.12 342 PHE A O 1
ATOM 2790 N N . ASN A 1 343 ? 27.281 -21.024 -44.385 1.00 37.03 343 ASN A N 1
ATOM 2791 C CA . ASN A 1 343 ? 27.370 -21.768 -43.127 1.00 37.03 343 ASN A CA 1
ATOM 2792 C C . ASN A 1 343 ? 26.949 -20.888 -41.933 1.00 37.03 343 ASN A C 1
ATOM 2794 O O . ASN A 1 343 ? 27.738 -20.073 -41.460 1.00 37.03 343 ASN A O 1
ATOM 2798 N N . GLU A 1 344 ? 25.728 -21.063 -41.414 1.00 48.94 344 GLU A N 1
ATOM 2799 C CA . GLU A 1 344 ? 25.241 -20.309 -40.239 1.00 48.94 344 GLU A CA 1
ATOM 2800 C C . GLU A 1 344 ? 25.938 -20.709 -38.913 1.00 48.94 344 GLU A C 1
ATOM 2802 O O . GLU A 1 344 ? 25.854 -19.966 -37.938 1.00 48.94 344 GLU A O 1
ATOM 2807 N N . GLU A 1 345 ? 26.661 -21.837 -38.854 1.00 46.09 345 GLU A N 1
ATOM 2808 C CA . GLU A 1 345 ? 27.265 -22.348 -37.607 1.00 46.09 345 GLU A CA 1
ATOM 2809 C C . GLU A 1 345 ? 28.571 -21.643 -37.172 1.00 46.09 345 GLU A C 1
ATOM 2811 O O . GLU A 1 345 ? 28.938 -21.721 -35.999 1.00 46.09 345 GLU A O 1
ATOM 2816 N N . GLU A 1 346 ? 29.270 -20.910 -38.053 1.00 46.94 346 GLU A N 1
ATOM 2817 C CA . GLU A 1 346 ? 30.498 -20.185 -37.660 1.00 46.94 346 GLU A CA 1
ATOM 2818 C C . GLU A 1 346 ? 30.236 -18.815 -37.004 1.00 46.94 346 GLU A C 1
ATOM 2820 O O . GLU A 1 346 ? 31.040 -18.373 -36.176 1.00 46.94 346 GLU A O 1
ATOM 2825 N N . GLU A 1 347 ? 29.098 -18.155 -37.270 1.00 49.91 347 GLU A N 1
ATOM 2826 C CA . GLU A 1 347 ? 28.780 -16.865 -36.626 1.00 49.91 347 GLU A CA 1
ATOM 2827 C C . GLU A 1 347 ? 28.503 -16.997 -35.115 1.00 49.91 347 GLU A C 1
ATOM 2829 O O . GLU A 1 347 ? 28.717 -16.033 -34.373 1.00 49.91 347 GLU A O 1
ATOM 2834 N N . GLU A 1 348 ? 28.093 -18.171 -34.612 1.00 49.16 348 GLU A N 1
ATOM 2835 C CA . GLU A 1 348 ? 27.799 -18.347 -33.178 1.00 49.16 348 GLU A CA 1
ATOM 2836 C C . GLU A 1 348 ? 29.048 -18.245 -32.278 1.00 49.16 348 GLU A C 1
ATOM 2838 O O . GLU A 1 348 ? 28.926 -17.891 -31.103 1.00 49.16 348 GLU A O 1
ATOM 2843 N N . ARG A 1 349 ? 30.265 -18.469 -32.806 1.00 46.91 349 ARG A N 1
ATOM 2844 C CA . ARG A 1 349 ? 31.516 -18.298 -32.034 1.00 46.91 349 ARG A CA 1
ATOM 2845 C C . ARG A 1 349 ? 32.062 -16.870 -32.030 1.00 46.91 349 ARG A C 1
ATOM 2847 O O . ARG A 1 349 ? 32.696 -16.475 -31.051 1.00 46.91 349 ARG A O 1
ATOM 2854 N N . ALA A 1 350 ? 31.813 -16.081 -33.075 1.00 45.16 350 ALA A N 1
ATOM 2855 C CA . ALA A 1 350 ? 32.418 -14.753 -33.227 1.00 45.16 350 ALA A CA 1
ATOM 2856 C C . ALA A 1 350 ? 31.880 -13.704 -32.228 1.00 45.16 350 ALA A C 1
ATOM 2858 O O . ALA A 1 350 ? 32.581 -12.753 -31.880 1.00 45.16 350 ALA A O 1
ATOM 2859 N N . PHE A 1 351 ? 30.655 -13.877 -31.719 1.00 47.09 351 PHE A N 1
ATOM 2860 C CA . PHE A 1 351 ? 29.986 -12.875 -30.876 1.00 47.09 351 PHE A CA 1
ATOM 2861 C C . PHE A 1 351 ? 30.308 -12.932 -29.370 1.00 47.09 351 PHE A C 1
ATOM 2863 O O . PHE A 1 351 ? 29.821 -12.085 -28.623 1.00 47.09 351 PHE A O 1
ATOM 2870 N N . SER A 1 352 ? 31.151 -13.865 -28.910 1.00 45.09 352 SER A N 1
ATOM 2871 C CA . SER A 1 352 ? 31.517 -13.982 -27.483 1.00 45.09 352 SER A CA 1
ATOM 2872 C C . SER A 1 352 ? 32.655 -13.039 -27.039 1.00 45.09 352 SER A C 1
ATOM 2874 O O . SER A 1 352 ? 32.856 -12.821 -25.847 1.00 45.09 352 SER A O 1
ATOM 2876 N N . ILE A 1 353 ? 33.416 -12.463 -27.981 1.00 45.31 353 ILE A N 1
ATOM 2877 C CA . ILE A 1 353 ? 34.707 -11.809 -27.675 1.00 45.31 353 ILE A CA 1
ATOM 2878 C C . ILE A 1 353 ? 34.586 -10.294 -27.413 1.00 45.31 353 ILE A C 1
ATOM 2880 O O . ILE A 1 353 ? 35.379 -9.744 -26.654 1.00 45.31 353 ILE A O 1
ATOM 2884 N N . TYR A 1 354 ? 33.562 -9.609 -27.936 1.00 44.84 354 TYR A N 1
ATOM 2885 C CA . TYR A 1 354 ? 33.346 -8.173 -27.681 1.00 44.84 354 TYR A CA 1
ATOM 2886 C C . TYR A 1 354 ? 32.443 -7.901 -26.467 1.00 44.84 354 TYR A C 1
ATOM 2888 O O . TYR A 1 354 ? 31.413 -7.228 -26.558 1.00 44.84 354 TYR A O 1
ATOM 2896 N N . SER A 1 355 ? 32.878 -8.376 -25.297 1.00 41.97 355 SER A N 1
ATOM 2897 C CA . SER A 1 355 ? 32.421 -7.816 -24.019 1.00 41.97 355 SER A CA 1
ATOM 2898 C C . SER A 1 355 ? 33.078 -6.451 -23.815 1.00 41.97 355 SER A C 1
ATOM 2900 O O . SER A 1 355 ? 34.165 -6.348 -23.257 1.00 41.97 355 SER A O 1
ATOM 2902 N N . ILE A 1 356 ? 32.429 -5.396 -24.312 1.00 46.19 356 ILE A N 1
ATOM 2903 C CA . ILE A 1 356 ? 32.862 -4.012 -24.086 1.00 46.19 356 ILE A CA 1
ATOM 2904 C C . ILE A 1 356 ? 32.729 -3.707 -22.591 1.00 46.19 356 ILE A C 1
ATOM 2906 O O . ILE A 1 356 ? 31.615 -3.644 -22.065 1.00 46.19 356 ILE A O 1
ATOM 2910 N N . GLU A 1 357 ? 33.860 -3.495 -21.921 1.00 38.69 357 GLU A N 1
ATOM 2911 C CA . GLU A 1 357 ? 33.894 -2.977 -20.557 1.00 38.69 357 GLU A CA 1
ATOM 2912 C C . GLU A 1 357 ? 33.251 -1.585 -20.532 1.00 38.69 357 GLU A C 1
ATOM 2914 O O . GLU A 1 357 ? 33.762 -0.624 -21.107 1.00 38.69 357 GLU A O 1
ATOM 2919 N N . ILE A 1 358 ? 32.093 -1.474 -19.879 1.00 49.31 358 ILE A N 1
ATOM 2920 C CA . ILE A 1 358 ? 31.449 -0.186 -19.629 1.00 49.31 358 ILE A CA 1
ATOM 2921 C C . ILE A 1 358 ? 32.120 0.404 -18.382 1.00 49.31 358 ILE A C 1
ATOM 2923 O O . ILE A 1 358 ? 31.946 -0.163 -17.299 1.00 49.31 358 ILE A O 1
ATOM 2927 N N . PRO A 1 359 ? 32.860 1.526 -18.478 1.00 49.84 359 PRO A N 1
ATOM 2928 C CA . PRO A 1 359 ? 33.465 2.134 -17.304 1.00 49.84 359 PRO A CA 1
ATOM 2929 C C . PRO A 1 359 ? 32.374 2.582 -16.326 1.00 49.84 359 PRO A C 1
ATOM 2931 O O . PRO A 1 359 ? 31.401 3.244 -16.699 1.00 49.84 359 PRO A O 1
ATOM 2934 N N . HIS A 1 360 ? 32.544 2.216 -15.056 1.00 38.81 360 HIS A N 1
ATOM 2935 C CA . HIS A 1 360 ? 31.652 2.621 -13.976 1.00 38.81 360 HIS A CA 1
ATOM 2936 C C . HIS A 1 360 ? 31.607 4.151 -13.870 1.00 38.81 360 HIS A C 1
ATOM 2938 O O . HIS A 1 360 ? 32.555 4.784 -13.410 1.00 38.81 360 HIS A O 1
ATOM 2944 N N . CYS A 1 361 ? 30.477 4.751 -14.249 1.00 38.09 361 CYS A N 1
ATOM 2945 C CA . CYS A 1 361 ? 30.232 6.166 -14.004 1.00 38.09 361 CYS A CA 1
ATOM 2946 C C . CYS A 1 361 ? 29.978 6.373 -12.503 1.00 38.09 361 CYS A C 1
ATOM 2948 O O . CYS A 1 361 ? 28.868 6.143 -12.011 1.00 38.09 361 CYS A O 1
ATOM 2950 N N . SER A 1 362 ? 31.018 6.776 -11.772 1.00 43.69 362 SER A N 1
ATOM 2951 C CA . SER A 1 362 ? 30.921 7.157 -10.363 1.00 43.69 362 SER A CA 1
ATOM 2952 C C . SER A 1 362 ? 29.883 8.261 -10.190 1.00 43.69 362 SER A C 1
ATOM 2954 O O . SER A 1 362 ? 29.963 9.326 -10.797 1.00 43.69 362 SER A O 1
ATOM 2956 N N . ARG A 1 363 ? 28.869 7.986 -9.369 1.00 43.19 363 ARG A N 1
ATOM 2957 C CA . ARG A 1 363 ? 27.763 8.906 -9.109 1.00 43.19 363 ARG A CA 1
ATOM 2958 C C . ARG A 1 363 ? 28.185 9.912 -8.045 1.00 43.19 363 ARG A C 1
ATOM 2960 O O . ARG A 1 363 ? 27.982 9.665 -6.857 1.00 43.19 363 ARG A O 1
ATOM 2967 N N . GLU A 1 364 ? 28.769 11.025 -8.476 1.00 44.41 364 GLU A N 1
ATOM 2968 C CA . GLU A 1 364 ? 29.117 12.125 -7.578 1.00 44.41 364 GLU A CA 1
ATOM 2969 C C . GLU A 1 364 ? 27.882 12.653 -6.834 1.00 44.41 364 GLU A C 1
ATOM 2971 O O . GLU A 1 364 ? 26.786 12.819 -7.378 1.00 44.41 364 GLU A O 1
ATOM 2976 N N . SER A 1 365 ? 28.067 12.852 -5.533 1.00 52.34 365 SER A N 1
ATOM 2977 C CA . SER A 1 365 ? 27.043 13.287 -4.595 1.00 52.34 365 SER A CA 1
ATOM 2978 C C . SER A 1 365 ? 26.915 14.809 -4.618 1.00 52.34 365 SER A C 1
ATOM 2980 O O . SER A 1 365 ? 27.726 15.503 -4.005 1.00 52.34 365 SER A O 1
ATOM 2982 N N . ASP A 1 366 ? 25.889 15.327 -5.296 1.00 49.97 366 ASP A N 1
ATOM 2983 C CA . ASP A 1 366 ? 25.638 16.771 -5.376 1.00 49.97 366 ASP A CA 1
ATOM 2984 C C . ASP A 1 366 ? 25.104 17.316 -4.032 1.00 49.97 366 ASP A C 1
ATOM 2986 O O . ASP A 1 366 ? 23.920 17.202 -3.694 1.00 49.97 366 ASP A O 1
ATOM 2990 N N . VAL A 1 367 ? 26.012 17.874 -3.225 1.00 53.72 367 VAL A N 1
ATOM 2991 C CA . VAL A 1 367 ? 25.719 18.514 -1.935 1.00 53.72 367 VAL A CA 1
ATOM 2992 C C . VAL A 1 367 ? 25.279 19.955 -2.179 1.00 53.72 367 VAL A C 1
ATOM 2994 O O . VAL A 1 367 ? 26.107 20.857 -2.317 1.00 53.72 367 VAL A O 1
ATOM 2997 N N . ARG A 1 368 ? 23.967 20.218 -2.152 1.00 55.09 368 ARG A N 1
ATOM 2998 C CA . ARG A 1 368 ? 23.459 21.599 -2.167 1.00 55.09 368 ARG A CA 1
ATOM 2999 C C . ARG A 1 368 ? 23.243 22.148 -0.761 1.00 55.09 368 ARG A C 1
ATOM 3001 O O . ARG A 1 368 ? 22.300 21.791 -0.059 1.00 55.09 368 ARG A O 1
ATOM 3008 N N . ARG A 1 369 ? 24.157 23.052 -0.395 1.00 55.38 369 ARG A N 1
ATOM 3009 C CA . ARG A 1 369 ? 24.136 23.891 0.809 1.00 55.38 369 ARG A CA 1
ATOM 3010 C C . ARG A 1 369 ? 22.794 24.590 1.019 1.00 55.38 369 ARG A C 1
ATOM 3012 O O . ARG A 1 369 ? 22.245 25.213 0.113 1.00 55.38 369 ARG A O 1
ATOM 3019 N N . SER A 1 370 ? 22.385 24.624 2.279 1.00 59.41 370 SER A N 1
ATOM 3020 C CA . SER A 1 370 ? 21.568 25.693 2.839 1.00 59.41 370 SER A CA 1
ATOM 3021 C C . SER A 1 370 ? 22.304 27.036 2.774 1.00 59.41 370 SER A C 1
ATOM 3023 O O . SER A 1 370 ? 23.427 27.132 3.263 1.00 59.41 370 SER A O 1
ATOM 3025 N N . ASN A 1 371 ? 21.633 28.075 2.283 1.00 50.97 371 ASN A N 1
ATOM 3026 C CA . ASN A 1 371 ? 21.884 29.459 2.681 1.00 50.97 371 ASN A CA 1
ATOM 3027 C C . ASN A 1 371 ? 20.521 30.137 2.867 1.00 50.97 371 ASN A C 1
ATOM 3029 O O . ASN A 1 371 ? 19.734 30.220 1.925 1.00 50.97 371 ASN A O 1
ATOM 3033 N N . LYS A 1 372 ? 20.251 30.600 4.088 1.00 56.12 372 LYS A N 1
ATOM 3034 C CA . LYS A 1 372 ? 19.247 31.623 4.384 1.00 56.12 372 LYS A CA 1
ATOM 3035 C C . LYS A 1 372 ? 19.988 32.785 5.036 1.00 56.12 372 LYS A C 1
ATOM 3037 O O . LYS A 1 372 ? 20.689 32.565 6.023 1.00 56.12 372 LYS A O 1
ATOM 3042 N N . GLN A 1 373 ? 19.818 33.971 4.468 1.00 58.72 373 GLN A N 1
ATOM 3043 C CA . GLN A 1 373 ? 19.794 35.229 5.209 1.00 58.72 373 GLN A CA 1
ATOM 3044 C C . GLN A 1 373 ? 18.325 35.643 5.324 1.00 58.72 373 GLN A C 1
ATOM 3046 O O . GLN A 1 373 ? 17.553 35.238 4.420 1.00 58.72 373 GLN A O 1
#

Foldseek 3Di:
DVVVVVVVVVVVVVVVVPPDPDDDPPPPVVPPDDPPLDPPPPDDPDDFFPCVLCVSLVNNVLVVLCVVVVHGSRCLVVVLVDDPVRLVVVCVSSVHDPVVSVSSVVSSVVVNVVVVVVVVVLVVLLLLQQDPDNPDPDDDDPVSVQLSVLSSVVCNVPVVCSVVSVVSSVRSVVVCVVVPDADPVGDPPVVPPPPDDPPPPPPVVVVVVVVVVVLVVVLVVLVVLLVVLVVVLVVLVVVLVVLVVCVVPDPDDPVCVVVSVVSNVVSVVSSVVSVVVSVVSVVVNVVSVVVVVVVVVVVVVVVVPPDDDDDDDDDDDDDDDDDDDDDDDDDDDDDDDDDDDDDPVVVVPPPPPPPPDDPDPPDDDDDDDDDDD

=== Feature glossary ===
The record interleaves many kinds of information about one protein. Here is each kind framed as the question it answers.

Q: What are the backbone torsion angles?
A: φ (phi) and ψ (psi) are the two rotatable backbone dihedrals per residue: φ is the C(i-1)–N–Cα–C torsion, ψ is the N–Cα–C–N(i+1) torsion, both in degrees on (−180°, 180°]. α-helical residues cluster near (−60°, −45°); β-strand residues near (−120°, +130°). A Ramachandran plot is simply a scatter of (φ, ψ) for every residue.

Q: What is the amino-acid chain?
A: This is the polypeptide sequence — one letter per residue, N-terminus first. Length ranges from a few dozen residues for small domains to over a thousand for large multi-domain proteins.

Q: How mobile is each atom in the crystal?
A: For experimental (PDB) structures, the B-factor (temperature factor) quantifies the positional spread of each atom in the crystal — a combination of thermal vibration and static disorder — in units of Å². High B-factors mark flexible loops or poorly resolved regions; low B-factors mark the rigid, well-ordered core.

Q: Are the domains correctly placed relative to each other?
A: Predicted Aligned Error (PAE) is an AlphaFold confidence matrix: entry (i, j) is the expected error in the position of residue j, in ångströms, when the prediction is superimposed on the true structure at residue i. Low PAE within a block of residues means that block is internally rigid and well-predicted; high PAE between two blocks means their relative placement is uncertain even if each block individually is confident.

Q: How confident is the AlphaFold model at each residue?
A: pLDDT is the predicted lDDT-Cα score: AlphaFold's confidence that the local environment of each residue (all inter-atomic distances within 15 Å) is correctly placed. It is a per-residue number between 0 and 100, with higher meaning more reliable.

Q: What family and function is it annotated with?
A: Functional annotations link the protein to curated databases. InterPro entries identify conserved domains and families by matching the sequence against member-database signatures (Pfam, PROSITE, CDD, …). Gene Ontology (GO) terms describe molecular function, biological process, and cellular component in a controlled vocabulary. CATH places the structure in a hierarchical fold classification (Class/Architecture/Topology/Homologous-superfamily). The organism is the source species.

Q: How big and how compact is the whole molecule?
A: Three whole-structure scalars: the radius of gyration (RMS distance of Cα from centroid, in Å), the count of Cα–Cα contacts (pairs closer than 8 Å and separated by more than four residues in sequence — i.e. tertiary, not local, contacts), and the bounding-box dimensions. Together they distinguish compact globular folds from extended fibres or disordered chains.

Q: What known structures does this most resemble?
A: The Foldseek neighbor list gives the closest experimentally determined structures in the PDB, ranked by structural alignment. TM-score near 1 means near-identical fold; near 0.3 means only rough topology match. This is how one finds what a novel AlphaFold prediction most resembles in the solved-structure universe.

Q: Which residues are buried vs exposed?
A: SASA measures how much of the protein is reachable by solvent. It is computed by rolling a water-sized probe over the atomic surface and summing the exposed area (Å²). Per-residue SASA distinguishes core (buried, low SASA) from surface (exposed, high SASA) residues; total SASA is a whole-molecule size measure.

Q: Which residues are in helices, strands, or loops?
A: Eight-state secondary structure (DSSP): H is the canonical α-helix, G the tighter 3₁₀-helix, I the wider π-helix; E/B are β-structure, T and S are turns and bends, and '-' is everything else. DSSP derives these from the pattern of main-chain N–H···O=C hydrogen bonds, not from the sequence.

Q: Where is each backbone atom in 3D?
A: Structure coordinates are given as an mmCIF _atom_site loop: one row per atom with element, residue name, chain id, sequence number, and x/y/z position in Å. Only the four main-chain atoms per residue are included here; side chains are omitted to keep the record compact.

Q: What if only a Cα trace is available?
A: Three-state secondary structure (P-SEA) collapses the eight DSSP classes into helix (a), strand (b), and coil (c). P-SEA assigns these from Cα geometry alone — distances and angles — without requiring backbone oxygens, so it works on any Cα trace.

Q: What do the rendered images show?
A: The six renders are orthographic views along the three Cartesian axes in both directions. Representation (cartoon, sticks, or surface) and color scheme (sequence-rainbow or by-chain) vary across proteins so the training set covers all the common visualization conventions.

Q: What does the local fold look like, residue by residue?
A: Foldseek's 3Di representation compresses backbone geometry into a per-residue letter drawn from a learned twenty-state alphabet. It captures the tertiary interaction pattern around each residue — which residues are packed against it in space, regardless of where they are in sequence.

Q: What do the diagnostic plots show?
A: The contact map is a binary N×N matrix image: pixel (i, j) is dark where Cα_i and Cα_j are within 8 Å and |i−j|>4. Because the |i−j|>4 filter removes local helical contacts, off-diagonal stripes parallel to the main diagonal indicate parallel β-sheets; stripes perpendicular to it indicate antiparallel β-sheets. The Ramachandran plot scatters every residue's (φ, ψ) pair against the sterically allowed regions. The PAE heatmap renders the predicted-aligned-error matrix.